Protein AF-0000000084855597 (afdb_homodimer)

pLDDT: mean 96.16, std 5.42, range [63.59, 98.94]

Secondary structure (DSSP, 8-state):
--HHHHHHHHHHHHHHHHHHH-TTHHHHHTT----SEEEEEE--TT--HHHHTT--TTSEEEEEEGGG---TT-HHHHHHHHIIIIIS--SEEEEEEETT-HHHHHHHHHHHSTT--TTT--SSTTS-TTSHHHHHHHHHHHHHHTTT-TTS-HHHHHHHHHHHHHHHHHHHHHHSHHHHHHHHTT---EEEEEEEETTTTEEEE-S--EE-/--HHHHHHHHHHHHHHHHHHH-TTHHHHHTT----SEEEEEE--TT--HHHHTT--TTSEEEEEEGGG---TT-HHHHHHHHIIIIIS--SEEEEEEETT-HHHHHHHHHHHSTT--TTT--SSTTS-TTSHHHHHHHHHHHHHHTTT-TTS-HHHHHHHHHHHHHHHHHHHHHHSHHHHHHHHTT---EEEEEEEETTTTEEEE-S--EE-

Nearest PDB structures (foldseek):
  5bq1-assembly1_A  TM=9.440E-01  e=1.372E-20  Pseudomonas aeruginosa
  5jj8-assembly1_A  TM=9.458E-01  e=3.187E-20  Pseudomonas aeruginosa
  2w3n-assembly2_A-2  TM=8.764E-01  e=1.164E-21  Cryptococcus neoformans
  2w3n-assembly1_C  TM=8.851E-01  e=2.871E-21  Cryptococcus neoformans
  7coi-assembly1_D  TM=9.322E-01  e=2.781E-19  Aspergillus fumigatus Af293

Sequence (424 aa):
MSTAQSLLHSNAQWAQEVQSSDPDFCRNSAKGQSPHTLWIGCADSRVPESVITAVMPGAIFTHRNIANQFHPDDNNVLSVLEFAVNYLKVKNVVIVGHSECGGAAACLGAVQRENFDPEDFVTMPGTPADAPLNRWLKPLTRLAATLGVSTTPPKVALPVVIEESVKRQVENVCESEVIVGAWTKGQEVHVHGWVYELAEGRLRDLGISRGCMSTAQSLLHSNAQWAQEVQSSDPDFCRNSAKGQSPHTLWIGCADSRVPESVITAVMPGAIFTHRNIANQFHPDDNNVLSVLEFAVNYLKVKNVVIVGHSECGGAAACLGAVQRENFDPEDFVTMPGTPADAPLNRWLKPLTRLAATLGVSTTPPKVALPVVIEESVKRQVENVCESEVIVGAWTKGQEVHVHGWVYELAEGRLRDLGISRGC

Foldseek 3Di:
DDPVVVVVVVVVVVVVVCCVVPVCVVVVPVVDAQAQEEEQEAPDPLCDPCVLVVHDPRHYRYHHYQLRADDLPDCVVVVSLQCCCVPSNHQEYEREGEPPRPLLLLLLVLLLDPPRDLVQTFSDPPDDCPPPSNVVSSVLSNVLNVQPCNPPPCVVSSVVSSQVRQVVRLVSSCPHPRNVVCVVVVRRHKYFYWYQYSVVSDIDTPPPMDTD/DDPVVVVVVVVVVVVVVCCVVPVCVVVVPVVDAQAQEEEQEAPDPLCDPCVLVVHDPRHYRYDHYQLRADDLPDCVVVVSLQCCCVPSNHQEYEREGEPPRPLLLLLLVLLLDPPRDLVQTFSDPPDDCPPPSNVVSSVLSNVLNVQPCNPPPCVVSSVVSSQVRQVVRLVSSCPHPRNVVCVVVVRRHKYFYWYQYSVVSDIDTPPPMDTD

Structure (mmCIF, N/CA/C/O backbone):
data_AF-0000000084855597-model_v1
#
loop_
_entity.id
_entity.type
_entity.pdbx_description
1 polymer 'Carbonic anhydrase'
#
loop_
_atom_site.group_PDB
_atom_site.id
_atom_site.type_symbol
_atom_site.label_atom_id
_atom_site.label_alt_id
_atom_site.label_comp_id
_atom_site.label_asym_id
_atom_site.label_entity_id
_atom_site.label_seq_id
_atom_site.pdbx_PDB_ins_code
_atom_site.Cartn_x
_atom_site.Cartn_y
_atom_site.Cartn_z
_atom_site.occupancy
_atom_site.B_iso_or_equiv
_atom_site.auth_seq_id
_atom_site.auth_comp_id
_atom_site.auth_asym_id
_atom_site.auth_atom_id
_atom_site.pdbx_PDB_model_num
ATOM 1 N N . MET A 1 1 ? 23.797 10.938 -10.828 1 88.25 1 MET A N 1
ATOM 2 C CA . MET A 1 1 ? 22.609 11.172 -10.016 1 88.25 1 MET A CA 1
ATOM 3 C C . MET A 1 1 ? 22.094 9.859 -9.414 1 88.25 1 MET A C 1
ATOM 5 O O . MET A 1 1 ? 22.031 8.844 -10.102 1 88.25 1 MET A O 1
ATOM 9 N N . SER A 1 2 ? 21.922 9.852 -8.148 1 92.81 2 SER A N 1
ATOM 10 C CA . SER A 1 2 ? 21.406 8.656 -7.504 1 92.81 2 SER A CA 1
ATOM 11 C C . SER A 1 2 ? 19.953 8.398 -7.891 1 92.81 2 SER A C 1
ATOM 13 O O . SER A 1 2 ? 19.297 9.273 -8.438 1 92.81 2 SER A O 1
ATOM 15 N N . THR A 1 3 ? 19.516 7.184 -7.742 1 93.81 3 THR A N 1
ATOM 16 C CA . THR A 1 3 ? 18.141 6.832 -8.023 1 93.81 3 THR A CA 1
ATOM 17 C C . THR A 1 3 ? 17.188 7.691 -7.207 1 93.81 3 THR A C 1
ATOM 19 O O . THR A 1 3 ? 16.156 8.141 -7.715 1 93.81 3 THR A O 1
ATOM 22 N N . ALA A 1 4 ? 17.547 7.91 -5.965 1 94.62 4 ALA A N 1
ATOM 23 C CA . ALA A 1 4 ? 16.719 8.75 -5.105 1 94.62 4 ALA A CA 1
ATOM 24 C C . ALA A 1 4 ? 16.594 10.164 -5.672 1 94.62 4 ALA A C 1
ATOM 26 O O . ALA A 1 4 ? 15.508 10.734 -5.719 1 94.62 4 ALA A O 1
ATOM 27 N N . GLN A 1 5 ? 17.703 10.703 -6.133 1 95.75 5 GLN A N 1
ATOM 28 C CA . GLN A 1 5 ? 17.703 12.031 -6.73 1 95.75 5 GLN A CA 1
ATOM 29 C C . GLN A 1 5 ? 16.922 12.047 -8.039 1 95.75 5 GLN A C 1
ATOM 31 O O . GLN A 1 5 ? 16.25 13.039 -8.352 1 95.75 5 GLN A O 1
ATOM 36 N N . SER A 1 6 ? 17.047 10.977 -8.734 1 97.06 6 SER A N 1
ATOM 37 C CA . SER A 1 6 ? 16.297 10.867 -9.992 1 97.06 6 SER A CA 1
ATOM 38 C C . SER A 1 6 ? 14.797 10.898 -9.742 1 97.06 6 SER A C 1
ATOM 40 O O . SER A 1 6 ? 14.047 11.492 -10.523 1 97.06 6 SER A O 1
ATOM 42 N N . LEU A 1 7 ? 14.312 10.227 -8.672 1 97.81 7 LEU A N 1
ATOM 43 C CA . LEU A 1 7 ? 12.898 10.227 -8.328 1 97.81 7 LEU A CA 1
ATOM 44 C C . LEU A 1 7 ? 12.422 11.633 -7.965 1 97.81 7 LEU A C 1
ATOM 46 O O . LEU A 1 7 ? 11.336 12.055 -8.367 1 97.81 7 LEU A O 1
ATOM 50 N N . LEU A 1 8 ? 13.266 12.336 -7.234 1 98.25 8 LEU A N 1
ATOM 51 C CA . LEU A 1 8 ? 12.93 13.711 -6.867 1 98.25 8 LEU A CA 1
ATOM 52 C C . LEU A 1 8 ? 12.859 14.602 -8.102 1 98.25 8 LEU A C 1
ATOM 54 O O . LEU A 1 8 ? 11.953 15.438 -8.219 1 98.25 8 LEU A O 1
ATOM 58 N N . HIS A 1 9 ? 13.812 14.422 -8.977 1 97.94 9 HIS A N 1
ATOM 59 C CA . HIS A 1 9 ? 13.844 15.188 -10.219 1 97.94 9 HIS A CA 1
ATOM 60 C C . HIS A 1 9 ? 12.617 14.883 -11.078 1 97.94 9 HIS A C 1
ATOM 62 O O . HIS A 1 9 ? 11.992 15.797 -11.617 1 97.94 9 HIS A O 1
ATOM 68 N N . SER A 1 10 ? 12.289 13.633 -11.211 1 98.12 10 SER A N 1
ATOM 69 C CA . SER A 1 10 ? 11.125 13.219 -11.984 1 98.12 10 SER A CA 1
ATOM 70 C C . SER A 1 10 ? 9.844 13.805 -11.398 1 98.12 10 SER A C 1
ATOM 72 O O . SER A 1 10 ? 8.945 14.227 -12.133 1 98.12 10 SER A O 1
ATOM 74 N N . ASN A 1 11 ? 9.75 13.789 -10.094 1 98.62 11 ASN A N 1
ATOM 75 C CA . ASN A 1 11 ? 8.602 14.398 -9.445 1 98.62 11 ASN A CA 1
ATOM 76 C C . ASN A 1 11 ? 8.492 15.891 -9.766 1 98.62 11 ASN A C 1
ATOM 78 O O . ASN A 1 11 ? 7.395 16.406 -10 1 98.62 11 ASN A O 1
ATOM 82 N N . ALA A 1 12 ? 9.609 16.547 -9.711 1 98.31 12 ALA A N 1
ATOM 83 C CA . ALA A 1 12 ? 9.609 17.969 -10.023 1 98.31 12 ALA A CA 1
ATOM 84 C C . ALA A 1 12 ? 9.094 18.234 -11.438 1 98.31 12 ALA A C 1
ATOM 86 O O . ALA A 1 12 ? 8.344 19.172 -11.664 1 98.31 12 ALA A O 1
ATOM 87 N N . GLN A 1 13 ? 9.492 17.422 -12.32 1 98.12 13 GLN A N 1
ATOM 88 C CA . GLN A 1 13 ? 9.039 17.547 -13.703 1 98.12 13 GLN A CA 1
ATOM 89 C C . GLN A 1 13 ? 7.543 17.281 -13.82 1 98.12 13 GLN A C 1
ATOM 91 O O . GLN A 1 13 ? 6.824 17.984 -14.523 1 98.12 13 GLN A O 1
ATOM 96 N N . TRP A 1 14 ? 7.117 16.203 -13.172 1 97.81 14 TRP A N 1
ATOM 97 C CA . TRP A 1 14 ? 5.695 15.875 -13.156 1 97.81 14 TRP A CA 1
ATOM 98 C C . TRP A 1 14 ? 4.875 17.047 -12.625 1 97.81 14 TRP A C 1
ATOM 100 O O . TRP A 1 14 ? 3.84 17.406 -13.195 1 97.81 14 TRP A O 1
ATOM 110 N N . ALA A 1 15 ? 5.328 17.594 -11.508 1 97.81 15 ALA A N 1
ATOM 111 C CA . ALA A 1 15 ? 4.633 18.719 -10.883 1 97.81 15 ALA A CA 1
ATOM 112 C C . ALA A 1 15 ? 4.527 19.906 -11.844 1 97.81 15 ALA A C 1
ATOM 114 O O . ALA A 1 15 ? 3.482 20.547 -11.922 1 97.81 15 ALA A O 1
ATOM 115 N N . GLN A 1 16 ? 5.602 20.156 -12.523 1 97.81 16 GLN A N 1
ATOM 116 C CA . GLN A 1 16 ? 5.617 21.25 -13.492 1 97.81 16 GLN A CA 1
ATOM 117 C C . GLN A 1 16 ? 4.613 21 -14.617 1 97.81 16 GLN A C 1
ATOM 119 O O . GLN A 1 16 ? 3.91 21.922 -15.047 1 97.81 16 GLN A O 1
ATOM 124 N N . GLU A 1 17 ? 4.57 19.812 -15.086 1 97.38 17 GLU A N 1
ATOM 125 C CA . GLU A 1 17 ? 3.648 19.453 -16.156 1 97.38 17 GLU A CA 1
ATOM 126 C C . GLU A 1 17 ? 2.195 19.594 -15.719 1 97.38 17 GLU A C 1
ATOM 128 O O . GLU A 1 17 ? 1.354 20.078 -16.469 1 97.38 17 GLU A O 1
ATOM 133 N N . VAL A 1 18 ? 1.899 19.156 -14.539 1 96.69 18 VAL A N 1
ATOM 134 C CA . VAL A 1 18 ? 0.551 19.234 -13.984 1 96.69 18 VAL A CA 1
ATOM 135 C C . VAL A 1 18 ? 0.158 20.703 -13.82 1 96.69 18 VAL A C 1
ATOM 137 O O . VAL A 1 18 ? -0.958 21.094 -14.172 1 96.69 18 VAL A O 1
ATOM 140 N N . GLN A 1 19 ? 1.073 21.453 -13.258 1 95.81 19 GLN A N 1
ATOM 141 C CA . GLN A 1 19 ? 0.816 22.875 -13.07 1 95.81 19 GLN A CA 1
ATOM 142 C C . GLN A 1 19 ? 0.53 23.562 -14.406 1 95.81 19 GLN A C 1
ATOM 144 O O . GLN A 1 19 ? -0.318 24.453 -14.484 1 95.81 19 GLN A O 1
ATOM 149 N N . SER A 1 20 ? 1.244 23.188 -15.438 1 97.25 20 SER A N 1
ATOM 150 C CA . SER A 1 20 ? 1.062 23.766 -16.766 1 97.25 20 SER A CA 1
ATOM 151 C C . SER A 1 20 ? -0.286 23.375 -17.359 1 97.25 20 SER A C 1
ATOM 153 O O . SER A 1 20 ? -0.939 24.188 -18.016 1 97.25 20 SER A O 1
ATOM 155 N N . SER A 1 21 ? -0.666 22.188 -17.172 1 96.56 21 SER A N 1
ATOM 156 C CA . SER A 1 21 ? -1.895 21.656 -17.75 1 96.56 21 SER A CA 1
ATOM 157 C C . SER A 1 21 ? -3.117 22.078 -16.953 1 96.56 21 SER A C 1
ATOM 159 O O . SER A 1 21 ? -4.164 22.406 -17.516 1 96.56 21 SER A O 1
ATOM 161 N N . ASP A 1 22 ? -3.037 22.062 -15.617 1 96.94 22 ASP A N 1
ATOM 162 C CA . ASP A 1 22 ? -4.094 22.422 -14.68 1 96.94 22 ASP A CA 1
ATOM 163 C C . ASP A 1 22 ? -3.52 23.141 -13.461 1 96.94 22 ASP A C 1
ATOM 165 O O . ASP A 1 22 ? -3.258 22.5 -12.43 1 96.94 22 ASP A O 1
ATOM 169 N N . PRO A 1 23 ? -3.432 24.406 -13.453 1 96.38 23 PRO A N 1
ATOM 170 C CA . PRO A 1 23 ? -2.744 25.188 -12.422 1 96.38 23 PRO A CA 1
ATOM 171 C C . PRO A 1 23 ? -3.375 25.031 -11.039 1 96.38 23 PRO A C 1
ATOM 173 O O . PRO A 1 23 ? -2.725 25.281 -10.023 1 96.38 23 PRO A O 1
ATOM 176 N N . ASP A 1 24 ? -4.617 24.625 -11.031 1 97.38 24 ASP A N 1
ATOM 177 C CA . ASP A 1 24 ? -5.297 24.547 -9.734 1 97.38 24 ASP A CA 1
ATOM 178 C C . ASP A 1 24 ? -5.297 23.125 -9.188 1 97.38 24 ASP A C 1
ATOM 180 O O . ASP A 1 24 ? -5.773 22.891 -8.078 1 97.38 24 ASP A O 1
ATOM 184 N N . PHE A 1 25 ? -4.738 22.219 -9.906 1 97.12 25 PHE A N 1
ATOM 185 C CA . PHE A 1 25 ? -4.832 20.797 -9.555 1 97.12 25 PHE A CA 1
ATOM 186 C C . PHE A 1 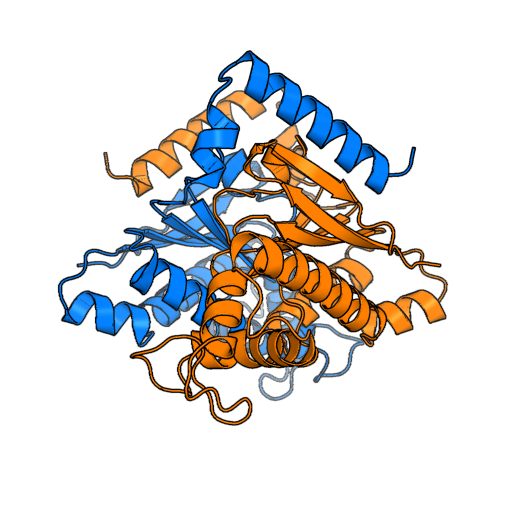25 ? -4.273 20.562 -8.156 1 97.12 25 PHE A C 1
ATOM 188 O O . PHE A 1 25 ? -4.965 20.016 -7.289 1 97.12 25 PHE A O 1
ATOM 195 N N . CYS A 1 26 ? -3.014 20.938 -7.906 1 96.88 26 CYS A N 1
ATOM 196 C CA . CYS A 1 26 ? -2.355 20.641 -6.641 1 96.88 26 CYS A CA 1
ATOM 197 C C . CYS A 1 26 ? -3.008 21.406 -5.496 1 96.88 26 CYS A C 1
ATOM 199 O O . CYS A 1 26 ? -3.205 20.859 -4.41 1 96.88 26 CYS A O 1
ATOM 201 N N . ARG A 1 27 ? -3.367 22.625 -5.711 1 96.88 27 ARG A N 1
ATOM 202 C CA . ARG A 1 27 ? -4.047 23.406 -4.688 1 96.88 27 ARG A CA 1
ATOM 203 C C . ARG A 1 27 ? -5.371 22.766 -4.293 1 96.88 27 ARG A C 1
ATOM 205 O O . ARG A 1 27 ? -5.727 22.734 -3.113 1 96.88 27 ARG A O 1
ATOM 212 N N . ASN A 1 28 ? -6.109 22.344 -5.316 1 97.06 28 ASN A N 1
ATOM 213 C CA . ASN A 1 28 ? -7.383 21.688 -5.043 1 97.06 28 ASN A CA 1
ATOM 214 C C . ASN A 1 28 ? -7.176 20.344 -4.348 1 97.06 28 ASN A C 1
ATOM 216 O O . ASN A 1 28 ? -7.973 19.953 -3.49 1 97.06 28 ASN A O 1
ATOM 220 N N . SER A 1 29 ? -6.125 19.625 -4.727 1 96.38 29 SER A N 1
ATOM 221 C CA . SER A 1 29 ? -5.789 18.359 -4.105 1 96.38 29 SER A CA 1
ATOM 222 C C . SER A 1 29 ? -5.508 18.516 -2.617 1 96.38 29 SER A C 1
ATOM 224 O O . SER A 1 29 ? -5.781 17.625 -1.823 1 96.38 29 SER A O 1
ATOM 226 N N . ALA A 1 30 ? -4.977 19.641 -2.197 1 96.94 30 ALA A N 1
ATOM 227 C CA . ALA A 1 30 ? -4.582 19.875 -0.812 1 96.94 30 ALA A CA 1
ATOM 228 C C . ALA A 1 30 ? -5.805 20.109 0.073 1 96.94 30 ALA A C 1
ATOM 230 O O . ALA A 1 30 ? -5.711 20.047 1.301 1 96.94 30 ALA A O 1
ATOM 231 N N . LYS A 1 31 ? -6.969 20.344 -0.491 1 97.06 31 LYS A N 1
ATOM 232 C CA . LYS A 1 31 ? -8.172 20.688 0.264 1 97.06 31 LYS A CA 1
ATOM 233 C C . LYS A 1 31 ? -8.812 19.438 0.875 1 97.06 31 LYS A C 1
ATOM 235 O O . LYS A 1 31 ? -9.594 19.531 1.823 1 97.06 31 LYS A O 1
ATOM 240 N N . GLY A 1 32 ? -8.594 18.297 0.328 1 96.81 32 GLY A N 1
ATOM 241 C CA . GLY A 1 32 ? -9.164 17.062 0.818 1 96.81 32 GLY A CA 1
ATOM 242 C C . GLY A 1 32 ? -9.211 15.961 -0.232 1 96.81 32 GLY A C 1
ATOM 243 O O . GLY A 1 32 ? -8.711 16.141 -1.345 1 96.81 32 GLY A O 1
ATOM 244 N N . GLN A 1 33 ? -9.688 14.844 0.14 1 97.44 33 GLN A N 1
ATOM 245 C CA . GLN A 1 33 ? -9.812 13.719 -0.783 1 97.44 33 GLN A CA 1
ATOM 246 C C . GLN A 1 33 ? -11.203 13.094 -0.708 1 97.44 33 GLN A C 1
ATOM 248 O O . GLN A 1 33 ? -11.836 13.109 0.347 1 97.44 33 GLN A O 1
ATOM 253 N N . SER A 1 34 ? -11.641 12.586 -1.853 1 97.88 34 SER A N 1
ATOM 254 C CA . SER A 1 34 ? -12.883 11.836 -1.951 1 97.88 34 SER A CA 1
ATOM 255 C C . SER A 1 34 ? -12.766 10.688 -2.955 1 97.88 34 SER A C 1
ATOM 257 O O . SER A 1 34 ? -13.484 10.656 -3.955 1 97.88 34 SER A O 1
ATOM 259 N N . PRO A 1 35 ? -11.867 9.711 -2.711 1 98.62 35 PRO A N 1
ATOM 260 C CA . PRO A 1 35 ? -11.719 8.578 -3.627 1 98.62 35 PRO A CA 1
ATOM 261 C C . PRO A 1 35 ? -12.992 7.734 -3.742 1 98.62 35 PRO A C 1
ATOM 263 O O . PRO A 1 35 ? -13.742 7.613 -2.775 1 98.62 35 PRO A O 1
ATOM 266 N N . HIS A 1 36 ? -13.195 7.176 -4.906 1 98.31 36 HIS A N 1
ATOM 267 C CA . HIS A 1 36 ? -14.359 6.328 -5.113 1 98.31 36 HIS A CA 1
ATOM 268 C C . HIS A 1 36 ? -14.055 4.875 -4.762 1 98.31 36 HIS A C 1
ATOM 270 O O . HIS A 1 36 ? -14.969 4.07 -4.578 1 98.31 36 HIS A O 1
ATOM 276 N N . THR A 1 37 ? -12.781 4.527 -4.637 1 98.75 37 THR A N 1
ATOM 277 C CA . THR A 1 37 ? -12.391 3.123 -4.551 1 98.75 37 THR A CA 1
ATOM 278 C C . THR A 1 37 ? -11.25 2.936 -3.559 1 98.75 37 THR A C 1
ATOM 280 O O . THR A 1 37 ? -10.312 3.736 -3.523 1 98.75 37 THR A O 1
ATOM 283 N N . LEU A 1 38 ? -11.32 1.935 -2.688 1 98.94 38 LEU A N 1
ATOM 284 C CA . LEU A 1 38 ? -10.172 1.372 -1.986 1 98.94 38 LEU A CA 1
ATOM 285 C C . LEU A 1 38 ? -9.586 0.192 -2.756 1 98.94 38 LEU A C 1
ATOM 287 O O . LEU A 1 38 ? -10.297 -0.763 -3.07 1 98.94 38 LEU A O 1
ATOM 291 N N . TRP A 1 39 ? -8.344 0.312 -3.131 1 98.94 39 TRP A N 1
ATOM 292 C CA . TRP A 1 39 ? -7.586 -0.736 -3.803 1 98.94 39 TRP A CA 1
ATOM 293 C C . TRP A 1 39 ? -6.688 -1.473 -2.816 1 98.94 39 TRP A C 1
ATOM 295 O O . TRP A 1 39 ? -5.836 -0.86 -2.164 1 98.94 39 TRP A O 1
ATOM 305 N N . ILE A 1 40 ? -6.883 -2.75 -2.592 1 98.94 40 ILE A N 1
ATOM 306 C CA . ILE A 1 40 ? -5.984 -3.611 -1.833 1 98.94 40 ILE A CA 1
ATOM 307 C C . ILE A 1 40 ? -5.289 -4.59 -2.777 1 98.94 40 ILE A C 1
ATOM 309 O O . ILE A 1 40 ? -5.914 -5.527 -3.279 1 98.94 40 ILE A O 1
ATOM 313 N N . GLY A 1 41 ? -4.02 -4.371 -3.066 1 98.88 41 GLY A N 1
ATOM 314 C CA . GLY A 1 41 ? -3.262 -5.168 -4.02 1 98.88 41 GLY A CA 1
ATOM 315 C C . GLY A 1 41 ? -1.911 -5.605 -3.486 1 98.88 41 GLY A C 1
ATOM 316 O O . GLY A 1 41 ? -1.617 -5.43 -2.303 1 98.88 41 GLY A O 1
ATOM 317 N N . CYS A 1 42 ? -1.161 -6.215 -4.336 1 98.88 42 CYS A N 1
ATOM 318 C CA . CYS A 1 42 ? 0.179 -6.672 -3.988 1 98.88 42 CYS A CA 1
ATOM 319 C C . CYS A 1 42 ? 1.176 -5.52 -4.027 1 98.88 42 CYS A C 1
ATOM 321 O O . CYS A 1 42 ? 1.042 -4.605 -4.848 1 98.88 42 CYS A O 1
ATOM 323 N N . ALA A 1 43 ? 2.184 -5.543 -3.207 1 98.94 43 ALA A N 1
ATOM 324 C CA . ALA A 1 43 ? 3.27 -4.566 -3.186 1 98.94 43 ALA A CA 1
ATOM 325 C C . ALA A 1 43 ? 4.043 -4.578 -4.504 1 98.94 43 ALA A C 1
ATOM 327 O O . ALA A 1 43 ? 4.816 -3.658 -4.781 1 98.94 43 ALA A O 1
ATOM 328 N N . ASP A 1 44 ? 3.834 -5.504 -5.348 1 98.88 44 ASP A N 1
ATOM 329 C CA . ASP A 1 44 ? 4.555 -5.766 -6.59 1 98.88 44 ASP A CA 1
ATOM 330 C C . ASP A 1 44 ? 4.691 -4.492 -7.422 1 98.88 44 ASP A C 1
ATOM 332 O O . ASP A 1 44 ? 3.717 -3.768 -7.625 1 98.88 44 ASP A O 1
ATOM 336 N N . SER A 1 45 ? 5.902 -4.203 -7.906 1 98.88 45 SER A N 1
ATOM 337 C CA . SER A 1 45 ? 6.223 -2.967 -8.609 1 98.88 45 SER A CA 1
ATOM 338 C C . SER A 1 45 ? 5.527 -2.91 -9.969 1 98.88 45 SER A C 1
ATOM 340 O O . SER A 1 45 ? 5.422 -1.841 -10.57 1 98.88 45 SER A O 1
ATOM 342 N N . ARG A 1 46 ? 5.094 -4 -10.492 1 98.69 46 ARG A N 1
ATOM 343 C CA . ARG A 1 46 ? 4.562 -4.105 -11.852 1 98.69 46 ARG A CA 1
ATOM 344 C C . ARG A 1 46 ? 3.072 -3.797 -11.883 1 98.69 46 ARG A C 1
ATOM 346 O O . ARG A 1 46 ? 2.479 -3.682 -12.953 1 98.69 46 ARG A O 1
ATOM 353 N N . VAL A 1 47 ? 2.445 -3.539 -10.656 1 98.44 47 VAL A N 1
ATOM 354 C CA . VAL A 1 47 ? 0.997 -3.357 -10.625 1 98.44 47 VAL A CA 1
ATOM 355 C C . VAL A 1 47 ? 0.653 -2.07 -9.883 1 98.44 47 VAL A C 1
ATOM 357 O O . VAL A 1 47 ? -0.111 -2.092 -8.914 1 98.44 47 VAL A O 1
ATOM 360 N N . PRO A 1 48 ? 1.163 -0.916 -10.266 1 98.56 48 PRO A N 1
ATOM 361 C CA . PRO A 1 48 ? 0.72 0.349 -9.672 1 98.56 48 PRO A CA 1
ATOM 362 C C . PRO A 1 48 ? -0.691 0.741 -10.109 1 98.56 48 PRO A C 1
ATOM 364 O O . PRO A 1 48 ? -0.914 1.062 -11.281 1 98.56 48 PRO A O 1
ATOM 367 N N . GLU A 1 49 ? -1.605 0.711 -9.242 1 98.44 49 GLU A N 1
ATOM 368 C CA . GLU A 1 49 ? -3.039 0.758 -9.508 1 98.44 49 GLU A CA 1
ATOM 369 C C . GLU A 1 49 ? -3.41 2.002 -10.312 1 98.44 49 GLU A C 1
ATOM 371 O O . GLU A 1 49 ? -4.156 1.919 -11.289 1 98.44 49 GLU A O 1
ATOM 376 N N . SER A 1 50 ? -2.869 3.207 -9.938 1 98.31 50 SER A N 1
ATOM 377 C CA . SER A 1 50 ? -3.289 4.445 -10.578 1 98.31 50 SER A CA 1
ATOM 378 C C . SER A 1 50 ? -2.742 4.539 -12 1 98.31 50 SER A C 1
ATOM 380 O O . SER A 1 50 ? -3.375 5.133 -12.875 1 98.31 50 SER A O 1
ATOM 382 N N . VAL A 1 51 ? -1.565 3.916 -12.258 1 98.38 51 VAL A N 1
ATOM 383 C CA . VAL A 1 51 ? -0.988 3.918 -13.594 1 98.38 51 VAL A CA 1
ATOM 384 C C . VAL A 1 51 ? -1.79 2.99 -14.508 1 98.38 51 VAL A C 1
ATOM 386 O O . VAL A 1 51 ? -2.234 3.396 -15.586 1 98.38 51 VAL A O 1
ATOM 389 N N . ILE A 1 52 ? -2.055 1.771 -14.047 1 98.38 52 ILE A N 1
ATOM 390 C CA . ILE A 1 52 ? -2.621 0.762 -14.938 1 98.38 52 ILE A CA 1
ATOM 391 C C . ILE A 1 52 ? -4.113 1.022 -15.125 1 98.38 52 ILE A C 1
ATOM 393 O O . ILE A 1 52 ? -4.738 0.457 -16.031 1 98.38 52 ILE A O 1
ATOM 397 N N . THR A 1 53 ? -4.695 1.879 -14.273 1 98 53 THR A N 1
ATOM 398 C CA . THR A 1 53 ? -6.094 2.254 -14.461 1 98 53 THR A CA 1
ATOM 399 C C . THR A 1 53 ? -6.203 3.678 -14.992 1 98 53 THR A C 1
ATOM 401 O O . THR A 1 53 ? -7.305 4.219 -15.109 1 98 53 THR A O 1
ATOM 404 N N . ALA A 1 54 ? -5.152 4.328 -15.195 1 95.31 54 ALA A N 1
ATOM 405 C CA . ALA A 1 54 ? -5.07 5.641 -15.836 1 95.31 54 ALA A CA 1
ATOM 406 C C . ALA A 1 54 ? -5.93 6.664 -15.094 1 95.31 54 ALA A C 1
ATOM 408 O O . ALA A 1 54 ? -6.711 7.387 -15.719 1 95.31 54 ALA A O 1
ATOM 409 N N . VAL A 1 55 ? -5.812 6.645 -13.812 1 94.69 55 VAL A N 1
ATOM 410 C CA . VAL A 1 55 ? -6.562 7.641 -13.055 1 94.69 55 VAL A CA 1
ATOM 411 C C . VAL A 1 55 ? -5.598 8.664 -12.453 1 94.69 55 VAL A C 1
ATOM 413 O O . VAL A 1 55 ? -4.426 8.359 -12.219 1 94.69 55 VAL A O 1
ATOM 416 N N . MET A 1 56 ? -6.055 9.852 -12.289 1 92.62 56 MET A N 1
ATOM 417 C CA . MET A 1 56 ? -5.281 10.922 -11.664 1 92.62 56 MET A CA 1
ATOM 418 C C . MET A 1 56 ? -5.289 10.781 -10.148 1 92.62 56 MET A C 1
ATOM 420 O O . MET A 1 56 ? -6.156 10.109 -9.586 1 92.62 56 MET A O 1
ATOM 424 N N . PRO A 1 57 ? -4.32 11.406 -9.453 1 97.5 57 PRO A N 1
ATOM 425 C CA . PRO A 1 57 ? -4.324 11.398 -7.988 1 97.5 57 PRO A CA 1
ATOM 426 C C . PRO A 1 57 ? -5.652 11.875 -7.398 1 97.5 57 PRO A C 1
ATOM 428 O O . PRO A 1 57 ? -6.25 12.828 -7.902 1 97.5 57 PRO A O 1
ATOM 431 N N . GLY A 1 58 ? -6.133 11.148 -6.426 1 97.94 58 GLY A N 1
ATOM 432 C CA . GLY A 1 58 ? -7.375 11.516 -5.766 1 97.94 58 GLY A CA 1
ATOM 433 C C . GLY A 1 58 ? -8.477 10.492 -5.965 1 97.94 58 GLY A C 1
ATOM 434 O O . GLY A 1 58 ? -9.492 10.523 -5.262 1 97.94 58 GLY A O 1
ATOM 435 N N . ALA A 1 59 ? -8.25 9.453 -6.789 1 97.88 59 ALA A N 1
ATOM 436 C CA . ALA A 1 59 ? -9.344 8.57 -7.211 1 97.88 59 ALA A CA 1
ATOM 437 C C . ALA A 1 59 ? -9.328 7.266 -6.426 1 97.88 59 ALA A C 1
ATOM 439 O O . ALA A 1 59 ? -10.383 6.668 -6.184 1 97.88 59 ALA A O 1
ATOM 440 N N . ILE A 1 60 ? -8.133 6.785 -6.105 1 98.81 60 ILE A N 1
ATOM 441 C CA . ILE A 1 60 ? -8.008 5.461 -5.508 1 98.81 60 ILE A CA 1
ATOM 442 C C . ILE A 1 60 ? -7.234 5.555 -4.195 1 98.81 60 ILE A C 1
ATOM 444 O O . ILE A 1 60 ? -6.09 6.012 -4.176 1 98.81 60 ILE A O 1
ATOM 448 N N . PHE A 1 61 ? -7.953 5.242 -3.045 1 98.94 61 PHE A N 1
ATOM 449 C CA . PHE A 1 61 ? -7.293 4.961 -1.775 1 98.94 61 PHE A CA 1
ATOM 450 C C . PHE A 1 61 ? -6.629 3.588 -1.803 1 98.94 61 PHE A C 1
ATOM 452 O O . PHE A 1 61 ? -7.215 2.619 -2.291 1 98.94 61 PHE A O 1
ATOM 459 N N . THR A 1 62 ? -5.32 3.439 -1.34 1 98.94 62 THR A N 1
ATOM 460 C CA . THR A 1 62 ? -4.57 2.262 -1.762 1 98.94 62 THR A CA 1
ATOM 461 C C . THR A 1 62 ? -3.848 1.628 -0.577 1 98.94 62 THR A C 1
ATOM 463 O O . THR A 1 62 ? -3.268 2.332 0.251 1 98.94 62 THR A O 1
ATOM 466 N N . HIS A 1 63 ? -3.92 0.392 -0.413 1 98.94 63 HIS A N 1
ATOM 467 C CA . HIS A 1 63 ? -3.098 -0.454 0.443 1 98.94 63 HIS A CA 1
ATOM 468 C C . HIS A 1 63 ? -2.465 -1.593 -0.35 1 98.94 63 HIS A C 1
ATOM 470 O O . HIS A 1 63 ? -3.17 -2.365 -1.005 1 98.94 63 HIS A O 1
ATOM 476 N N . ARG A 1 64 ? -1.16 -1.725 -0.327 1 98.88 64 ARG A N 1
ATOM 477 C CA . ARG A 1 64 ? -0.457 -2.783 -1.043 1 98.88 64 ARG A CA 1
ATOM 478 C C . ARG A 1 64 ? 0.498 -3.529 -0.117 1 98.88 64 ARG A C 1
ATOM 480 O O . ARG A 1 64 ? 1.217 -2.91 0.671 1 98.88 64 ARG A O 1
ATOM 487 N N . ASN A 1 65 ? 0.438 -4.805 -0.107 1 98.94 65 ASN A N 1
ATOM 488 C CA . ASN A 1 65 ? 1.279 -5.668 0.713 1 98.94 65 ASN A CA 1
ATOM 489 C C . ASN A 1 65 ? 1.706 -6.922 -0.049 1 98.94 65 ASN A C 1
ATOM 491 O O . ASN A 1 65 ? 1.542 -6.996 -1.268 1 98.94 65 ASN A O 1
ATOM 495 N N . ILE A 1 66 ? 2.398 -7.867 0.694 1 98.88 66 ILE A N 1
ATOM 496 C CA . ILE A 1 66 ? 2.852 -9.086 0.031 1 98.88 66 ILE A CA 1
ATOM 497 C C . ILE A 1 66 ? 1.65 -9.961 -0.323 1 98.88 66 ILE A C 1
ATOM 499 O O . ILE A 1 66 ? 0.922 -10.414 0.563 1 98.88 66 ILE A O 1
ATOM 503 N N . ALA A 1 67 ? 1.382 -10.102 -1.652 1 98.88 67 ALA A N 1
ATOM 504 C CA . ALA A 1 67 ? 0.394 -11.031 -2.203 1 98.88 67 ALA A CA 1
ATOM 505 C C . ALA A 1 67 ? -1.026 -10.539 -1.928 1 98.88 67 ALA A C 1
ATOM 507 O O . ALA A 1 67 ? -1.952 -11.344 -1.802 1 98.88 67 ALA A O 1
ATOM 508 N N . ASN A 1 68 ? -1.237 -9.266 -1.716 1 98.81 68 ASN A N 1
ATOM 509 C CA . ASN A 1 68 ? -2.555 -8.648 -1.628 1 98.81 68 ASN A CA 1
ATOM 510 C C . ASN A 1 68 ? -3.422 -9.32 -0.567 1 98.81 68 ASN A C 1
ATOM 512 O O . ASN A 1 68 ? -4.574 -9.672 -0.832 1 98.81 68 ASN A O 1
ATOM 516 N N . GLN A 1 69 ? -2.916 -9.492 0.591 1 98.75 69 GLN A N 1
ATOM 517 C CA . GLN A 1 69 ? -3.643 -10.219 1.624 1 98.75 69 GLN A CA 1
ATOM 518 C C . GLN A 1 69 ? -4.457 -9.273 2.498 1 98.75 69 GLN A C 1
ATOM 520 O O . GLN A 1 69 ? -4.062 -8.125 2.715 1 98.75 69 GLN A O 1
ATOM 525 N N . PHE A 1 70 ? -5.598 -9.773 3.018 1 98.88 70 PHE A N 1
ATOM 526 C CA . PHE A 1 70 ? -6.402 -9.141 4.055 1 98.88 70 PHE A CA 1
ATOM 527 C C . PHE A 1 70 ? -6.586 -10.078 5.246 1 98.88 70 PHE A C 1
ATOM 529 O O . PHE A 1 70 ? -7.574 -10.812 5.316 1 98.88 70 PHE A O 1
ATOM 536 N N . HIS A 1 71 ? -5.648 -10.016 6.195 1 98.44 71 HIS A N 1
ATOM 537 C CA . HIS A 1 71 ? -5.746 -10.82 7.41 1 98.44 71 HIS A CA 1
ATOM 538 C C . HIS A 1 71 ? -6.703 -10.188 8.414 1 98.44 71 HIS A C 1
ATOM 540 O O . HIS A 1 71 ? -6.574 -9.008 8.742 1 98.44 71 HIS A O 1
ATOM 546 N N . PRO A 1 72 ? -7.637 -10.93 8.945 1 97.62 72 PRO A N 1
ATOM 547 C CA . PRO A 1 72 ? -8.656 -10.375 9.828 1 97.62 72 PRO A CA 1
ATOM 548 C C . PRO A 1 72 ? -8.07 -9.797 11.117 1 97.62 72 PRO A C 1
ATOM 550 O O . PRO A 1 72 ? -8.742 -9.039 11.82 1 97.62 72 PRO A O 1
ATOM 553 N N . ASP A 1 73 ? -6.852 -10.172 11.438 1 96.25 73 ASP A N 1
ATOM 554 C CA . ASP A 1 73 ? -6.262 -9.695 12.688 1 96.25 73 ASP A CA 1
ATOM 555 C C . ASP A 1 73 ? -5.148 -8.688 12.422 1 96.25 73 ASP A C 1
ATOM 557 O O . ASP A 1 73 ? -4.367 -8.375 13.32 1 96.25 73 ASP A O 1
ATOM 561 N N . ASP A 1 74 ? -4.984 -8.234 11.219 1 98.19 74 ASP A N 1
ATOM 562 C CA . ASP A 1 74 ? -3.945 -7.273 10.852 1 98.19 74 ASP A CA 1
ATOM 563 C C . ASP A 1 74 ? -4.434 -5.836 11.031 1 98.19 74 ASP A C 1
ATOM 565 O O . ASP A 1 74 ? -5.164 -5.316 10.188 1 98.19 74 ASP A O 1
ATOM 569 N N . ASN A 1 75 ? -3.979 -5.109 12.031 1 97.5 75 ASN A N 1
ATOM 570 C CA . ASN A 1 75 ? -4.41 -3.746 12.312 1 97.5 75 ASN A CA 1
ATOM 571 C C . ASN A 1 75 ? -4.062 -2.799 11.164 1 97.5 75 ASN A C 1
ATOM 573 O O . ASN A 1 75 ? -4.77 -1.818 10.93 1 97.5 75 ASN A O 1
ATOM 577 N N . ASN A 1 76 ? -3.012 -3.111 10.477 1 98.81 76 ASN A N 1
ATOM 578 C CA . ASN A 1 76 ? -2.561 -2.297 9.352 1 98.81 76 ASN A CA 1
ATOM 579 C C . ASN A 1 76 ? -3.631 -2.195 8.273 1 98.81 76 ASN A C 1
ATOM 581 O O . ASN A 1 76 ? -4.227 -1.134 8.078 1 98.81 76 ASN A O 1
ATOM 585 N N . VAL A 1 77 ? -4.078 -3.285 7.715 1 98.88 77 VAL A N 1
ATOM 586 C CA . VAL A 1 77 ? -5.047 -3.25 6.625 1 98.88 77 VAL A CA 1
ATOM 587 C C . VAL A 1 77 ? -6.441 -2.959 7.176 1 98.88 77 VAL A C 1
ATOM 589 O O . VAL A 1 77 ? -7.254 -2.305 6.52 1 98.88 77 VAL A O 1
ATOM 592 N N . LEU A 1 78 ? -6.719 -3.371 8.414 1 98.75 78 LEU A N 1
ATOM 593 C CA . LEU A 1 78 ? -8.023 -3.104 9.016 1 98.75 78 LEU A CA 1
ATOM 594 C C . LEU A 1 78 ? -8.234 -1.605 9.211 1 98.75 78 LEU A C 1
ATOM 596 O O . LEU A 1 78 ? -9.336 -1.1 9.016 1 98.75 78 LEU A O 1
ATOM 600 N N . SER A 1 79 ? -7.18 -0.9 9.648 1 98.69 79 SER A N 1
ATOM 601 C CA . SER A 1 79 ? -7.281 0.547 9.812 1 98.69 79 SER A CA 1
ATOM 602 C C . SER A 1 79 ? -7.52 1.235 8.469 1 98.69 79 SER A C 1
ATOM 604 O O . SER A 1 79 ? -8.266 2.213 8.391 1 98.69 79 SER A O 1
ATOM 606 N N . VAL A 1 80 ? -6.898 0.72 7.41 1 98.94 80 VAL A N 1
ATOM 607 C CA . VAL A 1 80 ? -7.094 1.253 6.066 1 98.94 80 VAL A CA 1
ATOM 608 C C . VAL A 1 80 ? -8.547 1.064 5.641 1 98.94 80 VAL A C 1
ATOM 610 O O . VAL A 1 80 ? -9.18 1.998 5.145 1 98.94 80 VAL A O 1
ATOM 613 N N . LEU A 1 81 ? -9.039 -0.136 5.852 1 98.88 81 LEU A N 1
ATOM 614 C CA . LEU A 1 81 ? -10.422 -0.426 5.508 1 98.88 81 LEU A CA 1
ATOM 615 C C . LEU A 1 81 ? -11.375 0.482 6.281 1 98.88 81 LEU A C 1
ATOM 617 O O . LEU A 1 81 ? -12.305 1.055 5.699 1 98.88 81 LEU A O 1
ATOM 621 N N . GLU A 1 82 ? -11.164 0.602 7.559 1 98.38 82 GLU A N 1
ATOM 622 C CA . GLU A 1 82 ? -12.031 1.408 8.414 1 98.38 82 GLU A CA 1
ATOM 623 C C . GLU A 1 82 ? -12.055 2.865 7.957 1 98.38 82 GLU A C 1
ATOM 625 O O . GLU A 1 82 ? -13.125 3.465 7.832 1 98.38 82 GLU A O 1
ATOM 630 N N . PHE A 1 83 ? -10.898 3.408 7.723 1 98.62 83 PHE A N 1
ATOM 631 C CA . PHE A 1 83 ? -10.844 4.805 7.301 1 98.62 83 PHE A CA 1
ATOM 632 C C . PHE A 1 83 ? -11.523 4.988 5.953 1 98.62 83 PHE A C 1
ATOM 634 O O . PHE A 1 83 ? -12.305 5.926 5.77 1 98.62 83 PHE A O 1
ATOM 641 N N . ALA A 1 84 ? -11.242 4.109 5.008 1 98.81 84 ALA A N 1
ATOM 642 C CA . ALA A 1 84 ? -11.781 4.211 3.652 1 98.81 84 ALA A CA 1
ATOM 643 C C . ALA A 1 84 ? -13.305 4.145 3.662 1 98.81 84 ALA A C 1
ATOM 645 O O . ALA A 1 84 ? -13.969 4.957 3.02 1 98.81 84 ALA A O 1
ATOM 646 N N . VAL A 1 85 ? -13.852 3.221 4.426 1 98.44 85 VAL A N 1
ATOM 647 C CA . VAL A 1 85 ? -15.281 2.943 4.367 1 98.44 85 VAL A CA 1
ATOM 648 C C . VAL A 1 85 ? -16.031 3.906 5.281 1 98.44 85 VAL A C 1
ATOM 650 O O . VAL A 1 85 ? -17.031 4.512 4.875 1 98.44 85 VAL A O 1
ATOM 653 N N . ASN A 1 86 ? -15.523 4.129 6.496 1 97.25 86 ASN A N 1
ATOM 654 C CA . ASN A 1 86 ? -16.281 4.879 7.496 1 97.25 86 ASN A CA 1
ATOM 655 C C . ASN A 1 86 ? -16.047 6.379 7.371 1 97.25 86 ASN A C 1
ATOM 657 O O . ASN A 1 86 ? -16.922 7.18 7.715 1 97.25 86 ASN A O 1
ATOM 661 N N . TYR A 1 87 ? -14.914 6.793 6.883 1 96.69 87 TYR A N 1
ATOM 662 C CA . TYR A 1 87 ? -14.594 8.211 6.91 1 96.69 87 TYR A CA 1
ATOM 663 C C . TYR A 1 87 ? -14.547 8.789 5.496 1 96.69 87 TYR A C 1
ATOM 665 O O . TYR A 1 87 ? -15.055 9.883 5.246 1 96.69 87 TYR A O 1
ATOM 673 N N . LEU A 1 88 ? -13.977 8.039 4.535 1 98.19 88 LEU A N 1
ATOM 674 C CA . LEU A 1 88 ? -13.914 8.531 3.164 1 98.19 88 LEU A CA 1
ATOM 675 C C . LEU A 1 88 ? -15.148 8.117 2.379 1 98.19 88 LEU A C 1
ATOM 677 O O . LEU A 1 88 ? -15.422 8.672 1.31 1 98.19 88 LEU A O 1
ATOM 681 N N . LYS A 1 89 ? -15.883 7.113 2.861 1 98.19 89 LYS A N 1
ATOM 682 C CA . LYS A 1 89 ? -17.156 6.645 2.301 1 98.19 89 LYS A CA 1
ATOM 683 C C . LYS A 1 89 ? -16.953 6.133 0.875 1 98.19 89 LYS A C 1
ATOM 685 O O . LYS A 1 89 ? -17.766 6.43 -0.009 1 98.19 89 LYS A O 1
ATOM 690 N N . VAL A 1 90 ? -15.875 5.406 0.651 1 98.56 90 VAL A N 1
ATOM 691 C CA . VAL A 1 90 ? -15.688 4.781 -0.653 1 98.56 90 VAL A CA 1
ATOM 692 C C . VAL A 1 90 ? -16.875 3.863 -0.963 1 98.56 90 VAL A C 1
ATOM 694 O O . VAL A 1 90 ? -17.484 3.295 -0.053 1 98.56 90 VAL A O 1
ATOM 697 N N . LYS A 1 91 ? -17.078 3.666 -2.242 1 98.31 91 LYS A N 1
ATOM 698 C CA . LYS A 1 91 ? -18.203 2.84 -2.652 1 98.31 91 LYS A CA 1
ATOM 699 C C . LYS A 1 91 ? -17.734 1.481 -3.17 1 98.31 91 LYS A C 1
ATOM 701 O O . LYS A 1 91 ? -18.547 0.556 -3.312 1 98.31 91 LYS A O 1
ATOM 706 N N . ASN A 1 92 ? -16.438 1.387 -3.43 1 98.69 92 ASN A N 1
ATOM 707 C CA . ASN A 1 92 ? -15.852 0.147 -3.936 1 98.69 92 ASN A CA 1
ATOM 708 C C . ASN A 1 92 ? -14.586 -0.233 -3.166 1 98.69 92 ASN A C 1
ATOM 710 O O . ASN A 1 92 ? -13.742 0.619 -2.895 1 98.69 92 ASN A O 1
ATOM 714 N N . VAL A 1 93 ? -14.547 -1.436 -2.73 1 98.88 93 VAL A N 1
ATOM 715 C CA . VAL A 1 93 ? -13.336 -2.076 -2.246 1 98.88 93 VAL A CA 1
ATOM 716 C C . VAL A 1 93 ? -12.922 -3.191 -3.203 1 98.88 93 VAL A C 1
ATOM 718 O O . VAL A 1 93 ? -13.695 -4.117 -3.457 1 98.88 93 VAL A O 1
ATOM 721 N N . VAL A 1 94 ? -11.734 -3.1 -3.725 1 98.94 94 VAL A N 1
ATOM 722 C CA . VAL A 1 94 ? -11.32 -4.094 -4.711 1 98.94 94 VAL A CA 1
ATOM 723 C C . VAL A 1 94 ? -10.07 -4.82 -4.227 1 98.94 94 VAL A C 1
ATOM 725 O O . VAL A 1 94 ? -9.07 -4.184 -3.893 1 98.94 94 VAL A O 1
ATOM 728 N N . ILE A 1 95 ? -10.141 -6.109 -4.117 1 98.94 95 ILE A N 1
ATOM 729 C CA . ILE A 1 95 ? -8.969 -6.957 -3.9 1 98.94 95 ILE A CA 1
ATOM 730 C C . ILE A 1 95 ? -8.375 -7.371 -5.242 1 98.94 95 ILE A C 1
ATOM 732 O O . ILE A 1 95 ? -9.055 -7.984 -6.07 1 98.94 95 ILE A O 1
ATOM 736 N N . VAL A 1 96 ? -7.098 -7.082 -5.43 1 98.94 96 VAL A N 1
ATOM 737 C CA . VAL A 1 96 ? -6.527 -7.32 -6.754 1 98.94 96 VAL A CA 1
ATOM 738 C C . VAL A 1 96 ? -5.27 -8.18 -6.625 1 98.94 96 VAL A C 1
ATOM 740 O O . VAL A 1 96 ? -4.246 -7.715 -6.109 1 98.94 96 VAL A O 1
ATOM 743 N N . GLY A 1 97 ? -5.355 -9.445 -7.039 1 98.94 97 GLY A N 1
ATOM 744 C CA . GLY A 1 97 ? -4.168 -10.266 -7.25 1 98.94 97 GLY A CA 1
ATOM 745 C C . GLY A 1 97 ? -3.504 -10.016 -8.594 1 98.94 97 GLY A C 1
ATOM 746 O O . GLY A 1 97 ? -3.91 -9.117 -9.336 1 98.94 97 GLY A O 1
ATOM 747 N N . HIS A 1 98 ? -2.475 -10.734 -8.891 1 98.94 98 HIS A N 1
ATOM 748 C CA . HIS A 1 98 ? -1.858 -10.594 -10.203 1 98.94 98 HIS A CA 1
ATOM 749 C C . HIS A 1 98 ? -1.146 -11.883 -10.617 1 98.94 98 HIS A C 1
ATOM 751 O O . HIS A 1 98 ? -0.657 -12.625 -9.766 1 98.94 98 HIS A O 1
ATOM 757 N N . SER A 1 99 ? -1.109 -12.117 -11.883 1 98.75 99 SER A N 1
ATOM 758 C CA . SER A 1 99 ? -0.389 -13.273 -12.406 1 98.75 99 SER A CA 1
ATOM 759 C C . SER A 1 99 ? 1.097 -13.195 -12.07 1 98.75 99 SER A C 1
ATOM 761 O O . SER A 1 99 ? 1.645 -12.109 -11.898 1 98.75 99 SER A O 1
ATOM 763 N N . GLU A 1 100 ? 1.726 -14.391 -11.875 1 98.19 100 GLU A N 1
ATOM 764 C CA . GLU A 1 100 ? 3.152 -14.508 -11.586 1 98.19 100 GLU A CA 1
ATOM 765 C C . GLU A 1 100 ? 3.506 -13.852 -10.258 1 98.19 100 GLU A C 1
ATOM 767 O O . GLU A 1 100 ? 4.594 -13.297 -10.109 1 98.19 100 GLU A O 1
ATOM 772 N N . CYS A 1 101 ? 2.592 -13.852 -9.359 1 98.56 101 CYS A N 1
ATOM 773 C CA . CYS A 1 101 ? 2.834 -13.289 -8.031 1 98.56 101 CYS A CA 1
ATOM 774 C C . CYS A 1 101 ? 3.873 -14.109 -7.277 1 98.56 101 CYS A C 1
ATOM 776 O O . CYS A 1 101 ? 3.654 -15.289 -6.988 1 98.56 101 CYS A O 1
ATOM 778 N N . GLY A 1 102 ? 4.969 -13.5 -6.902 1 97.75 102 GLY A N 1
ATOM 779 C CA . GLY A 1 102 ? 6.035 -14.188 -6.191 1 97.75 102 GLY A CA 1
ATOM 780 C C . GLY A 1 102 ? 5.594 -14.75 -4.852 1 97.75 102 GLY A C 1
ATOM 781 O O . GLY A 1 102 ? 6.016 -15.836 -4.461 1 97.75 102 GLY A O 1
ATOM 782 N N . GLY A 1 103 ? 4.785 -13.984 -4.059 1 98 103 GLY A N 1
ATOM 783 C CA . GLY A 1 103 ? 4.262 -14.477 -2.795 1 98 103 GLY A CA 1
ATOM 784 C C . GLY A 1 103 ? 3.434 -15.742 -2.943 1 98 103 GLY A C 1
ATOM 785 O O . GLY A 1 103 ? 3.639 -16.719 -2.215 1 98 103 GLY A O 1
ATOM 786 N N . ALA A 1 104 ? 2.52 -15.719 -3.881 1 98.5 104 ALA A N 1
ATOM 787 C CA . ALA A 1 104 ? 1.698 -16.906 -4.145 1 98.5 104 ALA A CA 1
ATOM 788 C C . ALA A 1 104 ? 2.555 -18.078 -4.617 1 98.5 104 ALA A C 1
ATOM 790 O O . ALA A 1 104 ? 2.326 -19.219 -4.223 1 98.5 104 ALA A O 1
ATOM 791 N N . ALA A 1 105 ? 3.533 -17.766 -5.457 1 98 105 ALA A N 1
ATOM 792 C CA . ALA A 1 105 ? 4.434 -18.797 -5.961 1 98 105 ALA A CA 1
ATOM 793 C C . ALA A 1 105 ? 5.227 -19.438 -4.82 1 98 105 ALA A C 1
ATOM 795 O O . ALA A 1 105 ? 5.441 -20.656 -4.809 1 98 105 ALA A O 1
ATOM 796 N N . ALA A 1 106 ? 5.695 -18.641 -3.912 1 96.75 106 ALA A N 1
ATOM 797 C CA . ALA A 1 106 ? 6.422 -19.156 -2.754 1 96.75 106 ALA A CA 1
ATOM 798 C C . ALA A 1 106 ? 5.539 -20.094 -1.931 1 96.75 106 ALA A C 1
ATOM 800 O O . ALA A 1 106 ? 6 -21.141 -1.47 1 96.75 106 ALA A O 1
ATOM 801 N N . CYS A 1 107 ? 4.32 -19.672 -1.694 1 96.5 107 CYS A N 1
ATOM 802 C CA . CYS A 1 107 ? 3.385 -20.5 -0.936 1 96.5 107 CYS A CA 1
ATOM 803 C C . CYS A 1 107 ? 3.123 -21.828 -1.646 1 96.5 107 CYS A C 1
ATOM 805 O O . CYS A 1 107 ? 3.111 -22.875 -1.013 1 96.5 107 CYS A O 1
ATOM 807 N N . LEU A 1 108 ? 2.879 -21.75 -2.973 1 97.19 108 LEU A N 1
ATOM 808 C CA . LEU A 1 108 ? 2.699 -22.953 -3.764 1 97.19 108 LEU A CA 1
ATOM 809 C C . LEU A 1 108 ? 3.924 -23.859 -3.66 1 97.19 108 LEU A C 1
ATOM 811 O O . LEU A 1 108 ? 3.795 -25.062 -3.465 1 97.19 108 LEU A O 1
ATOM 815 N N . GLY A 1 109 ? 5.098 -23.234 -3.781 1 95.38 109 GLY A N 1
ATOM 816 C CA . GLY A 1 109 ? 6.336 -23.984 -3.652 1 95.38 109 GLY A CA 1
ATOM 817 C C . GLY A 1 109 ? 6.461 -24.703 -2.322 1 95.38 109 GLY A C 1
ATOM 818 O O . GLY A 1 109 ? 6.957 -25.828 -2.266 1 95.38 109 GLY A O 1
ATOM 819 N N . ALA A 1 110 ? 6.078 -24.062 -1.318 1 94.38 110 ALA A N 1
ATOM 820 C CA . ALA A 1 110 ? 6.129 -24.672 0.012 1 94.38 110 ALA A CA 1
ATOM 821 C C . ALA A 1 110 ? 5.27 -25.922 0.079 1 94.38 110 ALA A C 1
ATOM 823 O O . ALA A 1 110 ? 5.695 -26.953 0.618 1 94.38 110 ALA A O 1
ATOM 824 N N . VAL A 1 111 ? 4.055 -25.875 -0.474 1 94.56 111 VAL A N 1
ATOM 825 C CA . VAL A 1 111 ? 3.098 -26.969 -0.384 1 94.56 111 VAL A CA 1
ATOM 826 C C . VAL A 1 111 ? 3.551 -28.125 -1.275 1 94.56 111 VAL A C 1
ATOM 828 O O . VAL A 1 111 ? 3.176 -29.281 -1.048 1 94.56 111 VAL A O 1
ATOM 831 N N . GLN A 1 112 ? 4.398 -27.828 -2.23 1 94.88 112 GLN A N 1
ATOM 832 C CA . GLN A 1 112 ? 4.809 -28.859 -3.188 1 94.88 112 GLN A CA 1
ATOM 833 C C . GLN A 1 112 ? 6.141 -29.484 -2.785 1 94.88 112 GLN A C 1
ATOM 835 O O . GLN A 1 112 ? 6.613 -30.422 -3.434 1 94.88 112 GLN A O 1
ATOM 840 N N . ARG A 1 113 ? 6.66 -28.984 -1.741 1 91.75 113 ARG A N 1
ATOM 841 C CA . ARG A 1 113 ? 7.883 -29.594 -1.23 1 91.75 113 ARG A CA 1
ATOM 842 C C . ARG A 1 113 ? 7.613 -30.984 -0.678 1 91.75 113 ARG A C 1
ATOM 844 O O . ARG A 1 113 ? 6.555 -31.234 -0.097 1 91.75 113 ARG A O 1
ATOM 851 N N . GLU A 1 114 ? 8.555 -31.906 -0.829 1 85.94 114 GLU A N 1
ATOM 852 C CA . GLU A 1 114 ? 8.422 -33.281 -0.386 1 85.94 114 GLU A CA 1
ATOM 853 C C . GLU A 1 114 ? 8.156 -33.344 1.115 1 85.94 114 GLU A C 1
ATOM 855 O O . GLU A 1 114 ? 7.332 -34.156 1.565 1 85.94 114 GLU A O 1
ATOM 860 N N . ASN A 1 115 ? 8.734 -32.531 1.942 1 80.62 115 ASN A N 1
ATOM 861 C CA . ASN A 1 115 ? 8.602 -32.594 3.395 1 80.62 115 ASN A CA 1
ATOM 862 C C . ASN A 1 115 ? 7.676 -31.5 3.916 1 80.62 115 ASN A C 1
ATOM 864 O O . ASN A 1 115 ? 7.906 -30.953 4.996 1 80.62 115 ASN A O 1
ATOM 868 N N . PHE A 1 116 ? 6.637 -31.328 3.064 1 81.44 116 PHE A N 1
ATOM 869 C CA . PHE A 1 116 ? 5.703 -30.281 3.479 1 81.44 116 PHE A CA 1
ATOM 870 C C . PHE A 1 116 ? 4.93 -30.703 4.719 1 81.44 116 PHE A C 1
ATOM 872 O O . PHE A 1 116 ? 4.359 -31.797 4.754 1 81.44 116 PHE A O 1
ATOM 879 N N . ASP A 1 117 ? 5.047 -29.906 5.863 1 76.25 117 ASP A N 1
ATOM 880 C CA . ASP A 1 117 ? 4.23 -30.031 7.066 1 76.25 117 ASP A CA 1
ATOM 881 C C . ASP A 1 117 ? 3.252 -28.859 7.188 1 76.25 117 ASP A C 1
ATOM 883 O O . ASP A 1 117 ? 3.66 -27.719 7.398 1 76.25 117 ASP A O 1
ATOM 887 N N . PRO A 1 118 ? 2.016 -29.172 7.066 1 67.44 118 PRO A N 1
ATOM 888 C CA . PRO A 1 118 ? 1.042 -28.078 7.07 1 67.44 118 PRO A CA 1
ATOM 889 C C . PRO A 1 118 ? 1.02 -27.312 8.391 1 67.44 118 PRO A C 1
ATOM 891 O O . PRO A 1 118 ? 0.519 -26.188 8.445 1 67.44 118 PRO A O 1
ATOM 894 N N . GLU A 1 119 ? 1.404 -27.938 9.445 1 66.81 119 GLU A N 1
ATOM 895 C CA . GLU A 1 119 ? 1.346 -27.297 10.758 1 66.81 119 GLU A CA 1
ATOM 896 C C . GLU A 1 119 ? 2.58 -26.438 11.008 1 66.81 119 GLU A C 1
ATOM 898 O O . GLU A 1 119 ? 2.518 -25.453 11.75 1 66.81 119 GLU A O 1
ATOM 903 N N . ASP A 1 120 ? 3.621 -26.922 10.586 1 63.59 120 ASP A N 1
ATOM 904 C CA . ASP A 1 120 ? 4.867 -26.266 10.969 1 63.59 120 ASP A CA 1
ATOM 905 C C . ASP A 1 120 ? 5.609 -25.734 9.75 1 63.59 120 ASP A C 1
ATOM 907 O O . ASP A 1 120 ? 6.832 -25.562 9.781 1 63.59 120 ASP A O 1
ATOM 911 N N . PHE A 1 121 ? 4.773 -25.281 8.758 1 66.44 121 PHE A N 1
ATOM 912 C CA . PHE A 1 121 ? 5.59 -25.156 7.559 1 66.44 121 PHE A CA 1
ATOM 913 C C . PHE A 1 121 ? 5.988 -23.703 7.332 1 66.44 121 PHE A C 1
ATOM 915 O O . PHE A 1 121 ? 5.203 -22.781 7.598 1 66.44 121 PHE A O 1
ATOM 922 N N . VAL A 1 122 ? 7.262 -23.609 7.055 1 85.19 122 VAL A N 1
ATOM 923 C CA . VAL A 1 122 ? 8.008 -22.422 6.652 1 85.19 122 VAL A CA 1
ATOM 924 C C . VAL A 1 122 ? 7.863 -22.203 5.148 1 85.19 122 VAL A C 1
ATOM 926 O O . VAL A 1 122 ? 8.227 -23.062 4.352 1 85.19 122 VAL A O 1
ATOM 929 N N . THR A 1 123 ? 7.219 -21.141 4.758 1 91.94 123 THR A N 1
ATOM 930 C CA . THR A 1 123 ? 7.051 -20.797 3.352 1 91.94 123 THR A CA 1
ATOM 931 C C . THR A 1 123 ? 8.398 -20.516 2.697 1 91.94 123 THR A C 1
ATOM 933 O O . THR A 1 123 ? 8.734 -21.109 1.67 1 91.94 123 THR A O 1
ATOM 936 N N . MET A 1 124 ? 9.117 -19.641 3.316 1 90.44 124 MET A N 1
ATOM 937 C CA . MET A 1 124 ? 10.438 -19.266 2.828 1 90.44 124 MET A CA 1
ATOM 938 C C . MET A 1 124 ? 11.531 -20.094 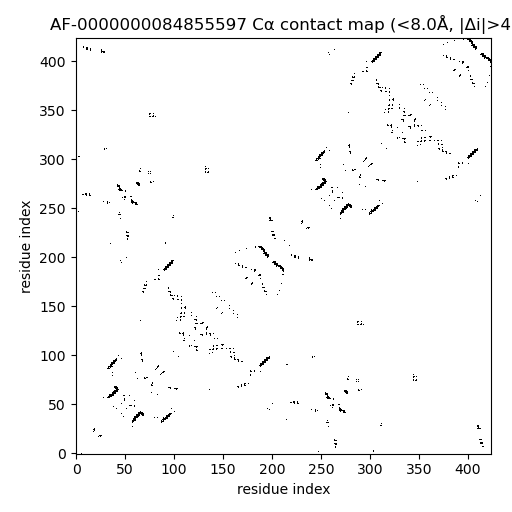3.502 1 90.44 124 MET A C 1
ATOM 940 O O . MET A 1 124 ? 11.914 -19.797 4.637 1 90.44 124 MET A O 1
ATOM 944 N N . PRO A 1 125 ? 12.078 -20.984 2.688 1 83.62 125 PRO A N 1
ATOM 945 C CA . PRO A 1 125 ? 13.117 -21.812 3.305 1 83.62 125 PRO A CA 1
ATOM 946 C C . PRO A 1 125 ? 14.375 -21.016 3.646 1 83.62 125 PRO A C 1
ATOM 948 O O . PRO A 1 125 ? 14.719 -20.062 2.947 1 83.62 125 PRO A O 1
ATOM 951 N N . GLY A 1 126 ? 15.047 -21.312 4.711 1 82.69 126 GLY A N 1
ATOM 952 C CA . GLY A 1 126 ? 16.297 -20.672 5.062 1 82.69 126 GLY A CA 1
ATOM 953 C C . GLY A 1 126 ? 16.125 -19.531 6.043 1 82.69 126 GLY A C 1
ATOM 954 O O . GLY A 1 126 ? 17.109 -18.906 6.465 1 82.69 126 GLY A O 1
ATOM 955 N N . THR A 1 127 ? 14.898 -19.141 6.238 1 87.44 127 THR A N 1
ATOM 956 C CA . THR A 1 127 ? 14.609 -18.141 7.254 1 87.44 127 THR A CA 1
ATOM 957 C C . THR A 1 127 ? 13.82 -18.75 8.414 1 87.44 127 THR A C 1
ATOM 959 O O . THR A 1 127 ? 13.125 -19.734 8.234 1 87.44 127 THR A O 1
ATOM 962 N N . PRO A 1 128 ? 13.977 -18.203 9.586 1 88.19 128 PRO A N 1
ATOM 963 C CA . PRO A 1 128 ? 13.219 -18.719 10.727 1 88.19 128 PRO A CA 1
ATOM 964 C C . PRO A 1 128 ? 11.711 -18.703 10.484 1 88.19 128 PRO A C 1
ATOM 966 O O . PRO A 1 128 ? 11.203 -17.828 9.789 1 88.19 128 PRO A O 1
ATOM 969 N N . ALA A 1 129 ? 11.023 -19.656 11.086 1 86.5 129 ALA A N 1
ATOM 970 C CA . ALA A 1 129 ? 9.57 -19.781 10.945 1 86.5 129 ALA A CA 1
ATOM 971 C C . ALA A 1 129 ? 8.859 -18.516 11.43 1 86.5 129 ALA A C 1
ATOM 973 O O . ALA A 1 129 ? 7.801 -18.156 10.914 1 86.5 129 ALA A O 1
ATOM 974 N N . ASP A 1 130 ? 9.547 -17.844 12.312 1 90.19 130 ASP A N 1
ATOM 975 C CA . ASP A 1 130 ? 8.883 -16.688 12.914 1 90.19 130 ASP A CA 1
ATOM 976 C C . ASP A 1 130 ? 9.336 -15.383 12.25 1 90.19 130 ASP A C 1
ATOM 978 O O . ASP A 1 130 ? 9.039 -14.297 12.75 1 90.19 130 ASP A O 1
ATOM 982 N N . ALA A 1 131 ? 10.102 -15.531 11.133 1 92.88 131 ALA A N 1
ATOM 983 C CA . ALA A 1 131 ? 10.414 -14.336 10.352 1 92.88 131 ALA A CA 1
ATOM 984 C C . ALA A 1 131 ? 9.148 -13.672 9.82 1 92.88 131 ALA A C 1
ATOM 986 O O . ALA A 1 131 ? 8.148 -14.352 9.562 1 92.88 131 ALA A O 1
ATOM 987 N N . PRO A 1 132 ? 9.172 -12.406 9.648 1 94.69 132 PRO A N 1
ATOM 988 C CA . PRO A 1 132 ? 7.969 -11.672 9.258 1 94.69 132 PRO A CA 1
ATOM 989 C C . PRO A 1 132 ? 7.336 -12.219 7.98 1 94.69 132 PRO A C 1
ATOM 991 O O . PRO A 1 132 ? 6.113 -12.383 7.914 1 94.69 132 PRO A O 1
ATOM 994 N N . LEU A 1 133 ? 8.133 -12.508 7.016 1 96.12 133 LEU A N 1
ATOM 995 C CA . LEU A 1 133 ? 7.609 -12.969 5.734 1 96.12 133 LEU A CA 1
ATOM 996 C C . LEU A 1 133 ? 6.945 -14.336 5.879 1 96.12 133 LEU A C 1
ATOM 998 O O . LEU A 1 133 ? 5.906 -14.594 5.273 1 96.12 133 LEU A O 1
ATOM 1002 N N . ASN A 1 134 ? 7.551 -15.258 6.664 1 95.06 134 ASN A N 1
ATOM 1003 C CA . ASN A 1 134 ? 6.945 -16.562 6.93 1 95.06 134 ASN A CA 1
ATOM 1004 C C . ASN A 1 134 ? 5.648 -16.422 7.719 1 95.06 134 ASN A C 1
ATOM 1006 O O . ASN A 1 134 ? 4.648 -17.062 7.402 1 95.06 134 ASN A O 1
ATOM 1010 N N . ARG A 1 135 ? 5.672 -15.586 8.734 1 94.25 135 ARG A N 1
ATOM 1011 C CA . ARG A 1 135 ? 4.453 -15.344 9.5 1 94.25 135 ARG A CA 1
ATOM 1012 C C . ARG A 1 135 ? 3.352 -14.773 8.617 1 94.25 135 ARG A C 1
ATOM 1014 O O . ARG A 1 135 ? 2.191 -15.18 8.719 1 94.25 135 ARG A O 1
ATOM 1021 N N . TRP A 1 136 ? 3.711 -13.906 7.746 1 96.81 136 TRP A N 1
ATOM 1022 C CA . TRP A 1 136 ? 2.758 -13.188 6.902 1 96.81 136 TRP A CA 1
ATOM 1023 C C . TRP A 1 136 ? 2.127 -14.125 5.879 1 96.81 136 TRP A C 1
ATOM 1025 O O . TRP A 1 136 ? 0.929 -14.031 5.598 1 96.81 136 TRP A O 1
ATOM 1035 N N . LEU A 1 137 ? 2.912 -15.055 5.34 1 96.44 137 LEU A N 1
ATOM 1036 C CA . LEU A 1 137 ? 2.465 -15.867 4.215 1 96.44 137 LEU A CA 1
ATOM 1037 C C . LEU A 1 137 ? 1.821 -17.156 4.703 1 96.44 137 LEU A C 1
ATOM 1039 O O . LEU A 1 137 ? 1.242 -17.906 3.91 1 96.44 137 LEU A O 1
ATOM 1043 N N . LYS A 1 138 ? 1.85 -17.406 5.992 1 94.81 138 LYS A N 1
ATOM 1044 C CA . LYS A 1 138 ? 1.376 -18.656 6.559 1 94.81 138 LYS A CA 1
ATOM 1045 C C . LYS A 1 138 ? -0.078 -18.922 6.176 1 94.81 138 LYS A C 1
ATOM 1047 O O . LYS A 1 138 ? -0.418 -20.016 5.727 1 94.81 138 LYS A O 1
ATOM 1052 N N . PRO A 1 139 ? -0.985 -17.953 6.336 1 95.44 139 PRO A N 1
ATOM 1053 C CA . PRO A 1 139 ? -2.375 -18.234 5.973 1 95.44 139 PRO A CA 1
ATOM 1054 C C . PRO A 1 139 ? -2.537 -18.594 4.496 1 95.44 139 PRO A C 1
ATOM 1056 O O . PRO A 1 139 ? -3.379 -19.422 4.148 1 95.44 139 PRO A O 1
ATOM 1059 N N . LEU A 1 140 ? -1.787 -17.953 3.605 1 96.75 140 LEU A N 1
ATOM 1060 C CA . LEU A 1 140 ? -1.876 -18.266 2.182 1 96.75 140 LEU A CA 1
ATOM 1061 C C . LEU A 1 140 ? -1.305 -19.641 1.885 1 96.75 140 LEU A C 1
ATOM 1063 O O . LEU A 1 140 ? -1.822 -20.359 1.027 1 96.75 140 LEU A O 1
ATOM 1067 N N . THR A 1 141 ? -0.214 -19.984 2.568 1 95.81 141 THR A N 1
ATOM 1068 C CA . THR A 1 141 ? 0.331 -21.328 2.428 1 95.81 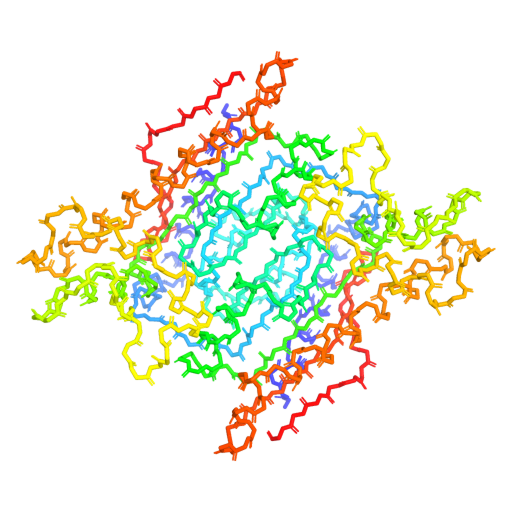141 THR A CA 1
ATOM 1069 C C . THR A 1 141 ? -0.69 -22.375 2.865 1 95.81 141 THR A C 1
ATOM 1071 O O . THR A 1 141 ? -0.861 -23.391 2.199 1 95.81 141 THR A O 1
ATOM 1074 N N . ARG A 1 142 ? -1.318 -22.109 3.975 1 94.88 142 ARG A N 1
ATOM 1075 C CA . ARG A 1 142 ? -2.361 -23.016 4.449 1 94.88 142 ARG A CA 1
ATOM 1076 C C . ARG A 1 142 ? -3.48 -23.141 3.422 1 94.88 142 ARG A C 1
ATOM 1078 O O . ARG A 1 142 ? -3.967 -24.25 3.16 1 94.88 142 ARG A O 1
ATOM 1085 N N . LEU A 1 143 ? -3.91 -22.031 2.867 1 96.12 143 LEU A N 1
ATOM 1086 C CA . LEU A 1 143 ? -4.934 -22.078 1.828 1 96.12 143 LEU A CA 1
ATOM 1087 C C . LEU A 1 143 ? -4.477 -22.922 0.645 1 96.12 143 LEU A C 1
ATOM 1089 O O . LEU A 1 143 ? -5.219 -23.781 0.167 1 96.12 143 LEU A O 1
ATOM 1093 N N . ALA A 1 144 ? -3.27 -22.672 0.172 1 96.31 144 ALA A N 1
ATOM 1094 C CA . ALA A 1 144 ? -2.729 -23.406 -0.962 1 96.31 144 ALA A CA 1
ATOM 1095 C C . ALA A 1 144 ? -2.75 -24.906 -0.693 1 96.31 144 ALA A C 1
ATOM 1097 O O . ALA A 1 144 ? -3.041 -25.703 -1.591 1 96.31 144 ALA A O 1
ATOM 1098 N N . ALA A 1 145 ? -2.486 -25.266 0.506 1 94.75 145 ALA A N 1
ATOM 1099 C CA . ALA A 1 145 ? -2.428 -26.672 0.889 1 94.75 145 ALA A CA 1
ATOM 1100 C C . ALA A 1 145 ? -3.797 -27.328 0.766 1 94.75 145 ALA A C 1
ATOM 1102 O O . ALA A 1 145 ? -3.895 -28.547 0.586 1 94.75 145 ALA A O 1
ATOM 1103 N N . THR A 1 146 ? -4.832 -26.609 0.881 1 95.56 146 THR A N 1
ATOM 1104 C CA . THR A 1 146 ? -6.184 -27.156 0.858 1 95.56 146 THR A CA 1
ATOM 1105 C C . THR A 1 146 ? -6.695 -27.281 -0.574 1 95.56 146 THR A C 1
ATOM 1107 O O . THR A 1 146 ? -7.762 -27.844 -0.812 1 95.56 146 THR A O 1
ATOM 1110 N N . LEU A 1 147 ? -5.973 -26.766 -1.603 1 96.81 147 LEU A N 1
ATOM 1111 C CA . LEU A 1 147 ? -6.504 -26.609 -2.951 1 96.81 147 LEU A CA 1
ATOM 1112 C C . LEU A 1 147 ? -6.219 -27.844 -3.799 1 96.81 147 LEU A C 1
ATOM 1114 O O . LEU A 1 147 ? -6.621 -27.922 -4.961 1 96.81 147 LEU A O 1
ATOM 1118 N N . GLY A 1 148 ? -5.527 -28.859 -3.258 1 94.19 148 GLY A N 1
ATOM 1119 C CA . GLY A 1 148 ? -5.238 -30.094 -3.986 1 94.19 148 GLY A CA 1
ATOM 1120 C C . GLY A 1 148 ? -4.27 -29.875 -5.137 1 94.19 148 GLY A C 1
ATOM 1121 O O . GLY A 1 148 ? -4.43 -30.484 -6.203 1 94.19 148 GLY A O 1
ATOM 1122 N N . VAL A 1 149 ? -3.301 -28.938 -4.93 1 95.38 149 VAL A N 1
ATOM 1123 C CA . VAL A 1 149 ? -2.418 -28.578 -6.035 1 95.38 149 VAL A CA 1
ATOM 1124 C C . VAL A 1 149 ? -0.997 -29.047 -5.73 1 95.38 149 VAL A C 1
ATOM 1126 O O . VAL A 1 149 ? -0.037 -28.578 -6.352 1 95.38 149 VAL A O 1
ATOM 1129 N N . SER A 1 150 ? -0.803 -29.922 -4.793 1 91.62 150 SER A N 1
ATOM 1130 C CA . SER A 1 150 ? 0.518 -30.328 -4.328 1 91.62 150 SER A CA 1
ATOM 1131 C C . SER A 1 150 ? 1.29 -31.047 -5.434 1 91.62 150 SER A C 1
ATOM 1133 O O . SER A 1 150 ? 2.523 -31.031 -5.445 1 91.62 150 SER A O 1
ATOM 1135 N N . THR A 1 151 ? 0.572 -31.641 -6.43 1 94.31 151 THR A N 1
ATOM 1136 C CA . THR A 1 151 ? 1.25 -32.375 -7.488 1 94.31 151 THR A CA 1
ATOM 1137 C C . THR A 1 151 ? 0.958 -31.766 -8.852 1 94.31 151 THR A C 1
ATOM 1139 O O . THR A 1 151 ? 1.352 -32.312 -9.883 1 94.31 151 THR A O 1
ATOM 1142 N N . THR A 1 152 ? 0.234 -30.719 -8.828 1 96.94 152 THR A N 1
ATOM 1143 C CA . THR A 1 152 ? -0.108 -30.031 -10.062 1 96.94 152 THR A CA 1
ATOM 1144 C C . THR A 1 152 ? 1.066 -29.188 -10.555 1 96.94 152 THR A C 1
ATOM 1146 O O . THR A 1 152 ? 1.715 -28.5 -9.766 1 96.94 152 THR A O 1
ATOM 1149 N N . PRO A 1 153 ? 1.384 -29.266 -11.883 1 97.81 153 PRO A N 1
ATOM 1150 C CA . PRO A 1 153 ? 2.461 -28.406 -12.383 1 97.81 153 PRO A CA 1
ATOM 1151 C C . PRO A 1 153 ? 2.264 -26.938 -12.016 1 97.81 153 PRO A C 1
ATOM 1153 O O . PRO A 1 153 ? 1.145 -26.422 -12.102 1 97.81 153 PRO A O 1
ATOM 1156 N N . PRO A 1 154 ? 3.295 -26.25 -11.578 1 97.12 154 PRO A N 1
ATOM 1157 C CA . PRO A 1 154 ? 3.203 -24.859 -11.102 1 97.12 154 PRO A CA 1
ATOM 1158 C C . PRO A 1 154 ? 2.498 -23.938 -12.086 1 97.12 154 PRO A C 1
ATOM 1160 O O . PRO A 1 154 ? 1.699 -23.094 -11.68 1 97.12 154 PRO A O 1
ATOM 1163 N N . LYS A 1 155 ? 2.756 -24.109 -13.344 1 97.06 155 LYS A N 1
ATOM 1164 C CA . LYS A 1 155 ? 2.164 -23.25 -14.359 1 97.06 155 LYS A CA 1
ATOM 1165 C C . LYS A 1 155 ? 0.641 -23.328 -14.328 1 97.06 155 LYS A C 1
ATOM 1167 O O . LYS A 1 155 ? -0.042 -22.344 -14.641 1 97.06 155 LYS A O 1
ATOM 1172 N N . VAL A 1 156 ? 0.146 -24.453 -13.953 1 98 156 VAL A N 1
ATOM 1173 C CA . VAL A 1 156 ? -1.292 -24.688 -13.875 1 98 156 VAL A CA 1
ATOM 1174 C C . VAL A 1 156 ? -1.797 -24.344 -12.477 1 98 156 VAL A C 1
ATOM 1176 O O . VAL A 1 156 ? -2.891 -23.797 -12.328 1 98 156 VAL A O 1
ATOM 1179 N N . ALA A 1 157 ? -1.012 -24.641 -11.461 1 98.69 157 ALA A N 1
ATOM 1180 C CA . ALA A 1 157 ? -1.413 -24.531 -10.062 1 98.69 157 ALA A CA 1
ATOM 1181 C C . ALA A 1 157 ? -1.4 -23.062 -9.609 1 98.69 157 ALA A C 1
ATOM 1183 O O . ALA A 1 157 ? -2.266 -22.641 -8.836 1 98.69 157 ALA A O 1
ATOM 1184 N N . LEU A 1 158 ? -0.411 -22.297 -10.062 1 98.69 158 LEU A N 1
ATOM 1185 C CA . LEU A 1 158 ? -0.202 -20.953 -9.539 1 98.69 158 LEU A CA 1
ATOM 1186 C C . LEU A 1 158 ? -1.41 -20.078 -9.82 1 98.69 158 LEU A C 1
ATOM 1188 O O . LEU A 1 158 ? -1.89 -19.375 -8.922 1 98.69 158 LEU A O 1
ATOM 1192 N N . PRO A 1 159 ? -1.969 -20.094 -11.062 1 98.75 159 PRO A N 1
ATOM 1193 C CA . PRO A 1 159 ? -3.17 -19.281 -11.305 1 98.75 159 PRO A CA 1
ATOM 1194 C C . PRO A 1 159 ? -4.32 -19.656 -10.367 1 98.75 159 PRO A C 1
ATOM 1196 O O . PRO A 1 159 ? -5.078 -18.781 -9.945 1 98.75 159 PRO A O 1
ATOM 1199 N N . VAL A 1 160 ? -4.438 -20.891 -10.039 1 98.81 160 VAL A N 1
ATOM 1200 C CA . VAL A 1 160 ? -5.488 -21.344 -9.133 1 98.81 160 VAL A CA 1
ATOM 1201 C C . VAL A 1 160 ? -5.258 -20.766 -7.738 1 98.81 160 VAL A C 1
ATOM 1203 O O . VAL A 1 160 ? -6.188 -20.25 -7.113 1 98.81 160 VAL A O 1
ATOM 1206 N N . VAL A 1 161 ? -4.016 -20.844 -7.242 1 98.81 161 VAL A N 1
ATOM 1207 C CA . VAL A 1 161 ? -3.672 -20.328 -5.922 1 98.81 161 VAL A CA 1
ATOM 1208 C C . VAL A 1 161 ? -3.967 -18.828 -5.863 1 98.81 161 VAL A C 1
ATOM 1210 O O . VAL A 1 161 ? -4.539 -18.344 -4.887 1 98.81 161 VAL A O 1
ATOM 1213 N N . ILE A 1 162 ? -3.635 -18.109 -6.906 1 98.94 162 ILE A N 1
ATOM 1214 C CA . ILE A 1 162 ? -3.816 -16.656 -6.973 1 98.94 162 ILE A CA 1
ATOM 1215 C C . ILE A 1 162 ? -5.305 -16.328 -6.918 1 98.94 162 ILE A C 1
ATOM 1217 O O . ILE A 1 162 ? -5.73 -15.492 -6.113 1 98.94 162 ILE A O 1
ATOM 1221 N N . GLU A 1 163 ? -6.094 -16.953 -7.727 1 98.94 163 GLU A N 1
ATOM 1222 C CA . GLU A 1 163 ? -7.523 -16.672 -7.777 1 98.94 163 GLU A CA 1
ATOM 1223 C C . GLU A 1 163 ? -8.211 -17.031 -6.465 1 98.94 163 GLU A C 1
ATOM 1225 O O . GLU A 1 163 ? -9.031 -16.266 -5.953 1 98.94 163 GLU A O 1
ATOM 1230 N N . GLU A 1 164 ? -7.852 -18.203 -5.93 1 98.88 164 GLU A N 1
ATOM 1231 C CA . GLU A 1 164 ? -8.461 -18.625 -4.672 1 98.88 164 GLU A CA 1
ATOM 1232 C C . GLU A 1 164 ? -8.047 -17.719 -3.521 1 98.88 164 GLU A C 1
ATOM 1234 O O . GLU A 1 164 ? -8.828 -17.484 -2.598 1 98.88 164 GLU A O 1
ATOM 1239 N N . SER A 1 165 ? -6.812 -17.281 -3.572 1 98.88 165 SER A N 1
ATOM 1240 C CA . SER A 1 165 ? -6.375 -16.297 -2.582 1 98.88 165 SER A CA 1
ATOM 1241 C C . SER A 1 165 ? -7.219 -15.031 -2.645 1 98.88 165 SER A C 1
ATOM 1243 O O . SER A 1 165 ? -7.66 -14.523 -1.613 1 98.88 165 SER A O 1
ATOM 1245 N N . VAL A 1 166 ? -7.453 -14.484 -3.834 1 98.94 166 VAL A N 1
ATOM 1246 C CA . VAL A 1 166 ? -8.273 -13.289 -4.004 1 98.94 166 VAL A CA 1
ATOM 1247 C C . VAL A 1 166 ? -9.68 -13.539 -3.459 1 98.94 166 VAL A C 1
ATOM 1249 O O . VAL A 1 166 ? -10.227 -12.711 -2.734 1 98.94 166 VAL A O 1
ATOM 1252 N N . LYS A 1 167 ? -10.266 -14.656 -3.779 1 98.94 167 LYS A N 1
ATOM 1253 C CA . LYS A 1 167 ? -11.602 -15 -3.289 1 98.94 167 LYS A CA 1
ATOM 1254 C C . LYS A 1 167 ? -11.633 -15.016 -1.764 1 98.94 167 LYS A C 1
ATOM 1256 O O . LYS A 1 167 ? -12.57 -14.492 -1.156 1 98.94 167 LYS A O 1
ATOM 1261 N N . ARG A 1 168 ? -10.625 -15.641 -1.188 1 98.81 168 ARG A N 1
ATOM 1262 C CA . ARG A 1 168 ? -10.562 -15.719 0.268 1 98.81 168 ARG A CA 1
ATOM 1263 C C . ARG A 1 168 ? -10.469 -14.328 0.886 1 98.81 168 ARG A C 1
ATOM 1265 O O . ARG A 1 168 ? -11.094 -14.055 1.913 1 98.81 168 ARG A O 1
ATOM 1272 N N . GLN A 1 169 ? -9.609 -13.492 0.288 1 98.88 169 GLN A N 1
ATOM 1273 C CA . GLN A 1 169 ? -9.477 -12.141 0.822 1 98.88 169 GLN A CA 1
ATOM 1274 C C . GLN A 1 169 ? -10.781 -11.359 0.684 1 98.88 169 GLN A C 1
ATOM 1276 O O . GLN A 1 169 ? -11.133 -10.57 1.562 1 98.88 169 GLN A O 1
ATOM 1281 N N . VAL A 1 170 ? -11.5 -11.516 -0.428 1 98.88 170 VAL A N 1
ATOM 1282 C CA . VAL A 1 170 ? -12.812 -10.898 -0.592 1 98.88 170 VAL A CA 1
ATOM 1283 C C . VAL A 1 170 ? -13.742 -11.352 0.533 1 98.88 170 VAL A C 1
ATOM 1285 O O . VAL A 1 170 ? -14.445 -10.531 1.134 1 98.88 170 VAL A O 1
ATOM 1288 N N . GLU A 1 171 ? -13.75 -12.625 0.847 1 98.81 171 GLU A N 1
ATOM 1289 C CA . GLU A 1 171 ? -14.555 -13.156 1.944 1 98.81 171 GLU A CA 1
ATOM 1290 C C . GLU A 1 171 ? -14.164 -12.516 3.273 1 98.81 171 GLU A C 1
ATOM 1292 O O . GLU A 1 171 ? -15.031 -12.117 4.055 1 98.81 171 GLU A O 1
ATOM 1297 N N . ASN A 1 172 ? -12.867 -12.5 3.539 1 98.88 172 ASN A N 1
ATOM 1298 C CA . ASN A 1 172 ? -12.383 -11.891 4.77 1 98.88 172 ASN A CA 1
ATOM 1299 C C . ASN A 1 172 ? -12.867 -10.453 4.914 1 98.88 172 ASN A C 1
ATOM 1301 O O . ASN A 1 172 ? -13.289 -10.039 5.996 1 98.88 172 ASN A O 1
ATOM 1305 N N . VAL A 1 173 ? -12.758 -9.664 3.805 1 98.88 173 VAL A N 1
ATOM 1306 C CA . VAL A 1 173 ? -13.195 -8.273 3.822 1 98.88 173 VAL A CA 1
ATOM 1307 C C . VAL A 1 173 ? -14.695 -8.203 4.102 1 98.88 173 VAL A C 1
ATOM 1309 O O . VAL A 1 173 ? -15.141 -7.418 4.934 1 98.88 173 VAL A O 1
ATOM 1312 N N . CYS A 1 174 ? -15.469 -9.008 3.422 1 98.75 174 CYS A N 1
ATOM 1313 C CA . CYS A 1 174 ? -16.922 -9 3.561 1 98.75 174 CYS A CA 1
ATOM 1314 C C . CYS A 1 174 ? -17.344 -9.375 4.977 1 98.75 174 CYS A C 1
ATOM 1316 O O . CYS A 1 174 ? -18.391 -8.938 5.457 1 98.75 174 CYS A O 1
ATOM 1318 N N . GLU A 1 175 ? -16.531 -10.156 5.652 1 98.44 175 GLU A N 1
ATOM 1319 C CA . GLU A 1 175 ? -16.844 -10.625 6.996 1 98.44 175 GLU A CA 1
ATOM 1320 C C . GLU A 1 175 ? -16.344 -9.648 8.055 1 98.44 175 GLU A C 1
ATOM 1322 O O . GLU A 1 175 ? -16.656 -9.797 9.234 1 98.44 175 GLU A O 1
ATOM 1327 N N . SER A 1 176 ? -15.555 -8.688 7.621 1 98.19 176 SER A N 1
ATOM 1328 C CA . SER A 1 176 ? -15.016 -7.727 8.578 1 98.19 176 SER A CA 1
ATOM 1329 C C . SER A 1 176 ? -16.125 -6.945 9.266 1 98.19 176 SER A C 1
ATOM 1331 O O . SER A 1 176 ? -17.188 -6.711 8.672 1 98.19 176 SER A O 1
ATOM 1333 N N . GLU A 1 177 ? -15.867 -6.504 10.5 1 96.94 177 GLU A N 1
ATOM 1334 C CA . GLU A 1 177 ? -16.828 -5.684 11.242 1 96.94 177 GLU A CA 1
ATOM 1335 C C . GLU A 1 177 ? -17.141 -4.398 10.484 1 96.94 177 GLU A C 1
ATOM 1337 O O . GLU A 1 177 ? -18.281 -3.92 10.516 1 96.94 177 GLU A O 1
ATOM 1342 N N . VAL A 1 178 ? -16.188 -3.895 9.781 1 97.38 178 VAL A N 1
ATOM 1343 C CA . VAL A 1 178 ? -16.344 -2.633 9.062 1 97.38 178 VAL A CA 1
ATOM 1344 C C . VAL A 1 178 ? -17.359 -2.789 7.938 1 97.38 178 VAL A C 1
ATOM 1346 O O . VAL A 1 178 ? -18.297 -1.99 7.824 1 97.38 178 VAL A O 1
ATOM 1349 N N . ILE A 1 179 ? -17.234 -3.783 7.129 1 98.5 179 ILE A N 1
ATOM 1350 C CA . ILE A 1 179 ? -18.094 -3.971 5.961 1 98.5 179 ILE A CA 1
ATOM 1351 C C . ILE A 1 179 ? -19.484 -4.414 6.41 1 98.5 179 ILE A C 1
ATOM 1353 O O . ILE A 1 179 ? -20.484 -3.893 5.926 1 98.5 179 ILE A O 1
ATOM 1357 N N . VAL A 1 180 ? -19.531 -5.371 7.355 1 98.12 180 VAL A N 1
ATOM 1358 C CA . VAL A 1 180 ? -20.812 -5.82 7.883 1 98.12 180 VAL A CA 1
ATOM 1359 C C . VAL A 1 180 ? -21.562 -4.641 8.508 1 98.12 180 VAL A C 1
ATOM 1361 O O . VAL A 1 180 ? -22.766 -4.473 8.297 1 98.12 180 VAL A O 1
ATOM 1364 N N . GLY A 1 181 ? -20.812 -3.84 9.289 1 97.12 181 GLY A N 1
ATOM 1365 C CA . GLY A 1 181 ? -21.406 -2.652 9.875 1 97.12 181 GLY A CA 1
ATOM 1366 C C . GLY A 1 181 ? -21.953 -1.683 8.844 1 97.12 181 GLY A C 1
ATOM 1367 O O . GLY A 1 181 ? -23.047 -1.145 9 1 97.12 181 GLY A O 1
ATOM 1368 N N . ALA A 1 182 ? -21.219 -1.437 7.816 1 97.81 182 ALA A N 1
ATOM 1369 C CA . ALA A 1 182 ? -21.641 -0.544 6.742 1 97.81 182 ALA A CA 1
ATOM 1370 C C . ALA A 1 182 ? -22.922 -1.048 6.086 1 97.81 182 ALA A C 1
ATOM 1372 O O . ALA A 1 182 ? -23.875 -0.284 5.898 1 97.81 182 ALA A O 1
ATOM 1373 N N . TRP A 1 183 ? -23 -2.299 5.746 1 98 183 TRP A N 1
ATOM 1374 C CA . TRP A 1 183 ? -24.156 -2.895 5.102 1 98 183 TRP A CA 1
ATOM 1375 C C . TRP A 1 183 ? -25.375 -2.859 6.023 1 98 183 TRP A C 1
ATOM 1377 O O . TRP A 1 183 ? -26.484 -2.59 5.578 1 98 183 TRP A O 1
ATOM 1387 N N . THR A 1 184 ? -25.125 -3.117 7.262 1 97.5 184 THR A N 1
ATOM 1388 C CA . THR A 1 184 ? -26.219 -3.113 8.242 1 97.5 184 THR A CA 1
ATOM 1389 C C . THR A 1 184 ? -26.844 -1.729 8.336 1 97.5 184 THR A C 1
ATOM 1391 O O . THR A 1 184 ? -28.062 -1.61 8.531 1 97.5 184 THR A O 1
ATOM 1394 N N . LYS A 1 185 ? -26.078 -0.708 8.164 1 96.62 185 LYS A N 1
ATOM 1395 C CA . LYS A 1 185 ? -26.562 0.667 8.266 1 96.62 185 LYS A CA 1
ATOM 1396 C C . LYS A 1 185 ? -27.094 1.162 6.922 1 96.62 185 LYS A C 1
ATOM 1398 O O . LYS A 1 185 ? -27.516 2.318 6.801 1 96.62 185 LYS A O 1
ATOM 1403 N N . GLY A 1 186 ? -27.016 0.377 5.934 1 97.38 186 GLY A N 1
ATOM 1404 C CA . GLY A 1 186 ? -27.531 0.728 4.621 1 97.38 186 GLY A CA 1
ATOM 1405 C C . GLY A 1 186 ? -26.547 1.517 3.779 1 97.38 186 GLY A C 1
ATOM 1406 O O . GLY A 1 186 ? -26.922 2.123 2.775 1 97.38 186 GLY A O 1
ATOM 1407 N N . GLN A 1 187 ? -25.281 1.549 4.25 1 97.56 187 GLN A N 1
ATOM 1408 C CA . GLN A 1 187 ? -24.25 2.223 3.463 1 97.56 187 GLN A CA 1
ATOM 1409 C C . GLN A 1 187 ? -23.922 1.432 2.199 1 97.56 187 GLN A C 1
ATOM 1411 O O . GLN A 1 187 ? -23.766 0.21 2.248 1 97.56 187 GLN A O 1
ATOM 1416 N N . GLU A 1 188 ? -23.844 2.141 1.077 1 97.38 188 GLU A N 1
ATOM 1417 C CA . GLU A 1 188 ? -23.516 1.493 -0.188 1 97.38 188 GLU A CA 1
ATOM 1418 C C . GLU A 1 188 ? -22.016 1.292 -0.322 1 97.38 188 GLU A C 1
ATOM 1420 O O . GLU A 1 188 ? -21.25 2.262 -0.421 1 97.38 188 GLU A O 1
ATOM 1425 N N . VAL A 1 189 ? -21.594 0.042 -0.324 1 98.25 189 VAL A N 1
ATOM 1426 C CA . VAL A 1 189 ? -20.219 -0.333 -0.594 1 98.25 189 VAL A CA 1
ATOM 1427 C C . VAL A 1 189 ? -20.172 -1.735 -1.197 1 98.25 189 VAL A C 1
ATOM 1429 O O . VAL A 1 189 ? -20.859 -2.643 -0.728 1 98.25 189 VAL A O 1
ATOM 1432 N N . HIS A 1 190 ? -19.422 -1.857 -2.277 1 98.69 190 HIS A N 1
ATOM 1433 C CA . HIS A 1 190 ? -19.25 -3.131 -2.967 1 98.69 190 HIS A CA 1
ATOM 1434 C C . HIS A 1 190 ? -17.828 -3.641 -2.85 1 98.69 190 HIS A C 1
ATOM 1436 O O . HIS A 1 190 ? -16.875 -2.854 -2.891 1 98.69 190 HIS A O 1
ATOM 1442 N N . VAL A 1 191 ? -17.703 -4.91 -2.65 1 98.88 191 VAL A N 1
ATOM 1443 C CA . VAL A 1 191 ? -16.406 -5.57 -2.588 1 98.88 191 VAL A CA 1
ATOM 1444 C C . VAL A 1 191 ? -16.203 -6.422 -3.838 1 98.88 191 VAL A C 1
ATOM 1446 O O . VAL A 1 191 ? -17.062 -7.23 -4.195 1 98.88 191 VAL A O 1
ATOM 1449 N N . HIS A 1 192 ? -15.086 -6.188 -4.527 1 98.88 192 HIS A N 1
ATOM 1450 C CA . HIS A 1 192 ? -14.781 -6.863 -5.785 1 98.88 192 HIS A CA 1
ATOM 1451 C C . HIS A 1 192 ? -13.484 -7.664 -5.676 1 98.88 192 HIS A C 1
ATOM 1453 O O . HIS A 1 192 ? -12.656 -7.395 -4.809 1 98.88 192 HIS A O 1
ATOM 1459 N N . GLY A 1 193 ? -13.328 -8.688 -6.488 1 98.94 193 GLY A N 1
ATOM 1460 C CA . GLY A 1 193 ? -12.102 -9.445 -6.66 1 98.94 193 GLY A CA 1
ATOM 1461 C C . GLY A 1 193 ? -11.617 -9.477 -8.102 1 98.94 193 GLY A C 1
ATOM 1462 O O . GLY A 1 193 ? -12.352 -9.875 -9 1 98.94 193 GLY A O 1
ATOM 1463 N N . TRP A 1 194 ? -10.445 -8.969 -8.344 1 98.94 194 TRP A N 1
ATOM 1464 C CA . TRP A 1 194 ? -9.859 -8.906 -9.688 1 98.94 194 TRP A CA 1
ATOM 1465 C C . TRP A 1 194 ? -8.477 -9.539 -9.711 1 98.94 194 TRP A C 1
ATOM 1467 O O . TRP A 1 194 ? -7.863 -9.742 -8.656 1 98.94 194 TRP A O 1
ATOM 1477 N N . VAL A 1 195 ? -8.039 -9.938 -10.859 1 98.94 195 VAL A N 1
ATOM 1478 C CA . VAL A 1 195 ? -6.668 -10.375 -11.102 1 98.94 195 VAL A CA 1
ATOM 1479 C C . VAL A 1 195 ? -6.066 -9.578 -12.258 1 98.94 195 VAL A C 1
ATOM 1481 O O . VAL A 1 195 ? -6.68 -9.445 -13.312 1 98.94 195 VAL A O 1
ATOM 1484 N N . TYR A 1 196 ? -4.945 -8.938 -12.055 1 98.94 196 TYR A N 1
ATOM 1485 C CA . TYR A 1 196 ? -4.195 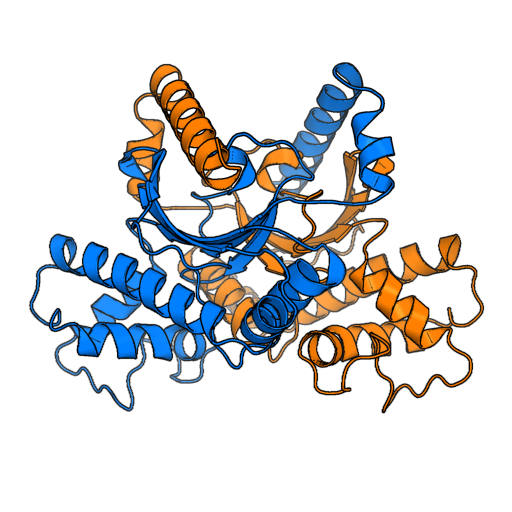-8.273 -13.109 1 98.94 196 TYR A CA 1
ATOM 1486 C C . TYR A 1 196 ? -3.305 -9.266 -13.852 1 98.94 196 TYR A C 1
ATOM 1488 O O . TYR A 1 196 ? -2.42 -9.883 -13.25 1 98.94 196 TYR A O 1
ATOM 1496 N N . GLU A 1 197 ? -3.559 -9.445 -15.094 1 98.75 197 GLU A N 1
ATOM 1497 C CA . GLU A 1 197 ? -2.74 -10.312 -15.945 1 98.75 197 GLU A CA 1
ATOM 1498 C C . GLU A 1 197 ? -1.523 -9.562 -16.484 1 98.75 197 GLU A C 1
ATOM 1500 O O . GLU A 1 197 ? -1.626 -8.828 -17.469 1 98.75 197 GLU A O 1
ATOM 1505 N N . LEU A 1 198 ? -0.368 -9.883 -15.922 1 98.56 198 LEU A N 1
ATOM 1506 C CA . LEU A 1 198 ? 0.846 -9.125 -16.203 1 98.56 198 LEU A CA 1
ATOM 1507 C C . LEU A 1 198 ? 1.185 -9.18 -17.703 1 98.56 198 LEU A C 1
ATOM 1509 O O . LEU A 1 198 ? 1.52 -8.164 -18.297 1 98.56 198 LEU A O 1
ATOM 1513 N N . ALA A 1 199 ? 1.071 -10.344 -18.328 1 97.88 199 ALA A N 1
ATOM 1514 C CA . ALA A 1 199 ? 1.516 -10.547 -19.703 1 97.88 199 ALA A CA 1
ATOM 1515 C C . ALA A 1 199 ? 0.627 -9.789 -20.688 1 97.88 199 ALA A C 1
ATOM 1517 O O . ALA A 1 199 ? 1.042 -9.492 -21.812 1 97.88 199 ALA A O 1
ATOM 1518 N N . GLU A 1 200 ? -0.577 -9.422 -20.234 1 97.62 200 GLU A N 1
ATOM 1519 C CA . GLU A 1 200 ? -1.547 -8.758 -21.094 1 97.62 200 GLU A CA 1
ATOM 1520 C C . GLU A 1 200 ? -1.754 -7.305 -20.688 1 97.62 200 GLU A C 1
ATOM 1522 O O . GLU A 1 200 ? -2.295 -6.508 -21.453 1 97.62 200 GLU A O 1
ATOM 1527 N N . GLY A 1 201 ? -1.379 -6.977 -19.453 1 98.19 201 GLY A N 1
ATOM 1528 C CA . GLY A 1 201 ? -1.637 -5.652 -18.922 1 98.19 201 GLY A CA 1
ATOM 1529 C C . GLY A 1 201 ? -3.109 -5.387 -18.656 1 98.19 201 GLY A C 1
ATOM 1530 O O . GLY A 1 201 ? -3.557 -4.238 -18.703 1 98.19 201 GLY A O 1
ATOM 1531 N N . ARG A 1 202 ? -3.844 -6.516 -18.359 1 98.5 202 ARG A N 1
ATOM 1532 C CA . ARG A 1 202 ? -5.293 -6.379 -18.266 1 98.5 202 ARG A CA 1
ATOM 1533 C C . ARG A 1 202 ? -5.809 -6.871 -16.922 1 98.5 202 ARG A C 1
ATOM 1535 O O . ARG A 1 202 ? -5.336 -7.887 -16.406 1 98.5 202 ARG A O 1
ATOM 1542 N N . LEU A 1 203 ? -6.758 -6.105 -16.406 1 98.81 203 LEU A N 1
ATOM 1543 C CA . LEU A 1 203 ? -7.512 -6.547 -15.242 1 98.81 203 LEU A CA 1
ATOM 1544 C C . LEU A 1 203 ? -8.641 -7.488 -15.648 1 98.81 203 LEU A C 1
ATOM 1546 O O . LEU A 1 203 ? -9.336 -7.238 -16.641 1 98.81 203 LEU A O 1
ATOM 1550 N N . ARG A 1 204 ? -8.758 -8.547 -14.953 1 98.75 204 ARG A N 1
ATOM 1551 C CA . ARG A 1 204 ? -9.844 -9.5 -15.141 1 98.75 204 ARG A CA 1
ATOM 1552 C C . ARG A 1 204 ? -10.727 -9.578 -13.898 1 98.75 204 ARG A C 1
ATOM 1554 O O . ARG A 1 204 ? -10.234 -9.875 -12.805 1 98.75 204 ARG A O 1
ATOM 1561 N N . ASP A 1 205 ? -11.977 -9.289 -14.07 1 98.75 205 ASP A N 1
ATOM 1562 C CA . ASP A 1 205 ? -12.961 -9.406 -13 1 98.75 205 ASP A CA 1
ATOM 1563 C C . ASP A 1 205 ? -13.32 -10.867 -12.75 1 98.75 205 ASP A C 1
ATOM 1565 O O . ASP A 1 205 ? -13.727 -11.578 -13.672 1 98.75 205 ASP A O 1
ATOM 1569 N N . LEU A 1 206 ? -13.188 -11.375 -11.484 1 98.81 206 LEU A N 1
ATOM 1570 C CA . LEU A 1 206 ? -13.461 -12.766 -11.164 1 98.81 206 LEU A CA 1
ATOM 1571 C C . LEU A 1 206 ? -14.961 -13.016 -11.039 1 98.81 206 LEU A C 1
ATOM 1573 O O . LEU A 1 206 ? -15.391 -14.164 -10.93 1 98.81 206 LEU A O 1
ATOM 1577 N N . GLY A 1 207 ? -15.789 -11.922 -11.07 1 98.25 207 GLY A N 1
ATOM 1578 C CA . GLY A 1 207 ? -17.234 -12.062 -11.023 1 98.25 207 GLY A CA 1
ATOM 1579 C C . GLY A 1 207 ? -17.75 -12.492 -9.664 1 98.25 207 GLY A C 1
ATOM 1580 O O . GLY A 1 207 ? -18.719 -13.242 -9.578 1 98.25 207 GLY A O 1
ATOM 1581 N N . ILE A 1 208 ? -17.094 -12.055 -8.578 1 98.44 208 ILE A N 1
ATOM 1582 C CA . ILE A 1 208 ? -17.469 -12.531 -7.246 1 98.44 208 ILE A CA 1
ATOM 1583 C C . ILE A 1 208 ? -17.859 -11.352 -6.363 1 98.44 208 ILE A C 1
ATOM 1585 O O . ILE A 1 208 ? -17.703 -11.398 -5.141 1 98.44 208 ILE A O 1
ATOM 1589 N N . SER A 1 209 ? -18.266 -10.258 -6.941 1 97.94 209 SER A N 1
ATOM 1590 C CA . SER A 1 209 ? -18.578 -9.031 -6.227 1 97.94 209 SER A CA 1
ATOM 1591 C C . SER A 1 209 ? -19.734 -9.234 -5.246 1 97.94 209 SER A C 1
ATOM 1593 O O . SER A 1 209 ? -20.656 -9.992 -5.527 1 97.94 209 SER A O 1
ATOM 1595 N N . ARG A 1 210 ? -19.609 -8.617 -4.137 1 97.62 210 ARG A N 1
ATOM 1596 C CA . ARG A 1 210 ? -20.672 -8.57 -3.123 1 97.62 210 ARG A CA 1
ATOM 1597 C C . ARG A 1 210 ? -20.953 -7.129 -2.703 1 97.62 210 ARG A C 1
ATOM 1599 O O . ARG A 1 210 ? -20.062 -6.285 -2.701 1 97.62 210 ARG A O 1
ATOM 1606 N N . GLY A 1 211 ? -22.203 -6.77 -2.449 1 92.5 211 GLY A N 1
ATOM 1607 C CA . GLY A 1 211 ? -22.5 -5.422 -1.988 1 92.5 211 GLY A CA 1
ATOM 1608 C C . GLY A 1 211 ? -23.969 -5.199 -1.709 1 92.5 211 GLY A C 1
ATOM 1609 O O . GLY A 1 211 ? -24.797 -6.105 -1.89 1 92.5 211 GLY A O 1
ATOM 1610 N N . CYS A 1 212 ? -24.328 -4.215 -1.07 1 81.62 212 CYS A N 1
ATOM 1611 C CA . CYS A 1 212 ? -25.688 -3.756 -0.795 1 81.62 212 CYS A CA 1
ATOM 1612 C C . CYS A 1 212 ? -25.938 -2.385 -1.411 1 81.62 212 CYS A C 1
ATOM 1614 O O . CYS A 1 212 ? -25 -1.6 -1.585 1 81.62 212 CYS A O 1
ATOM 1616 N N . MET B 1 1 ? -22.547 3.137 -16.422 1 88.38 1 MET B N 1
ATOM 1617 C CA . MET B 1 1 ? -21.391 2.307 -16.094 1 88.38 1 MET B CA 1
ATOM 1618 C C . MET B 1 1 ? -20.953 2.547 -14.648 1 88.38 1 MET B C 1
ATOM 1620 O O . MET B 1 1 ? -20.875 3.691 -14.203 1 88.38 1 MET B O 1
ATOM 1624 N N . SER B 1 2 ? -20.828 1.508 -13.922 1 93 2 SER B N 1
ATOM 1625 C CA . SER B 1 2 ? -20.391 1.647 -12.539 1 93 2 SER B CA 1
ATOM 1626 C C . SER B 1 2 ? -18.922 2.078 -12.469 1 93 2 SER B C 1
ATOM 1628 O O . SER B 1 2 ? -18.203 2.014 -13.469 1 93 2 SER B O 1
ATOM 1630 N N . THR B 1 3 ? -18.531 2.621 -11.359 1 93.81 3 THR B N 1
ATOM 1631 C CA . THR B 1 3 ? -17.141 3.02 -11.156 1 93.81 3 THR B CA 1
ATOM 1632 C C . THR B 1 3 ? -16.203 1.833 -11.359 1 93.81 3 THR B C 1
ATOM 1634 O O . THR B 1 3 ? -15.141 1.972 -11.969 1 93.81 3 THR B O 1
ATOM 1637 N N . ALA B 1 4 ? -16.609 0.696 -10.859 1 94.69 4 ALA B N 1
ATOM 1638 C CA . ALA B 1 4 ? -15.805 -0.509 -11.023 1 94.69 4 ALA B CA 1
ATOM 1639 C C . ALA B 1 4 ? -15.625 -0.85 -12.5 1 94.69 4 ALA B C 1
ATOM 1641 O O . ALA B 1 4 ? -14.516 -1.163 -12.945 1 94.69 4 ALA B O 1
ATOM 1642 N N . GLN B 1 5 ? -16.688 -0.746 -13.258 1 95.75 5 GLN B N 1
ATOM 1643 C CA . GLN B 1 5 ? -16.625 -1.007 -14.688 1 95.75 5 GLN B CA 1
ATOM 1644 C C . GLN B 1 5 ? -15.781 0.039 -15.406 1 95.75 5 GLN B C 1
ATOM 1646 O O . GLN B 1 5 ? -15.07 -0.279 -16.359 1 95.75 5 GLN B O 1
ATOM 1651 N N . SER B 1 6 ? -15.906 1.225 -14.922 1 97.12 6 SER B N 1
ATOM 1652 C CA . SER B 1 6 ? -15.109 2.295 -15.508 1 97.12 6 SER B CA 1
ATOM 1653 C C . SER B 1 6 ? -13.617 2.041 -15.312 1 97.12 6 SER B C 1
ATOM 1655 O O . SER B 1 6 ? -12.812 2.32 -16.203 1 97.12 6 SER B O 1
ATOM 1657 N N . LEU B 1 7 ? -13.203 1.53 -14.125 1 97.81 7 LEU B N 1
ATOM 1658 C CA . LEU B 1 7 ? -11.805 1.21 -13.867 1 97.81 7 LEU B CA 1
ATOM 1659 C C . LEU B 1 7 ? -11.312 0.106 -14.797 1 97.81 7 LEU B C 1
ATOM 1661 O O . LEU B 1 7 ? -10.195 0.176 -15.312 1 97.81 7 LEU B O 1
ATOM 1665 N N . LEU B 1 8 ? -12.164 -0.871 -15.008 1 98.25 8 LEU B N 1
ATOM 1666 C CA . LEU B 1 8 ? -11.812 -1.961 -15.914 1 98.25 8 LEU B CA 1
ATOM 1667 C C . LEU B 1 8 ? -11.656 -1.455 -17.344 1 98.25 8 LEU B C 1
ATOM 1669 O O . LEU B 1 8 ? -10.734 -1.854 -18.047 1 98.25 8 LEU B O 1
ATOM 1673 N N . HIS B 1 9 ? -12.578 -0.618 -17.734 1 98 9 HIS B N 1
ATOM 1674 C CA . HIS B 1 9 ? -12.523 -0.032 -19.078 1 98 9 HIS B CA 1
ATOM 1675 C C . HIS B 1 9 ? -11.273 0.816 -19.25 1 98 9 HIS B C 1
ATOM 1677 O O . HIS B 1 9 ? -10.602 0.728 -20.281 1 98 9 HIS B O 1
ATOM 1683 N N . SER B 1 10 ? -10.969 1.632 -18.266 1 98.12 10 SER B N 1
ATOM 1684 C CA . SER B 1 10 ? -9.773 2.469 -18.312 1 98.12 10 SER B CA 1
ATOM 1685 C C . SER B 1 10 ? -8.508 1.623 -18.406 1 98.12 10 SER B C 1
ATOM 1687 O O . SER B 1 10 ? -7.574 1.972 -19.125 1 98.12 10 SER B O 1
ATOM 1689 N N . ASN B 1 11 ? -8.484 0.56 -17.656 1 98.62 11 ASN B N 1
ATOM 1690 C CA . ASN B 1 11 ? -7.348 -0.351 -17.734 1 98.62 11 ASN B CA 1
ATOM 1691 C C . ASN B 1 11 ? -7.188 -0.93 -19.125 1 98.62 11 ASN B C 1
ATOM 1693 O O . ASN B 1 11 ? -6.066 -1.053 -19.625 1 98.62 11 ASN B O 1
ATOM 1697 N N . ALA B 1 12 ? -8.281 -1.324 -19.688 1 98.31 12 ALA B N 1
ATOM 1698 C CA . ALA B 1 12 ? -8.227 -1.879 -21.047 1 98.31 12 ALA B CA 1
ATOM 1699 C C . ALA B 1 12 ? -7.641 -0.872 -22.031 1 98.31 12 ALA B C 1
ATOM 1701 O O . ALA B 1 12 ? -6.848 -1.238 -22.891 1 98.31 12 ALA B O 1
ATOM 1702 N N . GLN B 1 13 ? -8.016 0.324 -21.891 1 98.12 13 GLN B N 1
ATOM 1703 C CA . GLN B 1 13 ? -7.492 1.375 -22.75 1 98.12 13 GLN B CA 1
ATOM 1704 C C . GLN B 1 13 ? -6 1.588 -22.516 1 98.12 13 GLN B C 1
ATOM 1706 O O . GLN B 1 13 ? -5.227 1.748 -23.469 1 98.12 13 GLN B O 1
ATOM 1711 N N . TRP B 1 14 ? -5.641 1.646 -21.234 1 97.81 14 TRP B N 1
ATOM 1712 C CA . TRP B 1 14 ? -4.23 1.778 -20.891 1 97.81 14 TRP B CA 1
ATOM 1713 C C . TRP B 1 14 ? -3.404 0.656 -21.516 1 97.81 14 TRP B C 1
ATOM 1715 O O . TRP B 1 14 ? -2.336 0.901 -22.078 1 97.81 14 TRP B O 1
ATOM 1725 N N . ALA B 1 15 ? -3.893 -0.548 -21.359 1 97.81 15 ALA B N 1
ATOM 1726 C CA . ALA B 1 15 ? -3.195 -1.716 -21.891 1 97.81 15 ALA B CA 1
ATOM 1727 C C . ALA B 1 15 ? -3.01 -1.603 -23.406 1 97.81 15 ALA B C 1
ATOM 1729 O O . ALA B 1 15 ? -1.945 -1.935 -23.922 1 97.81 15 ALA B O 1
ATOM 1730 N N . GLN B 1 16 ? -4.047 -1.171 -24.062 1 97.75 16 GLN B N 1
ATOM 1731 C CA . GLN B 1 16 ? -3.98 -0.989 -25.5 1 97.75 16 GLN B CA 1
ATOM 1732 C C . GLN B 1 16 ? -2.928 0.051 -25.891 1 97.75 16 GLN B C 1
ATOM 1734 O O . GLN B 1 16 ? -2.18 -0.135 -26.844 1 97.75 16 GLN B O 1
ATOM 1739 N N . GLU B 1 17 ? -2.887 1.115 -25.172 1 97.38 17 GLU B N 1
ATOM 1740 C CA . GLU B 1 17 ? -1.923 2.18 -25.422 1 97.38 17 GLU B CA 1
ATOM 1741 C C . GLU B 1 17 ? -0.492 1.694 -25.203 1 97.38 17 GLU B C 1
ATOM 1743 O O . GLU B 1 17 ? 0.402 2.01 -26 1 97.38 17 GLU B O 1
ATOM 1748 N N . VAL B 1 18 ? -0.271 0.975 -24.172 1 96.62 18 VAL B N 1
ATOM 1749 C CA . VAL B 1 18 ? 1.05 0.437 -23.859 1 96.62 18 VAL B CA 1
ATOM 1750 C C . VAL B 1 18 ? 1.479 -0.539 -24.953 1 96.62 18 VAL B C 1
ATOM 1752 O O . VAL B 1 18 ? 2.623 -0.504 -25.406 1 96.62 18 VAL B O 1
ATOM 1755 N N . GLN B 1 19 ? 0.556 -1.407 -25.297 1 95.75 19 GLN B N 1
ATOM 1756 C CA . GLN B 1 19 ? 0.846 -2.373 -26.359 1 95.75 19 GLN B CA 1
ATOM 1757 C C . GLN B 1 19 ? 1.221 -1.668 -27.656 1 95.75 19 GLN B C 1
ATOM 1759 O O . GLN B 1 19 ? 2.098 -2.131 -28.391 1 95.75 19 GLN B O 1
ATOM 1764 N N . SER B 1 20 ? 0.547 -0.593 -27.984 1 97.25 20 SER B N 1
ATOM 1765 C CA . SER B 1 20 ? 0.812 0.169 -29.188 1 97.25 20 SER B CA 1
ATOM 1766 C C . SER B 1 20 ? 2.176 0.849 -29.141 1 97.25 20 SER B C 1
ATOM 1768 O O . SER B 1 20 ? 2.887 0.915 -30.141 1 97.25 20 SER B O 1
ATOM 1770 N N . SER B 1 21 ? 2.512 1.358 -28.031 1 96.44 21 SER B N 1
ATOM 1771 C CA . SER B 1 21 ? 3.752 2.109 -27.859 1 96.44 21 SER B CA 1
ATOM 1772 C C . SER B 1 21 ? 4.945 1.176 -27.688 1 96.44 21 SER B C 1
ATOM 1774 O O . SER B 1 21 ? 6.027 1.438 -28.219 1 96.44 21 SER B O 1
ATOM 1776 N N . ASP B 1 22 ? 4.797 0.103 -26.922 1 96.88 22 ASP B N 1
ATOM 1777 C CA . ASP B 1 22 ? 5.816 -0.903 -26.641 1 96.88 22 ASP B CA 1
ATOM 1778 C C . ASP B 1 22 ? 5.203 -2.299 -26.562 1 96.88 22 ASP B C 1
ATOM 1780 O O . ASP B 1 22 ? 4.875 -2.783 -25.484 1 96.88 22 ASP B O 1
ATOM 1784 N N . PRO B 1 23 ? 5.152 -3.012 -27.609 1 96.38 23 PRO B N 1
ATOM 1785 C CA . PRO B 1 23 ? 4.438 -4.285 -27.719 1 96.38 23 PRO B CA 1
ATOM 1786 C C . PRO B 1 23 ? 4.992 -5.352 -26.766 1 96.38 23 PRO B C 1
ATOM 1788 O O . PRO B 1 23 ? 4.297 -6.32 -26.453 1 96.38 23 PRO B O 1
ATOM 1791 N N . ASP B 1 24 ? 6.219 -5.164 -26.375 1 97.31 24 ASP B N 1
ATOM 1792 C CA . ASP B 1 24 ? 6.828 -6.211 -25.547 1 97.31 24 ASP B CA 1
ATOM 1793 C C . ASP B 1 24 ? 6.766 -5.855 -24.062 1 97.31 24 ASP B C 1
ATOM 1795 O O . ASP B 1 24 ? 7.18 -6.645 -23.219 1 97.31 24 ASP B O 1
ATOM 1799 N N . PHE B 1 25 ? 6.223 -4.727 -23.734 1 97.06 25 PHE B N 1
ATOM 1800 C CA . PHE B 1 25 ? 6.262 -4.223 -22.375 1 97.06 25 PHE B CA 1
ATOM 1801 C C . PHE B 1 25 ? 5.625 -5.219 -21.406 1 97.06 25 PHE B C 1
ATOM 1803 O O . PHE B 1 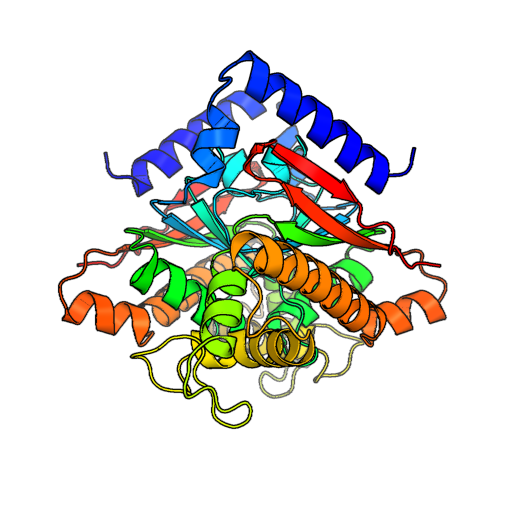25 ? 6.258 -5.641 -20.438 1 97.06 25 PHE B O 1
ATOM 1810 N N . CYS B 1 26 ? 4.371 -5.613 -21.641 1 96.88 26 CYS B N 1
ATOM 1811 C CA . CYS B 1 26 ? 3.639 -6.477 -20.719 1 96.88 26 CYS B CA 1
ATOM 1812 C C . CYS B 1 26 ? 4.254 -7.867 -20.672 1 96.88 26 CYS B C 1
ATOM 1814 O O . CYS B 1 26 ? 4.383 -8.453 -19.594 1 96.88 26 CYS B O 1
ATOM 1816 N N . ARG B 1 27 ? 4.66 -8.383 -21.781 1 96.88 27 ARG B N 1
ATOM 1817 C CA . ARG B 1 27 ? 5.309 -9.688 -21.812 1 96.88 27 ARG B CA 1
ATOM 1818 C C . ARG B 1 27 ? 6.594 -9.68 -20.984 1 96.88 27 ARG B C 1
ATOM 1820 O O . ARG B 1 27 ? 6.891 -10.648 -20.281 1 96.88 27 ARG B O 1
ATOM 1827 N N . ASN B 1 28 ? 7.371 -8.625 -21.188 1 97.06 28 ASN B N 1
ATOM 1828 C CA . ASN B 1 28 ? 8.609 -8.508 -20.422 1 97.06 28 ASN B CA 1
ATOM 1829 C C . ASN B 1 28 ? 8.336 -8.312 -18.938 1 97.06 28 ASN B C 1
ATOM 1831 O O . ASN B 1 28 ? 9.07 -8.82 -18.094 1 97.06 28 ASN B O 1
ATOM 1835 N N . SER B 1 29 ? 7.277 -7.566 -18.609 1 96.44 29 SER B N 1
ATOM 1836 C CA . SER B 1 29 ? 6.883 -7.348 -17.234 1 96.44 29 SER B CA 1
ATOM 1837 C C . SER B 1 29 ? 6.527 -8.664 -16.547 1 96.44 29 SER B C 1
ATOM 1839 O O . SER B 1 29 ? 6.73 -8.812 -15.336 1 96.44 29 SER B O 1
ATOM 1841 N N . ALA B 1 30 ? 6 -9.617 -17.25 1 96.94 30 ALA B N 1
ATOM 1842 C CA . ALA B 1 30 ? 5.543 -10.891 -16.703 1 96.94 30 ALA B CA 1
ATOM 1843 C C . ALA B 1 30 ? 6.727 -11.781 -16.328 1 96.94 30 ALA B C 1
ATOM 1845 O O . ALA B 1 30 ? 6.566 -12.758 -15.586 1 96.94 30 ALA B O 1
ATOM 1846 N N . LYS B 1 31 ? 7.93 -11.484 -16.766 1 97.06 31 LYS B N 1
ATOM 1847 C CA . LYS B 1 31 ? 9.102 -12.336 -16.562 1 97.06 31 LYS B CA 1
ATOM 1848 C C . LYS B 1 31 ? 9.68 -12.148 -15.156 1 97.06 31 LYS B C 1
ATOM 1850 O O . LYS B 1 31 ? 10.422 -12.992 -14.672 1 97.06 31 LYS B O 1
ATOM 1855 N N . GLY B 1 32 ? 9.445 -11.047 -14.539 1 96.81 32 GLY B N 1
ATOM 1856 C CA . GLY B 1 32 ? 9.961 -10.758 -13.211 1 96.81 32 GLY B CA 1
ATOM 1857 C C . GLY B 1 32 ? 10.023 -9.273 -12.906 1 96.81 32 GLY B C 1
ATOM 1858 O O . GLY B 1 32 ? 9.586 -8.453 -13.711 1 96.81 32 GLY B O 1
ATOM 1859 N N . GLN B 1 33 ? 10.461 -8.961 -11.742 1 97.38 33 GLN B N 1
ATOM 1860 C CA . GLN B 1 33 ? 10.594 -7.566 -11.336 1 97.38 33 GLN B CA 1
ATOM 1861 C C . GLN B 1 33 ? 11.961 -7.309 -10.711 1 97.38 33 GLN B C 1
ATOM 1863 O O . GLN B 1 33 ? 12.547 -8.203 -10.094 1 97.38 33 GLN B O 1
ATOM 1868 N N . SER B 1 34 ? 12.445 -6.094 -10.922 1 97.88 34 SER B N 1
ATOM 1869 C CA . SER B 1 34 ? 13.672 -5.617 -10.297 1 97.88 34 SER B CA 1
ATOM 1870 C C . SER B 1 34 ? 13.57 -4.145 -9.93 1 97.88 34 SER B C 1
ATOM 1872 O O . SER B 1 34 ? 14.336 -3.316 -10.43 1 97.88 34 SER B O 1
ATOM 1874 N N . PRO B 1 35 ? 12.641 -3.768 -9.023 1 98.62 35 PRO B N 1
ATOM 1875 C CA . PRO B 1 35 ? 12.508 -2.367 -8.609 1 98.62 35 PRO B CA 1
ATOM 1876 C C . PRO B 1 35 ? 13.758 -1.832 -7.918 1 98.62 35 PRO B C 1
ATOM 1878 O O . PRO B 1 35 ? 14.453 -2.582 -7.234 1 98.62 35 PRO B O 1
ATOM 1881 N N . HIS B 1 36 ? 14 -0.562 -8.102 1 98.31 36 HIS B N 1
ATOM 1882 C CA . HIS B 1 36 ? 15.156 0.057 -7.461 1 98.31 36 HIS B CA 1
ATOM 1883 C C . HIS B 1 36 ? 14.797 0.602 -6.086 1 98.31 36 HIS B C 1
ATOM 1885 O O . HIS B 1 36 ? 15.68 0.882 -5.273 1 98.31 36 HIS B O 1
ATOM 1891 N N . THR B 1 37 ? 13.5 0.732 -5.793 1 98.75 37 THR B N 1
ATOM 1892 C CA . THR B 1 37 ? 13.078 1.468 -4.609 1 98.75 37 THR B CA 1
ATOM 1893 C C . THR B 1 37 ? 11.883 0.785 -3.949 1 98.75 37 THR B C 1
ATOM 1895 O O . THR B 1 37 ? 10.969 0.324 -4.637 1 98.75 37 THR B O 1
ATOM 1898 N N . LEU B 1 38 ? 11.875 0.632 -2.635 1 98.94 38 LEU B N 1
ATOM 1899 C CA . LEU B 1 38 ? 10.68 0.406 -1.832 1 98.94 38 LEU B CA 1
ATOM 1900 C C . LEU B 1 38 ? 10.109 1.726 -1.324 1 98.94 38 LEU B C 1
ATOM 1902 O O . LEU B 1 38 ? 10.812 2.506 -0.682 1 98.94 38 LEU B O 1
ATOM 1906 N N . TRP B 1 39 ? 8.891 1.995 -1.694 1 98.94 39 TRP B N 1
ATOM 1907 C CA . TRP B 1 39 ? 8.141 3.162 -1.246 1 98.94 39 TRP B CA 1
ATOM 1908 C C . TRP B 1 39 ? 7.172 2.789 -0.13 1 98.94 39 TRP B C 1
ATOM 1910 O O . TRP B 1 39 ? 6.305 1.929 -0.312 1 98.94 39 TRP B O 1
ATOM 1920 N N . ILE B 1 40 ? 7.332 3.318 1.059 1 98.94 40 ILE B N 1
ATOM 1921 C CA . ILE B 1 40 ? 6.367 3.205 2.15 1 98.94 40 ILE B CA 1
ATOM 1922 C C . ILE B 1 40 ? 5.695 4.555 2.389 1 98.94 40 ILE B C 1
ATOM 1924 O O . ILE B 1 40 ? 6.32 5.484 2.908 1 98.94 40 ILE B O 1
ATOM 1928 N N . GLY B 1 41 ? 4.445 4.703 1.981 1 98.88 41 GLY B N 1
ATOM 1929 C CA . GLY B 1 41 ? 3.715 5.961 2.061 1 98.88 41 GLY B CA 1
ATOM 1930 C C . GLY B 1 41 ? 2.324 5.805 2.648 1 98.88 41 GLY B C 1
ATOM 1931 O O . GLY B 1 41 ? 1.971 4.734 3.145 1 98.88 41 GLY B O 1
ATOM 1932 N N . CYS B 1 42 ? 1.604 6.871 2.645 1 98.88 42 CYS B N 1
ATOM 1933 C CA . CYS B 1 42 ? 0.236 6.879 3.15 1 98.88 42 CYS B CA 1
ATOM 1934 C C . CYS B 1 42 ? -0.726 6.285 2.127 1 98.88 42 CYS B C 1
ATOM 1936 O O . CYS B 1 42 ? -0.525 6.434 0.921 1 98.88 42 CYS B O 1
ATOM 1938 N N . ALA B 1 43 ? -1.78 5.648 2.564 1 98.94 43 ALA B N 1
ATOM 1939 C CA . ALA B 1 43 ? -2.84 5.105 1.719 1 98.94 43 ALA B CA 1
ATOM 1940 C C . ALA B 1 43 ? -3.545 6.215 0.941 1 98.94 43 ALA B C 1
ATOM 1942 O O . ALA B 1 43 ? -4.281 5.945 -0.011 1 98.94 43 ALA B O 1
ATOM 1943 N N . ASP B 1 44 ? -3.316 7.434 1.244 1 98.88 44 ASP B N 1
ATOM 1944 C CA . ASP B 1 44 ? -3.98 8.625 0.722 1 98.88 44 ASP B CA 1
ATOM 1945 C C . ASP B 1 44 ? -4.043 8.594 -0.804 1 98.88 44 ASP B C 1
ATOM 1947 O O . ASP B 1 44 ? -3.039 8.32 -1.465 1 98.88 44 ASP B O 1
ATOM 1951 N N . SER B 1 45 ? -5.215 8.859 -1.376 1 98.88 45 SER B N 1
ATOM 1952 C CA . SER B 1 45 ? -5.461 8.75 -2.811 1 98.88 45 SER B CA 1
ATOM 1953 C C . SER B 1 45 ? -4.695 9.812 -3.586 1 98.88 45 SER B C 1
ATOM 1955 O O . SER B 1 45 ? -4.527 9.703 -4.805 1 98.88 45 SER B O 1
ATOM 1957 N N . ARG B 1 46 ? -4.27 10.852 -2.959 1 98.69 46 ARG B N 1
ATOM 1958 C CA . ARG B 1 46 ? -3.678 12.016 -3.607 1 98.69 46 ARG B CA 1
ATOM 1959 C C . ARG B 1 46 ? -2.18 11.828 -3.814 1 98.69 46 ARG B C 1
ATOM 1961 O O . ARG B 1 46 ? -1.531 12.633 -4.484 1 98.69 46 ARG B O 1
ATOM 1968 N N . VAL B 1 47 ? -1.618 10.656 -3.305 1 98.44 47 VAL B N 1
ATOM 1969 C CA . VAL B 1 47 ? -0.17 10.484 -3.375 1 98.44 47 VAL B CA 1
ATOM 1970 C C . VAL B 1 47 ? 0.164 9.133 -4 1 98.44 47 VAL B C 1
ATOM 1972 O O . VAL B 1 47 ? 0.875 8.32 -3.4 1 98.44 47 VAL B O 1
ATOM 1975 N N . PRO B 1 48 ? -0.293 8.812 -5.199 1 98.56 48 PRO B N 1
ATOM 1976 C CA . PRO B 1 48 ? 0.152 7.602 -5.891 1 98.56 48 PRO B CA 1
ATOM 1977 C C . PRO B 1 48 ? 1.593 7.699 -6.387 1 98.56 48 PRO B C 1
ATOM 1979 O O . PRO B 1 48 ? 1.884 8.477 -7.301 1 98.56 48 PRO B O 1
ATOM 1982 N N . GLU B 1 49 ? 2.459 6.98 -5.816 1 98.44 49 GLU B N 1
ATOM 1983 C CA . GLU B 1 49 ? 3.906 7.137 -5.934 1 98.44 49 GLU B CA 1
ATOM 1984 C C . GLU B 1 49 ? 4.352 7.082 -7.391 1 98.44 49 GLU B C 1
ATOM 1986 O O . GLU B 1 49 ? 5.148 7.914 -7.836 1 98.44 49 GLU B O 1
ATOM 1991 N N . SER B 1 50 ? 3.836 6.098 -8.195 1 98.31 50 SER B N 1
ATOM 1992 C CA . SER B 1 50 ? 4.316 5.918 -9.562 1 98.31 50 SER B CA 1
ATOM 1993 C C . SER B 1 50 ? 3.848 7.055 -10.469 1 98.31 50 SER B C 1
ATOM 1995 O O . SER B 1 50 ? 4.543 7.422 -11.414 1 98.31 50 SER B O 1
ATOM 1997 N N . VAL B 1 51 ? 2.66 7.641 -10.164 1 98.38 51 VAL B N 1
ATOM 1998 C CA . VAL B 1 51 ? 2.148 8.758 -10.953 1 98.38 51 VAL B CA 1
ATOM 1999 C C . VAL B 1 51 ? 2.967 10.016 -10.664 1 98.38 51 VAL B C 1
ATOM 2001 O O . VAL B 1 51 ? 3.477 10.656 -11.586 1 98.38 51 VAL B O 1
ATOM 2004 N N . ILE B 1 52 ? 3.178 10.312 -9.375 1 98.38 52 ILE B N 1
ATOM 2005 C CA . ILE B 1 52 ? 3.762 11.602 -9.016 1 98.38 52 ILE B CA 1
ATOM 2006 C C . ILE B 1 52 ? 5.27 11.57 -9.266 1 98.38 52 ILE B C 1
ATOM 2008 O O . ILE B 1 52 ? 5.922 12.617 -9.281 1 98.38 52 ILE B O 1
ATOM 2012 N N . THR B 1 53 ? 5.832 10.375 -9.477 1 98 53 THR B N 1
ATOM 2013 C CA . THR B 1 53 ? 7.246 10.273 -9.82 1 98 53 THR B CA 1
ATOM 2014 C C . THR B 1 53 ? 7.422 9.906 -11.289 1 98 53 THR B C 1
ATOM 2016 O O . THR B 1 53 ? 8.539 9.672 -11.742 1 98 53 THR B O 1
ATOM 2019 N N . ALA B 1 54 ? 6.398 9.719 -11.992 1 95.31 54 ALA B N 1
ATOM 2020 C CA . ALA B 1 54 ? 6.387 9.508 -13.438 1 95.31 54 ALA B CA 1
ATOM 2021 C C . ALA B 1 54 ? 7.234 8.297 -13.82 1 95.31 54 ALA B C 1
ATOM 2023 O O . ALA B 1 54 ? 8.062 8.375 -14.727 1 95.31 54 ALA B O 1
ATOM 2024 N N . VAL B 1 55 ? 7.055 7.266 -13.078 1 94.62 55 VAL B N 1
ATOM 2025 C CA . VAL B 1 55 ? 7.789 6.055 -13.43 1 94.62 55 VAL B CA 1
ATOM 2026 C C . VAL B 1 55 ? 6.828 5.008 -13.977 1 94.62 55 VAL B C 1
ATOM 2028 O O . VAL B 1 55 ? 5.641 5.012 -13.648 1 94.62 55 VAL B O 1
ATOM 2031 N N . MET B 1 56 ? 7.309 4.195 -14.852 1 92.44 56 MET B N 1
ATOM 2032 C CA . MET B 1 56 ? 6.535 3.094 -15.422 1 92.44 56 MET B CA 1
ATOM 2033 C C . MET B 1 56 ? 6.465 1.922 -14.445 1 92.44 56 MET B C 1
ATOM 2035 O O . MET B 1 56 ? 7.289 1.815 -13.539 1 92.44 56 MET B O 1
ATOM 2039 N N . PRO B 1 57 ? 5.484 1.032 -14.617 1 97.5 57 PRO B N 1
ATOM 2040 C CA . PRO B 1 57 ? 5.41 -0.172 -13.789 1 97.5 57 PRO B CA 1
ATOM 2041 C C . PRO B 1 57 ? 6.719 -0.963 -13.781 1 97.5 57 PRO B C 1
ATOM 2043 O 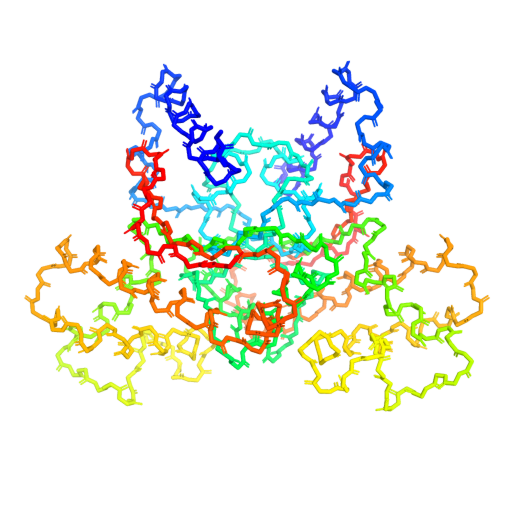O . PRO B 1 57 ? 7.359 -1.107 -14.82 1 97.5 57 PRO B O 1
ATOM 2046 N N . GLY B 1 58 ? 7.137 -1.364 -12.609 1 97.94 58 GLY B N 1
ATOM 2047 C CA . GLY B 1 58 ? 8.359 -2.148 -12.477 1 97.94 58 GLY B CA 1
ATOM 2048 C C . GLY B 1 58 ? 9.438 -1.437 -11.688 1 97.94 58 GLY B C 1
ATOM 2049 O O . GLY B 1 58 ? 10.414 -2.059 -11.266 1 97.94 58 GLY B O 1
ATOM 2050 N N . ALA B 1 59 ? 9.227 -0.156 -11.297 1 97.81 59 ALA B N 1
ATOM 2051 C CA . ALA B 1 59 ? 10.312 0.656 -10.758 1 97.81 59 ALA B CA 1
ATOM 2052 C C . ALA B 1 59 ? 10.219 0.75 -9.234 1 97.81 59 ALA B C 1
ATOM 2054 O O . ALA B 1 59 ? 11.242 0.866 -8.555 1 97.81 59 ALA B O 1
ATOM 2055 N N . ILE B 1 60 ? 9 0.783 -8.719 1 98.81 60 ILE B N 1
ATOM 2056 C CA . ILE B 1 60 ? 8.812 1.046 -7.297 1 98.81 60 ILE B CA 1
ATOM 2057 C C . ILE B 1 60 ? 7.973 -0.07 -6.676 1 98.81 60 ILE B C 1
ATOM 2059 O O . ILE B 1 60 ? 6.84 -0.316 -7.098 1 98.81 60 ILE B O 1
ATOM 2063 N N . PHE B 1 61 ? 8.617 -0.861 -5.73 1 98.94 61 PHE B N 1
ATOM 2064 C CA . PHE B 1 61 ? 7.887 -1.728 -4.812 1 98.94 61 PHE B CA 1
ATOM 2065 C C . PHE B 1 61 ? 7.191 -0.909 -3.734 1 98.94 61 PHE B C 1
ATOM 2067 O O . PHE B 1 61 ? 7.777 0.026 -3.182 1 98.94 61 PHE B O 1
ATOM 2074 N N . THR B 1 62 ? 5.859 -1.173 -3.408 1 98.94 62 THR B N 1
ATOM 2075 C CA . THR B 1 62 ? 5.098 -0.14 -2.713 1 98.94 62 THR B CA 1
ATOM 2076 C C . THR B 1 62 ? 4.301 -0.741 -1.56 1 98.94 62 THR B C 1
ATOM 2078 O O . THR B 1 62 ? 3.695 -1.805 -1.705 1 98.94 62 THR B O 1
ATOM 2081 N N . HIS B 1 63 ? 4.336 -0.178 -0.442 1 98.94 63 HIS B N 1
ATOM 2082 C CA . HIS B 1 63 ? 3.447 -0.386 0.696 1 98.94 63 HIS B CA 1
ATOM 2083 C C . HIS B 1 63 ? 2.824 0.927 1.157 1 98.94 63 HIS B C 1
ATOM 2085 O O . HIS B 1 63 ? 3.539 1.882 1.471 1 98.94 63 HIS B O 1
ATOM 2091 N N . ARG B 1 64 ? 1.514 1.014 1.209 1 98.88 64 ARG B N 1
ATOM 2092 C CA . ARG B 1 64 ? 0.818 2.221 1.645 1 98.88 64 ARG B CA 1
ATOM 2093 C C . ARG B 1 64 ? -0.196 1.902 2.738 1 98.88 64 ARG B C 1
ATOM 2095 O O . ARG B 1 64 ? -0.929 0.916 2.646 1 98.88 64 ARG B O 1
ATOM 2102 N N . ASN B 1 65 ? -0.168 2.627 3.789 1 98.94 65 ASN B N 1
ATOM 2103 C CA . ASN B 1 65 ? -1.07 2.467 4.926 1 98.94 65 ASN B CA 1
ATOM 2104 C C . ASN B 1 65 ? -1.487 3.816 5.504 1 98.94 65 ASN B C 1
ATOM 2106 O O . ASN B 1 65 ? -1.255 4.859 4.891 1 98.94 65 ASN B O 1
ATOM 2110 N N . ILE B 1 66 ? -2.248 3.764 6.66 1 98.88 66 ILE B N 1
ATOM 2111 C CA . ILE B 1 66 ? -2.701 5.012 7.266 1 98.88 66 ILE B CA 1
ATOM 2112 C C . ILE B 1 66 ? -1.508 5.77 7.844 1 98.88 66 ILE B C 1
ATOM 2114 O O . ILE B 1 66 ? -0.83 5.273 8.75 1 98.88 66 ILE B O 1
ATOM 2118 N N . ALA B 1 67 ? -1.175 6.938 7.23 1 98.88 67 ALA B N 1
ATOM 2119 C CA . ALA B 1 67 ? -0.186 7.887 7.734 1 98.88 67 ALA B CA 1
ATOM 2120 C C . ALA B 1 67 ? 1.231 7.348 7.562 1 98.88 67 ALA B C 1
ATOM 2122 O O . ALA B 1 67 ? 2.131 7.688 8.336 1 98.88 67 ALA B O 1
ATOM 2123 N N . ASN B 1 68 ? 1.466 6.426 6.656 1 98.81 68 ASN B N 1
ATOM 2124 C CA . ASN B 1 68 ? 2.793 5.961 6.266 1 98.81 68 ASN B CA 1
ATOM 2125 C C . ASN B 1 68 ? 3.584 5.449 7.465 1 98.81 68 ASN B C 1
ATOM 2127 O O . ASN B 1 68 ? 4.742 5.828 7.66 1 98.81 68 ASN B O 1
ATOM 2131 N N . GLN B 1 69 ? 2.998 4.613 8.266 1 98.88 69 GLN B N 1
ATOM 2132 C CA . GLN B 1 69 ? 3.648 4.152 9.484 1 98.88 69 GLN B CA 1
ATOM 2133 C C . GLN B 1 69 ? 4.465 2.889 9.227 1 98.88 69 GLN B C 1
ATOM 2135 O O . GLN B 1 69 ? 4.098 2.066 8.383 1 98.88 69 GLN B O 1
ATOM 2140 N N . PHE B 1 70 ? 5.574 2.717 9.969 1 98.88 70 PHE B N 1
ATOM 2141 C CA . PHE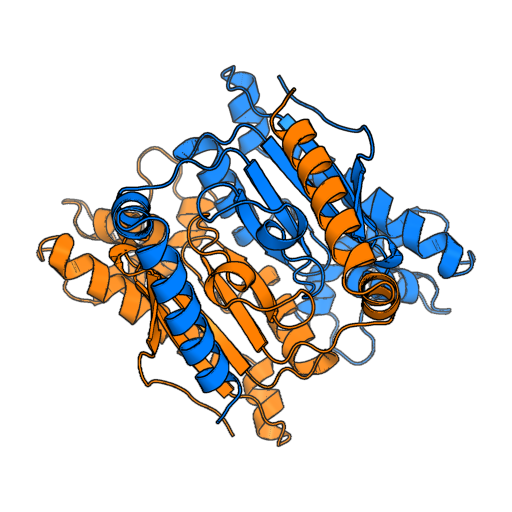 B 1 70 ? 6.348 1.487 10.07 1 98.88 70 PHE B CA 1
ATOM 2142 C C . PHE B 1 70 ? 6.449 1.025 11.516 1 98.88 70 PHE B C 1
ATOM 2144 O O . PHE B 1 70 ? 7.422 1.345 12.211 1 98.88 70 PHE B O 1
ATOM 2151 N N . HIS B 1 71 ? 5.453 0.259 11.961 1 98.44 71 HIS B N 1
ATOM 2152 C CA . HIS B 1 71 ? 5.469 -0.29 13.312 1 98.44 71 HIS B CA 1
ATOM 2153 C C . HIS B 1 71 ? 6.387 -1.504 13.406 1 98.44 71 HIS B C 1
ATOM 2155 O O . HIS B 1 71 ? 6.266 -2.439 12.617 1 98.44 71 HIS B O 1
ATOM 2161 N N . PRO B 1 72 ? 7.27 -1.549 14.367 1 97.62 72 PRO B N 1
ATOM 2162 C CA . PRO B 1 72 ? 8.258 -2.623 14.461 1 97.62 72 PRO B CA 1
ATOM 2163 C C . PRO B 1 72 ? 7.625 -3.994 14.68 1 97.62 72 PRO B C 1
ATOM 2165 O O . PRO B 1 72 ? 8.281 -5.02 14.484 1 97.62 72 PRO B O 1
ATOM 2168 N N . ASP B 1 73 ? 6.383 -4.016 15.109 1 96.25 73 ASP B N 1
ATOM 2169 C CA . ASP B 1 73 ? 5.746 -5.297 15.398 1 96.25 73 ASP B CA 1
ATOM 2170 C C . ASP B 1 73 ? 4.676 -5.625 14.352 1 96.25 73 ASP B C 1
ATOM 2172 O O . ASP B 1 73 ? 3.861 -6.527 14.555 1 96.25 73 ASP B O 1
ATOM 2176 N N . ASP B 1 74 ? 4.578 -4.891 13.289 1 98.12 74 ASP B N 1
ATOM 2177 C CA . ASP B 1 74 ? 3.59 -5.105 12.234 1 98.12 74 ASP B CA 1
ATOM 2178 C C . ASP B 1 74 ? 4.113 -6.078 11.188 1 98.12 74 ASP B C 1
ATOM 2180 O O . ASP B 1 74 ? 4.902 -5.699 10.312 1 98.12 74 ASP B O 1
ATOM 2184 N N . ASN B 1 75 ? 3.627 -7.305 11.133 1 97.44 75 ASN B N 1
ATOM 2185 C CA . ASN B 1 75 ? 4.082 -8.328 10.195 1 97.44 75 ASN B CA 1
ATOM 2186 C C . ASN B 1 75 ? 3.82 -7.914 8.75 1 97.44 75 ASN B C 1
ATOM 2188 O O . ASN B 1 75 ? 4.566 -8.297 7.844 1 97.44 75 ASN B O 1
ATOM 2192 N N . ASN B 1 76 ? 2.797 -7.141 8.562 1 98.81 76 ASN B N 1
ATOM 2193 C CA . ASN B 1 76 ? 2.426 -6.672 7.23 1 98.81 76 ASN B CA 1
ATOM 2194 C C . ASN B 1 76 ? 3.549 -5.863 6.586 1 98.81 76 ASN B C 1
ATOM 2196 O O . ASN B 1 76 ? 4.191 -6.324 5.641 1 98.81 76 ASN B O 1
ATOM 2200 N N . VAL B 1 77 ? 3.988 -4.789 7.188 1 98.88 77 VAL B N 1
ATOM 2201 C CA . VAL B 1 77 ? 5.008 -3.932 6.59 1 98.88 77 VAL B CA 1
ATOM 2202 C C . VAL B 1 77 ? 6.379 -4.59 6.73 1 98.88 77 VAL B C 1
ATOM 2204 O O . VAL B 1 77 ? 7.238 -4.438 5.855 1 98.88 77 VAL B O 1
ATOM 2207 N N . LEU B 1 78 ? 6.59 -5.371 7.785 1 98.75 78 LEU B N 1
ATOM 2208 C CA . LEU B 1 78 ? 7.871 -6.051 7.965 1 98.75 78 LEU B CA 1
ATOM 2209 C C . LEU B 1 78 ? 8.109 -7.07 6.859 1 98.75 78 LEU B C 1
ATOM 2211 O O . LEU B 1 78 ? 9.234 -7.227 6.383 1 98.75 78 LEU B O 1
ATOM 2215 N N . SER B 1 79 ? 7.047 -7.812 6.469 1 98.69 79 SER B N 1
ATOM 2216 C CA . SER B 1 79 ? 7.18 -8.766 5.375 1 98.69 79 SER B CA 1
ATOM 2217 C C . SER B 1 79 ? 7.5 -8.062 4.062 1 98.69 79 SER B C 1
ATOM 2219 O O . SER B 1 79 ? 8.281 -8.57 3.254 1 98.69 79 SER B O 1
ATOM 2221 N N . VAL B 1 80 ? 6.918 -6.883 3.85 1 98.94 80 VAL B N 1
ATOM 2222 C CA . VAL B 1 80 ? 7.195 -6.086 2.66 1 98.94 80 VAL B CA 1
ATOM 2223 C C . VAL B 1 80 ? 8.664 -5.672 2.646 1 98.94 80 VAL B C 1
ATOM 2225 O O . VAL B 1 80 ? 9.344 -5.812 1.629 1 98.94 80 VAL B O 1
ATOM 2228 N N . LEU B 1 81 ? 9.109 -5.168 3.777 1 98.88 81 LEU B N 1
ATOM 2229 C CA . LEU B 1 81 ? 10.508 -4.754 3.893 1 98.88 81 LEU B CA 1
ATOM 2230 C C . LEU B 1 81 ? 11.445 -5.93 3.627 1 98.88 81 LEU B C 1
ATOM 2232 O O . LEU B 1 81 ? 12.414 -5.797 2.875 1 98.88 81 LEU B O 1
ATOM 2236 N N . GLU B 1 82 ? 11.18 -7.047 4.242 1 98.38 82 GLU B N 1
ATOM 2237 C CA . GLU B 1 82 ? 12.023 -8.227 4.105 1 98.38 82 GLU B CA 1
ATOM 2238 C C . GLU B 1 82 ? 12.109 -8.68 2.65 1 98.38 82 GLU B C 1
ATOM 2240 O O . GLU B 1 82 ? 13.203 -8.938 2.139 1 98.38 82 GLU B O 1
ATOM 2245 N N . PHE B 1 83 ? 10.969 -8.789 2.018 1 98.56 83 PHE B N 1
ATOM 2246 C CA . PHE B 1 83 ? 10.977 -9.227 0.626 1 98.56 83 PHE B CA 1
ATOM 2247 C C . PHE B 1 83 ? 11.734 -8.234 -0.251 1 98.56 83 PHE B C 1
ATOM 2249 O O . PHE B 1 83 ? 12.539 -8.633 -1.093 1 98.56 83 PHE B O 1
ATOM 2256 N N . ALA B 1 84 ? 11.469 -6.945 -0.073 1 98.81 84 ALA B N 1
ATOM 2257 C CA . ALA B 1 84 ? 12.078 -5.902 -0.893 1 98.81 84 ALA B CA 1
ATOM 2258 C C . ALA B 1 84 ? 13.594 -5.914 -0.757 1 98.81 84 ALA B C 1
ATOM 2260 O O . ALA B 1 84 ? 14.312 -5.863 -1.757 1 98.81 84 ALA B O 1
ATOM 2261 N N . VAL B 1 85 ? 14.086 -6.027 0.456 1 98.44 85 VAL B N 1
ATOM 2262 C CA . VAL B 1 85 ? 15.508 -5.855 0.725 1 98.44 85 VAL B CA 1
ATOM 2263 C C . VAL B 1 85 ? 16.25 -7.176 0.483 1 98.44 85 VAL B C 1
ATOM 2265 O O . VAL B 1 85 ? 17.281 -7.203 -0.193 1 98.44 85 VAL B O 1
ATOM 2268 N N . ASN B 1 86 ? 15.672 -8.281 0.95 1 97.25 86 ASN B N 1
ATOM 2269 C CA . ASN B 1 86 ? 16.406 -9.547 0.937 1 97.25 86 ASN B CA 1
ATOM 2270 C C . ASN B 1 86 ? 16.219 -10.289 -0.383 1 97.25 86 ASN B C 1
ATOM 2272 O O . ASN B 1 86 ? 17.094 -11.055 -0.801 1 97.25 86 ASN B O 1
ATOM 2276 N N . TYR B 1 87 ? 15.117 -10.086 -1.055 1 96.75 87 TYR B N 1
ATOM 2277 C CA . TYR B 1 87 ? 14.836 -10.906 -2.23 1 96.75 87 TYR B CA 1
ATOM 2278 C C . TYR B 1 87 ? 14.875 -10.062 -3.5 1 96.75 87 TYR B C 1
ATOM 2280 O O . TYR B 1 87 ? 15.422 -10.484 -4.52 1 96.75 87 TYR B O 1
ATOM 2288 N N . LEU B 1 88 ? 14.32 -8.844 -3.461 1 98.19 88 LEU B N 1
ATOM 2289 C CA . LEU B 1 88 ? 14.336 -7.992 -4.645 1 98.19 88 LEU B CA 1
ATOM 2290 C C . LEU B 1 88 ? 15.609 -7.148 -4.688 1 98.19 88 LEU B C 1
ATOM 2292 O O . LEU B 1 88 ? 15.945 -6.586 -5.73 1 98.19 88 LEU B O 1
ATOM 2296 N N . LYS B 1 89 ? 16.297 -6.977 -3.539 1 98.19 89 LYS B N 1
ATOM 2297 C CA . LYS B 1 89 ? 17.578 -6.281 -3.406 1 98.19 89 LYS B CA 1
ATOM 2298 C C . LYS B 1 89 ? 17.453 -4.812 -3.799 1 98.19 89 LYS B C 1
ATOM 2300 O O . LYS B 1 89 ? 18.297 -4.277 -4.508 1 98.19 89 LYS B O 1
ATOM 2305 N N . VAL B 1 90 ? 16.359 -4.199 -3.391 1 98.56 90 VAL B N 1
ATOM 2306 C CA . VAL B 1 90 ? 16.219 -2.766 -3.621 1 98.56 90 VAL B CA 1
ATOM 2307 C C . VAL B 1 90 ? 17.391 -2.021 -2.986 1 98.56 90 VAL B C 1
ATOM 2309 O O . VAL B 1 90 ? 17.953 -2.471 -1.981 1 98.56 90 VAL B O 1
ATOM 2312 N N . LYS B 1 91 ? 17.641 -0.856 -3.529 1 98.31 91 LYS B N 1
ATOM 2313 C CA . LYS B 1 91 ? 18.781 -0.079 -3.027 1 98.31 91 LYS B CA 1
ATOM 2314 C C . LYS B 1 91 ? 18.297 1.124 -2.219 1 98.31 91 LYS B C 1
ATOM 2316 O O . LYS B 1 91 ? 19.078 1.744 -1.497 1 98.31 91 LYS B O 1
ATOM 2321 N N . ASN B 1 92 ? 17 1.423 -2.348 1 98.69 92 ASN B N 1
ATOM 2322 C CA . ASN B 1 92 ? 16.422 2.553 -1.636 1 98.69 92 ASN B CA 1
ATOM 2323 C C . ASN B 1 92 ? 15.109 2.168 -0.949 1 98.69 92 ASN B C 1
ATOM 2325 O O . ASN B 1 92 ? 14.273 1.479 -1.537 1 98.69 92 ASN B O 1
ATOM 2329 N N . VAL B 1 93 ? 15.023 2.488 0.285 1 98.88 93 VAL B N 1
ATOM 2330 C CA . VAL B 1 93 ? 13.766 2.486 1.025 1 98.88 93 VAL B CA 1
ATOM 2331 C C . VAL B 1 93 ? 13.375 3.918 1.383 1 98.88 93 VAL B C 1
ATOM 2333 O O . VAL B 1 93 ? 14.133 4.633 2.039 1 98.88 93 VAL B O 1
ATOM 2336 N N . VAL B 1 94 ? 12.211 4.336 0.95 1 98.94 94 VAL B N 1
ATOM 2337 C CA . VAL B 1 94 ? 11.828 5.723 1.191 1 98.94 94 VAL B CA 1
ATOM 2338 C C . VAL B 1 94 ? 10.539 5.766 2 1 98.94 94 VAL B C 1
ATOM 2340 O O . VAL B 1 94 ? 9.531 5.156 1.616 1 98.94 94 VAL B O 1
ATOM 2343 N N . ILE B 1 95 ? 10.57 6.402 3.127 1 98.94 95 ILE B N 1
ATOM 2344 C CA . ILE B 1 95 ? 9.375 6.73 3.893 1 98.94 95 ILE B CA 1
ATOM 2345 C C . ILE B 1 95 ? 8.836 8.086 3.445 1 98.94 95 ILE B C 1
ATOM 2347 O O . ILE B 1 95 ? 9.531 9.094 3.521 1 98.94 95 ILE B O 1
ATOM 2351 N N . VAL B 1 96 ? 7.566 8.102 3.039 1 98.94 96 VAL B N 1
ATOM 2352 C CA . VAL B 1 96 ? 7.055 9.344 2.461 1 98.94 96 VAL B CA 1
ATOM 2353 C C . VAL B 1 96 ? 5.766 9.75 3.17 1 98.94 96 VAL B C 1
ATOM 2355 O O . VAL B 1 96 ? 4.738 9.086 3.031 1 98.94 96 VAL B O 1
ATOM 2358 N N . GLY B 1 97 ? 5.844 10.812 3.992 1 98.94 97 GLY B N 1
ATOM 2359 C CA . GLY B 1 97 ? 4.648 11.477 4.484 1 98.94 97 GLY B CA 1
ATOM 2360 C C . GLY B 1 97 ? 4.062 12.461 3.49 1 98.94 97 GLY B C 1
ATOM 2361 O O . GLY B 1 97 ? 4.527 12.555 2.354 1 98.94 97 GLY B O 1
ATOM 2362 N N . HIS B 1 98 ? 3.025 13.141 3.869 1 98.94 98 HIS B N 1
ATOM 2363 C CA . HIS B 1 98 ? 2.48 14.164 2.982 1 98.94 98 HIS B CA 1
ATOM 2364 C C . HIS B 1 98 ? 1.758 15.25 3.771 1 98.94 98 HIS B C 1
ATOM 2366 O O . HIS B 1 98 ? 1.199 14.984 4.84 1 98.94 98 HIS B O 1
ATOM 2372 N N . SER B 1 99 ? 1.786 16.422 3.252 1 98.75 99 SER B N 1
ATOM 2373 C CA . SER B 1 99 ? 1.066 17.531 3.871 1 98.75 99 SER B CA 1
ATOM 2374 C C . SER B 1 99 ? -0.432 17.25 3.926 1 98.75 99 SER B C 1
ATOM 2376 O O . SER B 1 99 ? -0.962 16.516 3.1 1 98.75 99 SER B O 1
ATOM 2378 N N . GLU B 1 100 ? -1.101 17.797 4.984 1 98.12 100 GLU B N 1
ATOM 2379 C CA . GLU B 1 100 ? -2.543 17.656 5.172 1 98.12 100 GLU B CA 1
ATOM 2380 C C . GLU B 1 100 ? -2.945 16.203 5.355 1 98.12 100 GLU B C 1
ATOM 2382 O O . GLU B 1 100 ? -4.027 15.797 4.926 1 98.12 100 GLU B O 1
ATOM 2387 N N . CYS B 1 101 ? -2.084 15.43 5.91 1 98.56 101 CYS B N 1
ATOM 2388 C CA . CYS B 1 101 ? -2.381 14.031 6.18 1 98.56 101 CYS B CA 1
ATOM 2389 C C . CYS B 1 101 ? -3.48 13.898 7.227 1 98.56 101 CYS B C 1
ATOM 2391 O O . CYS B 1 101 ? -3.309 14.32 8.367 1 98.56 101 CYS B O 1
ATOM 2393 N N . GLY B 1 102 ? -4.578 13.281 6.887 1 97.69 102 GLY B N 1
ATOM 2394 C CA . GLY B 1 102 ? -5.695 13.117 7.801 1 97.69 102 GLY B CA 1
ATOM 2395 C C . GLY B 1 102 ? -5.344 12.312 9.039 1 97.69 102 GLY B C 1
ATOM 2396 O O . GLY B 1 102 ? -5.812 12.617 10.133 1 97.69 102 GLY B O 1
ATOM 2397 N N . GLY B 1 103 ? -4.555 11.211 8.898 1 98 103 GLY B N 1
ATOM 2398 C CA . GLY B 1 103 ? -4.113 10.43 10.047 1 98 103 GLY B CA 1
ATOM 2399 C C . GLY B 1 103 ? -3.307 11.242 11.047 1 98 103 GLY B C 1
ATOM 2400 O O . GLY B 1 103 ? -3.57 11.195 12.25 1 98 103 GLY B O 1
ATOM 2401 N N . ALA B 1 104 ? -2.346 11.977 10.547 1 98.56 104 ALA B N 1
ATOM 2402 C CA . ALA B 1 104 ? -1.542 12.836 11.406 1 98.56 104 ALA B CA 1
ATOM 2403 C C . ALA B 1 104 ? -2.402 13.914 12.062 1 98.56 104 ALA B C 1
ATOM 2405 O O . ALA B 1 104 ? -2.221 14.234 13.242 1 98.56 104 ALA B O 1
ATOM 2406 N N . ALA B 1 105 ? -3.328 14.461 11.289 1 98 105 ALA B N 1
ATOM 2407 C CA . ALA B 1 105 ? -4.227 15.484 11.812 1 98 105 ALA B CA 1
ATOM 2408 C C . ALA B 1 105 ? -5.094 14.93 12.945 1 98 105 ALA B C 1
ATOM 2410 O O . ALA B 1 105 ? -5.344 15.609 13.938 1 98 105 ALA B O 1
ATOM 2411 N N . ALA B 1 106 ? -5.582 13.742 12.766 1 96.75 106 ALA B N 1
ATOM 2412 C CA . ALA B 1 106 ? -6.379 13.102 13.812 1 96.75 106 ALA B CA 1
ATOM 2413 C C . ALA B 1 106 ? -5.57 12.922 15.094 1 96.75 106 ALA B C 1
ATOM 2415 O O . ALA B 1 106 ? -6.078 13.148 16.188 1 96.75 106 ALA B O 1
ATOM 2416 N N . CYS B 1 107 ? -4.359 12.469 14.953 1 96.62 107 CYS B N 1
ATOM 2417 C CA . CYS B 1 107 ? -3.486 12.289 16.109 1 96.62 107 CYS B CA 1
ATOM 2418 C C . CYS B 1 107 ? -3.225 13.609 16.812 1 96.62 107 CYS B C 1
ATOM 2420 O O . CYS B 1 107 ? -3.273 13.688 18.031 1 96.62 107 CYS B O 1
ATOM 2422 N N . LEU B 1 108 ? -2.91 14.648 16 1 97.19 108 LEU B N 1
ATOM 2423 C CA . LEU B 1 108 ? -2.725 15.984 16.562 1 97.19 108 LEU B CA 1
ATOM 2424 C C . LEU B 1 108 ? -3.977 16.438 17.312 1 97.19 108 LEU B C 1
ATOM 2426 O O . LEU B 1 108 ? -3.889 16.969 18.422 1 97.19 108 LEU B O 1
ATOM 2430 N N . GLY B 1 109 ? -5.125 16.219 16.672 1 95.5 109 GLY B N 1
ATOM 2431 C CA . GLY B 1 109 ? -6.387 16.562 17.297 1 95.5 109 GLY B CA 1
ATOM 2432 C C . GLY B 1 109 ? -6.598 15.875 18.641 1 95.5 109 GLY B C 1
ATOM 2433 O O . GLY B 1 109 ? -7.121 16.484 19.578 1 95.5 109 GLY B O 1
ATOM 2434 N N . ALA B 1 110 ? -6.238 14.68 18.703 1 94.44 110 ALA B N 1
ATOM 2435 C CA . ALA B 1 110 ? -6.367 13.93 19.938 1 94.44 110 ALA B CA 1
ATOM 2436 C C . ALA B 1 110 ? -5.535 14.562 21.047 1 94.44 110 ALA B C 1
ATOM 2438 O O . ALA B 1 110 ? -6.008 14.703 22.188 1 94.44 110 ALA B O 1
ATOM 2439 N N . VAL B 1 111 ? -4.301 14.953 20.75 1 94.69 111 VAL B N 1
ATOM 2440 C CA . VAL B 1 111 ? -3.371 15.477 21.75 1 94.69 111 VAL B CA 1
ATOM 2441 C C . VAL B 1 111 ? -3.816 16.875 22.188 1 94.69 111 VAL B C 1
ATOM 2443 O O . VAL B 1 111 ? -3.488 17.312 23.297 1 94.69 111 VAL B O 1
ATOM 2446 N N . GLN B 1 112 ? -4.613 17.516 21.391 1 95.06 112 GLN B N 1
ATOM 2447 C CA . GLN B 1 112 ? -5.008 18.891 21.672 1 95.06 112 GLN B CA 1
ATOM 2448 C C . GLN B 1 112 ? -6.367 18.938 22.359 1 95.06 112 GLN B C 1
ATOM 2450 O O . GLN B 1 112 ? -6.828 20.016 22.766 1 95.06 112 GLN B O 1
ATOM 2455 N N . ARG B 1 113 ? -6.906 17.797 22.5 1 91.88 113 ARG B N 1
ATOM 2456 C CA . ARG B 1 113 ? -8.164 17.734 23.25 1 91.88 113 ARG B CA 1
ATOM 2457 C C . ARG B 1 113 ? -7.93 18.016 24.734 1 91.88 113 ARG B C 1
ATOM 2459 O O . ARG B 1 113 ? -6.891 17.656 25.281 1 91.88 113 ARG B O 1
ATOM 2466 N N . GLU B 1 114 ? -8.891 18.641 25.438 1 86.25 114 GLU B N 1
ATOM 2467 C CA . GLU B 1 114 ? -8.789 19.016 26.844 1 86.25 114 GLU B CA 1
ATOM 2468 C C . GLU B 1 114 ? -8.555 17.797 27.719 1 86.25 114 GLU B C 1
ATOM 2470 O O . GLU B 1 114 ? -7.75 17.859 28.656 1 86.25 114 GLU B O 1
ATOM 2475 N N . ASN B 1 115 ? -9.156 16.703 27.516 1 81.25 115 ASN B N 1
ATOM 2476 C CA . ASN B 1 115 ? -9.055 15.523 28.359 1 81.25 115 ASN B CA 1
ATOM 2477 C C . ASN B 1 115 ? -8.133 14.469 27.734 1 81.25 115 ASN B C 1
ATOM 2479 O O . ASN B 1 115 ? -8.391 13.273 27.844 1 81.25 115 ASN B O 1
ATOM 2483 N N . PHE B 1 116 ? -7.02 15.062 27.234 1 81.88 116 PHE B N 1
ATOM 2484 C CA . PHE B 1 116 ? -6.117 14.133 26.562 1 81.88 116 PHE B CA 1
ATOM 2485 C C . PHE B 1 116 ? -5.379 13.266 27.578 1 81.88 116 PHE B C 1
ATOM 2487 O O . PHE B 1 116 ? -4.801 13.781 28.531 1 81.88 116 PHE B O 1
ATOM 2494 N N . ASP B 1 117 ? -5.531 11.93 27.531 1 77.81 117 ASP B N 1
ATOM 2495 C CA . ASP B 1 117 ? -4.75 10.914 28.219 1 77.81 117 ASP B CA 1
ATOM 2496 C C . ASP B 1 117 ? -3.926 10.086 27.234 1 77.81 117 ASP B C 1
ATOM 2498 O O . ASP B 1 117 ? -4.477 9.297 26.469 1 77.81 117 ASP B O 1
ATOM 2502 N N . PRO B 1 118 ? -2.658 10.32 27.297 1 70.38 118 PRO B N 1
ATOM 2503 C CA . PRO B 1 118 ? -1.83 9.656 26.297 1 70.38 118 PRO B CA 1
ATOM 2504 C C . PRO B 1 118 ? -1.87 8.133 26.406 1 70.38 118 PRO B C 1
ATOM 2506 O O . PRO B 1 118 ? -1.479 7.434 25.469 1 70.38 118 PRO B O 1
ATOM 2509 N N . GLU B 1 119 ? -2.166 7.656 27.562 1 69.12 119 GLU B N 1
ATOM 2510 C CA . GLU B 1 119 ? -2.18 6.211 27.75 1 69.12 119 GLU B CA 1
ATOM 2511 C C . GLU B 1 119 ? -3.506 5.605 27.312 1 69.12 119 GLU B C 1
ATOM 2513 O O . GLU B 1 119 ? -3.568 4.43 26.938 1 69.12 119 GLU B O 1
ATOM 2518 N N . ASP B 1 120 ? -4.367 6.355 27.484 1 64.75 120 ASP B N 1
ATOM 2519 C CA . ASP B 1 120 ? -5.664 5.707 27.328 1 64.75 120 ASP B CA 1
ATOM 2520 C C . ASP B 1 120 ? -6.52 6.441 26.297 1 64.75 120 ASP B C 1
ATOM 2522 O O . ASP B 1 120 ? -7.672 6.066 26.062 1 64.75 120 ASP B O 1
ATOM 2526 N N . PHE B 1 121 ? -5.773 7.297 25.5 1 68.81 121 PHE B N 1
ATOM 2527 C CA . PHE B 1 121 ? -6.711 8.117 24.75 1 68.81 121 PHE B CA 1
ATOM 2528 C C . PHE B 1 121 ? -6.891 7.566 23.328 1 68.81 121 PHE B C 1
ATOM 2530 O O . PHE B 1 121 ? -5.957 6.996 22.766 1 68.81 121 PHE B O 1
ATOM 2537 N N . VAL B 1 122 ? -8.188 7.645 22.922 1 85.31 122 VAL B N 1
ATOM 2538 C CA . VAL B 1 122 ? -8.781 7.301 21.625 1 85.31 122 VAL B CA 1
ATOM 2539 C C . VAL B 1 122 ? -8.5 8.406 20.609 1 85.31 122 VAL B C 1
ATOM 2541 O O . VAL B 1 122 ? -8.844 9.57 20.859 1 85.31 122 VAL B O 1
ATOM 2544 N N . THR B 1 123 ? -7.684 8.102 19.625 1 91.69 123 THR B N 1
ATOM 2545 C CA . THR B 1 123 ? -7.414 9.055 18.562 1 91.69 123 THR B CA 1
ATOM 2546 C C . THR B 1 123 ? -8.711 9.461 17.859 1 91.69 123 THR B C 1
ATOM 2548 O O . THR B 1 123 ? -9 10.656 17.734 1 91.69 123 THR B O 1
ATOM 2551 N N . MET B 1 124 ? -9.414 8.469 17.453 1 90.12 124 MET B N 1
ATOM 2552 C CA . MET B 1 124 ? -10.695 8.688 16.781 1 90.12 124 MET B CA 1
ATOM 2553 C C . MET B 1 124 ? -11.852 8.641 17.781 1 90.12 124 MET B C 1
ATOM 2555 O O . MET B 1 124 ? -12.273 7.562 18.188 1 90.12 124 MET B O 1
ATOM 2559 N N . PRO B 1 125 ? -12.398 9.828 17.984 1 83.31 125 PRO B N 1
ATOM 2560 C CA . PRO B 1 125 ? -13.5 9.828 18.938 1 83.31 125 PRO B CA 1
ATOM 2561 C C . PRO B 1 125 ? -14.742 9.094 18.438 1 83.31 125 PRO B C 1
ATOM 2563 O O . PRO B 1 125 ? -15 9.094 17.219 1 83.31 125 PRO B O 1
ATOM 2566 N N . GLY B 1 126 ? -15.477 8.422 19.25 1 82.44 126 GLY B N 1
ATOM 2567 C CA . GLY B 1 126 ? -16.719 7.777 18.859 1 82.44 126 GLY B CA 1
ATOM 2568 C C . GLY B 1 126 ? -16.562 6.309 18.516 1 82.44 126 GLY B C 1
ATOM 2569 O O . GLY B 1 126 ? -17.531 5.625 18.203 1 82.44 126 GLY B O 1
ATOM 2570 N N . THR B 1 127 ? -15.32 5.902 18.391 1 87.5 127 THR B N 1
ATOM 2571 C CA . THR B 1 127 ? -15.055 4.484 18.172 1 87.5 127 THR B CA 1
ATOM 2572 C C . THR B 1 127 ? -14.352 3.877 19.391 1 87.5 127 THR B C 1
ATOM 2574 O O . THR B 1 127 ? -13.68 4.586 20.141 1 87.5 127 THR B O 1
ATOM 2577 N N . PRO B 1 128 ? -14.531 2.598 19.609 1 88.38 128 PRO B N 1
ATOM 2578 C CA . PRO B 1 128 ? -13.844 1.951 20.734 1 88.38 128 PRO B CA 1
ATOM 2579 C C . PRO B 1 128 ? -12.328 2.105 20.656 1 88.38 128 PRO B C 1
ATOM 2581 O O . PRO B 1 128 ? -11.758 2.166 19.562 1 88.38 128 PRO B O 1
ATOM 2584 N N . ALA B 1 129 ? -11.68 2.137 21.797 1 86.69 129 ALA B N 1
ATOM 2585 C CA . ALA B 1 129 ? -10.234 2.287 21.906 1 86.69 129 ALA B CA 1
ATOM 2586 C C . ALA B 1 129 ? -9.508 1.154 21.188 1 86.69 129 ALA B C 1
ATOM 2588 O O . ALA B 1 129 ? -8.414 1.35 20.656 1 86.69 129 ALA B O 1
ATOM 2589 N N . ASP B 1 130 ? -10.211 0.059 21.094 1 90.31 130 ASP B N 1
ATOM 2590 C CA . ASP B 1 130 ? -9.547 -1.106 20.531 1 90.31 130 ASP B CA 1
ATOM 2591 C C . ASP B 1 130 ? -9.93 -1.299 19.062 1 90.31 130 ASP B C 1
ATOM 2593 O O . ASP B 1 130 ? -9.633 -2.338 18.469 1 90.31 130 ASP B O 1
ATOM 2597 N N . ALA B 1 131 ? -10.641 -0.277 18.5 1 92.94 131 ALA B N 1
ATOM 2598 C CA . ALA B 1 131 ? -10.891 -0.308 17.062 1 92.94 131 ALA B CA 1
ATOM 2599 C C . ALA B 1 131 ? -9.578 -0.278 16.281 1 92.94 131 ALA B C 1
ATOM 2601 O O . ALA B 1 131 ? -8.586 0.294 16.75 1 92.94 131 ALA B O 1
ATOM 2602 N N . PRO B 1 132 ? -9.57 -0.855 15.141 1 94.75 132 PRO B N 1
ATOM 2603 C CA . PRO B 1 132 ? -8.328 -0.985 14.375 1 94.75 132 PRO B CA 1
ATOM 2604 C C . PRO B 1 132 ? -7.641 0.357 14.133 1 94.75 132 PRO B C 1
ATOM 2606 O O . PRO B 1 132 ? -6.422 0.472 14.289 1 94.75 132 PRO B O 1
ATOM 2609 N N . LEU B 1 133 ? -8.391 1.332 13.781 1 96.19 133 LEU B N 1
ATOM 2610 C CA . LEU B 1 133 ? -7.816 2.635 13.461 1 96.19 133 LEU B CA 1
ATOM 2611 C C . LEU B 1 133 ? -7.195 3.273 14.695 1 96.19 133 LEU B C 1
ATOM 2613 O O . LEU B 1 133 ? -6.129 3.891 14.617 1 96.19 133 LEU B O 1
ATOM 2617 N N . ASN B 1 134 ? -7.863 3.168 15.867 1 95.25 134 ASN B N 1
ATOM 2618 C CA . ASN B 1 134 ? -7.309 3.67 17.125 1 95.25 134 ASN B CA 1
ATOM 2619 C C . ASN B 1 134 ? -6.051 2.908 17.516 1 95.25 134 ASN B C 1
ATOM 2621 O O . ASN B 1 134 ? -5.051 3.514 17.922 1 95.25 134 ASN B O 1
ATOM 2625 N N . ARG B 1 135 ? -6.105 1.587 17.406 1 94.44 135 ARG B N 1
ATOM 2626 C CA . ARG B 1 135 ? -4.918 0.788 17.703 1 94.44 135 ARG B CA 1
ATOM 2627 C C . ARG B 1 135 ? -3.762 1.166 16.797 1 94.44 135 ARG B C 1
ATOM 2629 O O . ARG B 1 135 ? -2.617 1.275 17.234 1 94.44 135 ARG B O 1
ATOM 2636 N N . TRP B 1 136 ? -4.059 1.407 15.562 1 96.81 136 TRP B N 1
ATOM 2637 C CA . TRP B 1 136 ? -3.047 1.669 14.539 1 96.81 136 TRP B CA 1
ATOM 2638 C C . TRP B 1 136 ? -2.383 3.023 14.766 1 96.81 136 TRP B C 1
ATOM 2640 O O . TRP B 1 136 ? -1.169 3.162 14.594 1 96.81 136 TRP B O 1
ATOM 2650 N N . LEU B 1 137 ? -3.156 4.023 15.195 1 96.56 137 LEU B N 1
ATOM 2651 C CA . LEU B 1 137 ? -2.67 5.398 15.25 1 96.56 137 LEU B CA 1
ATOM 2652 C C . LEU B 1 137 ? -2.096 5.719 16.625 1 96.56 137 LEU B C 1
ATOM 2654 O O . LEU B 1 137 ? -1.5 6.777 16.828 1 96.56 137 LEU B O 1
ATOM 2658 N N . LYS B 1 138 ? -2.197 4.789 17.562 1 95.06 138 LYS B N 1
ATOM 2659 C CA . LYS B 1 138 ? -1.785 5.023 18.938 1 95.06 138 LYS B CA 1
ATOM 2660 C C . LYS B 1 138 ? -0.323 5.449 19.016 1 95.06 138 LYS B C 1
ATOM 2662 O O . LYS B 1 138 ? 0.01 6.43 19.672 1 95.06 138 LYS B O 1
ATOM 2667 N N . PRO B 1 139 ? 0.599 4.738 18.328 1 95.75 139 PRO B N 1
ATOM 2668 C CA . PRO B 1 139 ? 1.995 5.168 18.438 1 95.75 139 PRO B CA 1
ATOM 2669 C C . PRO B 1 139 ? 2.219 6.582 17.906 1 95.75 139 PRO B C 1
ATOM 2671 O O . PRO B 1 139 ? 3.051 7.32 18.438 1 95.75 139 PRO B O 1
ATOM 2674 N N . LEU B 1 140 ? 1.533 6.965 16.828 1 97 140 LEU B N 1
ATOM 2675 C CA . LEU B 1 140 ? 1.682 8.305 16.281 1 97 140 LEU B CA 1
ATOM 2676 C C . LEU B 1 140 ? 1.093 9.352 17.219 1 97 140 LEU B C 1
ATOM 2678 O O . LEU B 1 140 ? 1.634 10.453 17.359 1 97 140 LEU B O 1
ATOM 2682 N N . THR B 1 141 ? -0.032 9.016 17.844 1 95.94 141 THR B N 1
ATOM 2683 C CA . THR B 1 141 ? -0.604 9.906 18.844 1 95.94 141 THR B CA 1
ATOM 2684 C C . THR B 1 141 ? 0.367 10.117 20 1 95.94 141 THR B C 1
ATOM 2686 O O . THR B 1 141 ? 0.546 11.242 20.469 1 95.94 141 THR B O 1
ATOM 2689 N N . ARG B 1 142 ? 0.954 9.055 20.438 1 95.38 142 ARG B N 1
ATOM 2690 C CA . ARG B 1 142 ? 1.95 9.148 21.5 1 95.38 142 ARG B CA 1
ATOM 2691 C C . ARG B 1 142 ? 3.113 10.039 21.078 1 95.38 142 ARG B C 1
ATOM 2693 O O . ARG B 1 142 ? 3.582 10.867 21.859 1 95.38 142 ARG B O 1
ATOM 2700 N N . LEU B 1 143 ? 3.588 9.844 19.875 1 96.62 143 LEU B N 1
ATOM 2701 C CA . LEU B 1 143 ? 4.656 10.695 19.375 1 96.62 143 LEU B CA 1
ATOM 2702 C C . LEU B 1 143 ? 4.238 12.164 19.375 1 96.62 143 LEU B C 1
ATOM 2704 O O . LEU B 1 143 ? 4.98 13.023 19.844 1 96.62 143 LEU B O 1
ATOM 2708 N N . ALA B 1 144 ? 3.061 12.43 18.844 1 96.62 144 ALA B N 1
ATOM 2709 C CA . ALA B 1 144 ? 2.555 13.805 18.781 1 96.62 144 ALA B CA 1
ATOM 2710 C C . ALA B 1 144 ? 2.523 14.43 20.172 1 96.62 144 ALA B C 1
ATOM 2712 O O . ALA B 1 144 ? 2.834 15.617 20.328 1 96.62 144 ALA B O 1
ATOM 2713 N N . ALA B 1 145 ? 2.203 13.664 21.125 1 95.06 145 ALA B N 1
ATOM 2714 C CA . ALA B 1 145 ? 2.086 14.148 22.5 1 95.06 145 ALA B CA 1
ATOM 2715 C C . ALA B 1 145 ? 3.443 14.586 23.047 1 95.06 145 ALA B C 1
ATOM 2717 O O . ALA B 1 145 ? 3.514 15.43 23.953 1 95.06 145 ALA B O 1
ATOM 2718 N N . THR B 1 146 ? 4.48 14.039 22.562 1 96 146 THR B N 1
ATOM 2719 C CA . THR B 1 146 ? 5.816 14.336 23.078 1 96 146 THR B CA 1
ATOM 2720 C C . THR B 1 146 ? 6.398 15.57 22.391 1 96 146 THR B C 1
ATOM 2722 O O . THR B 1 146 ? 7.457 16.062 22.781 1 96 146 THR B O 1
ATOM 2725 N N . LEU B 1 147 ? 5.742 16.141 21.344 1 97.06 147 LEU B N 1
ATOM 2726 C CA . LEU B 1 147 ? 6.34 17.156 20.484 1 97.06 147 LEU B CA 1
ATOM 2727 C C . LEU B 1 147 ? 6.062 18.562 21.016 1 97.06 147 LEU B C 1
ATOM 2729 O O . LEU B 1 147 ? 6.527 19.547 20.438 1 97.06 147 LEU B O 1
ATOM 2733 N N . GLY B 1 148 ? 5.32 18.703 22.125 1 94.31 148 GLY B N 1
ATOM 2734 C CA . GLY B 1 148 ? 5.035 20 22.719 1 94.31 148 GLY B CA 1
ATOM 2735 C C . GLY B 1 148 ? 4.133 20.859 21.844 1 94.31 148 GLY B C 1
ATOM 2736 O O . GLY B 1 148 ? 4.328 22.078 21.75 1 94.31 148 GLY B O 1
ATOM 2737 N N . VAL B 1 149 ? 3.186 20.188 21.125 1 95.5 149 VAL B N 1
ATOM 2738 C CA . VAL B 1 149 ? 2.367 20.922 20.172 1 95.5 149 VAL B CA 1
ATOM 2739 C C . VAL B 1 149 ? 0.921 20.969 20.656 1 95.5 149 VAL B C 1
ATOM 2741 O O . VAL B 1 149 ? 0.005 21.25 19.875 1 95.5 149 VAL B O 1
ATOM 2744 N N . SER B 1 150 ? 0.66 20.688 21.891 1 91.81 150 SER B N 1
ATOM 2745 C CA . SER B 1 150 ? -0.693 20.578 22.422 1 91.81 150 SER B CA 1
ATOM 2746 C C . SER B 1 150 ? -1.429 21.906 22.359 1 91.81 150 SER B C 1
ATOM 2748 O O . SER B 1 150 ? -2.658 21.938 22.266 1 91.81 150 SER B O 1
ATOM 2750 N N . THR B 1 151 ? -0.678 23.047 22.328 1 94.38 151 THR B N 1
ATOM 2751 C CA . THR B 1 151 ? -1.32 24.359 22.297 1 94.38 151 THR B CA 1
ATOM 2752 C C . THR B 1 151 ? -0.946 25.125 21.031 1 94.38 151 THR B C 1
ATOM 2754 O O . THR B 1 151 ? -1.305 26.297 20.875 1 94.38 151 THR B O 1
ATOM 2757 N N . THR B 1 152 ? -0.198 24.484 20.219 1 97 152 THR B N 1
ATOM 2758 C CA . THR B 1 152 ? 0.222 25.109 18.969 1 97 152 THR B CA 1
ATOM 2759 C C . THR B 1 152 ? -0.904 25.062 17.938 1 97 152 THR B C 1
ATOM 2761 O O . THR B 1 152 ? -1.575 24.047 17.797 1 97 152 THR B O 1
ATOM 2764 N N . PRO B 1 153 ? -1.165 26.203 17.234 1 97.81 153 PRO B N 1
ATOM 2765 C CA . PRO B 1 153 ? -2.193 26.156 16.188 1 97.81 153 PRO B CA 1
ATOM 2766 C C . PRO B 1 153 ? -1.974 25.016 15.195 1 97.81 153 PRO B C 1
ATOM 2768 O O . PRO B 1 153 ? -0.839 24.766 14.789 1 97.81 153 PRO B O 1
ATOM 2771 N N . PRO B 1 154 ? -3.002 24.312 14.82 1 97.06 154 PRO B N 1
ATOM 2772 C CA . PRO B 1 154 ? -2.898 23.125 13.961 1 97.06 154 PRO B CA 1
ATOM 2773 C C . PRO B 1 154 ? -2.117 23.406 12.68 1 97.06 154 PRO B C 1
ATOM 2775 O O . PRO B 1 154 ? -1.319 22.562 12.25 1 97.06 154 PRO B O 1
ATOM 2778 N N . LYS B 1 155 ? -2.314 24.531 12.102 1 97 155 LYS B N 1
ATOM 2779 C CA . LYS B 1 155 ? -1.648 24.875 10.844 1 97 155 LYS B CA 1
ATOM 2780 C C . LYS B 1 155 ? -0.131 24.844 11.008 1 97 155 LYS B C 1
ATOM 2782 O O . LYS B 1 155 ? 0.594 24.531 10.062 1 97 155 LYS B O 1
ATOM 2787 N N . VAL B 1 156 ? 0.316 25.156 12.18 1 97.94 156 VAL B N 1
ATOM 2788 C CA . VAL B 1 156 ? 1.741 25.188 12.484 1 97.94 156 VAL B CA 1
ATOM 2789 C C . VAL B 1 156 ? 2.184 23.828 13.016 1 97.94 156 VAL B C 1
ATOM 2791 O O . VAL B 1 156 ? 3.281 23.359 12.703 1 97.94 156 VAL B O 1
ATOM 2794 N N . ALA B 1 157 ? 1.332 23.188 13.797 1 98.69 157 ALA B N 1
ATOM 2795 C CA . ALA B 1 157 ? 1.667 21.953 14.508 1 98.69 157 ALA B CA 1
ATOM 2796 C C . ALA B 1 157 ? 1.674 20.766 13.562 1 98.69 157 ALA B C 1
ATOM 2798 O O . ALA B 1 157 ? 2.51 19.859 13.695 1 98.69 157 ALA B O 1
ATOM 2799 N N . LEU B 1 158 ? 0.729 20.734 12.625 1 98.69 158 LEU B N 1
ATOM 2800 C CA . LEU B 1 158 ? 0.53 19.531 11.805 1 98.69 158 LEU B CA 1
ATOM 2801 C C . LEU B 1 158 ? 1.774 19.234 10.977 1 98.69 158 LEU B C 1
ATOM 2803 O O . LEU B 1 158 ? 2.227 18.094 10.93 1 98.69 158 LEU B O 1
ATOM 2807 N N . PRO B 1 159 ? 2.396 20.25 10.328 1 98.75 159 PRO B N 1
ATOM 2808 C CA . PRO B 1 159 ? 3.627 19.969 9.586 1 98.75 159 PRO B CA 1
ATOM 2809 C C . PRO B 1 159 ? 4.719 19.375 10.477 1 98.75 159 PRO B C 1
ATOM 2811 O O . PRO B 1 159 ? 5.477 18.5 10.031 1 98.75 159 PRO B O 1
ATOM 2814 N N . VAL B 1 160 ? 4.793 19.797 11.688 1 98.81 160 VAL B N 1
ATOM 2815 C CA . VAL B 1 160 ? 5.781 19.281 12.625 1 98.81 160 VAL B CA 1
ATOM 2816 C C . VAL B 1 160 ? 5.5 17.812 12.93 1 98.81 160 VAL B C 1
ATOM 2818 O O . VAL B 1 160 ? 6.41 16.984 12.906 1 98.81 160 VAL B O 1
ATOM 2821 N N . VAL B 1 161 ? 4.23 17.484 13.211 1 98.81 161 VAL B N 1
ATOM 2822 C CA . VAL B 1 161 ? 3.832 16.109 13.508 1 98.81 161 VAL B CA 1
ATOM 2823 C C . VAL B 1 161 ? 4.168 15.211 12.328 1 98.81 161 VAL B C 1
ATOM 2825 O O . VAL B 1 161 ? 4.703 14.117 12.508 1 98.81 161 VAL B O 1
ATOM 2828 N N . ILE B 1 162 ? 3.906 15.664 11.117 1 98.94 162 ILE B N 1
ATOM 2829 C CA . ILE B 1 162 ? 4.129 14.891 9.898 1 98.94 162 ILE B CA 1
ATOM 2830 C C . ILE B 1 162 ? 5.621 14.625 9.727 1 98.94 162 ILE B C 1
ATOM 2832 O O . ILE B 1 162 ? 6.031 13.477 9.516 1 98.94 162 ILE B O 1
ATOM 2836 N N . GLU B 1 163 ? 6.434 15.617 9.828 1 98.94 163 GLU B N 1
ATOM 2837 C CA . GLU B 1 163 ? 7.871 15.461 9.633 1 98.94 163 GLU B CA 1
ATOM 2838 C C . GLU B 1 163 ? 8.477 14.57 10.711 1 98.94 163 GLU B C 1
ATOM 2840 O O . GLU B 1 163 ? 9.297 13.695 10.406 1 98.94 163 GLU B O 1
ATOM 2845 N N . GLU B 1 164 ? 8.07 14.812 11.961 1 98.94 164 GLU B N 1
ATOM 2846 C CA . GLU B 1 164 ? 8.602 14 13.047 1 98.94 164 GLU B CA 1
ATOM 2847 C C . GLU B 1 164 ? 8.156 12.547 12.922 1 98.94 164 GLU B C 1
ATOM 2849 O O . GLU B 1 164 ? 8.898 11.625 13.289 1 98.94 164 GLU B O 1
ATOM 2854 N N . SER B 1 165 ? 6.934 12.367 12.469 1 98.88 165 SER B N 1
ATOM 2855 C CA . SER B 1 165 ? 6.469 11.008 12.203 1 98.88 165 SER B CA 1
ATOM 2856 C C . SER B 1 165 ? 7.348 10.32 11.164 1 98.88 165 SER B C 1
ATOM 2858 O O . SER B 1 165 ? 7.746 9.172 11.344 1 98.88 165 SER B O 1
ATOM 2860 N N . VAL B 1 166 ? 7.656 10.984 10.055 1 98.94 166 VAL B N 1
ATOM 2861 C CA . VAL B 1 166 ? 8.508 10.422 9.016 1 98.94 166 VAL B CA 1
ATOM 2862 C C . VAL B 1 166 ? 9.875 10.078 9.602 1 98.94 166 VAL B C 1
ATOM 2864 O O . VAL B 1 166 ? 10.414 9 9.352 1 98.94 166 VAL B O 1
ATOM 2867 N N . LYS B 1 167 ? 10.461 10.961 10.367 1 98.94 167 LYS B N 1
ATOM 2868 C CA . LYS B 1 167 ? 11.75 10.711 10.992 1 98.94 167 LYS B CA 1
ATOM 2869 C C . LYS B 1 167 ? 11.711 9.461 11.867 1 98.94 167 LYS B C 1
ATOM 2871 O O . LYS B 1 167 ? 12.625 8.641 11.82 1 98.94 167 LYS B O 1
ATOM 2876 N N . ARG B 1 168 ? 10.664 9.375 12.664 1 98.81 168 ARG B N 1
ATOM 2877 C CA . ARG B 1 168 ? 10.523 8.219 13.547 1 98.81 168 ARG B CA 1
ATOM 2878 C C . ARG B 1 168 ? 10.43 6.926 12.742 1 98.81 168 ARG B C 1
ATOM 2880 O O . ARG B 1 168 ? 11.008 5.906 13.133 1 98.81 168 ARG B O 1
ATOM 2887 N N . GLN B 1 169 ? 9.625 6.961 11.672 1 98.88 169 GLN B N 1
ATOM 2888 C CA . GLN B 1 169 ? 9.5 5.758 10.852 1 98.88 169 GLN B CA 1
ATOM 2889 C C . GLN B 1 169 ? 10.828 5.398 10.203 1 98.88 169 GLN B C 1
ATOM 2891 O O . GLN B 1 169 ? 11.156 4.215 10.062 1 98.88 169 GLN B O 1
ATOM 2896 N N . VAL B 1 170 ? 11.602 6.383 9.734 1 98.88 170 VAL B N 1
ATOM 2897 C CA . VAL B 1 170 ? 12.938 6.133 9.195 1 98.88 170 VAL B CA 1
ATOM 2898 C C . VAL B 1 170 ? 13.797 5.434 10.25 1 98.88 170 VAL B C 1
ATOM 2900 O O . VAL B 1 170 ? 14.484 4.457 9.953 1 98.88 170 VAL B O 1
ATOM 2903 N N . GLU B 1 171 ? 13.75 5.914 11.477 1 98.81 171 GLU B N 1
ATOM 2904 C CA . GLU B 1 171 ? 14.484 5.285 12.57 1 98.81 171 GLU B CA 1
ATOM 2905 C C . GLU B 1 171 ? 14.039 3.84 12.781 1 98.81 171 GLU B C 1
ATOM 2907 O O . GLU B 1 171 ? 14.875 2.945 12.93 1 98.81 171 GLU B O 1
ATOM 2912 N N . ASN B 1 172 ? 12.734 3.645 12.852 1 98.88 172 ASN B N 1
ATOM 2913 C CA . ASN B 1 172 ? 12.203 2.297 13.016 1 98.88 172 ASN B CA 1
ATOM 2914 C C . ASN B 1 172 ? 12.719 1.353 11.938 1 98.88 172 ASN B C 1
ATOM 2916 O O . ASN B 1 172 ? 13.094 0.215 12.227 1 98.88 172 ASN B O 1
ATOM 2920 N N . VAL B 1 173 ? 12.688 1.821 10.656 1 98.88 173 VAL B N 1
ATOM 2921 C CA . VAL B 1 173 ? 13.156 1.006 9.547 1 98.88 173 VAL B CA 1
ATOM 2922 C C . VAL B 1 173 ? 14.641 0.694 9.719 1 98.88 173 VAL B C 1
ATOM 2924 O O . VAL B 1 173 ? 15.062 -0.454 9.562 1 98.88 173 VAL B O 1
ATOM 2927 N N . CYS B 1 174 ? 15.438 1.689 10.039 1 98.75 174 CYS B N 1
ATOM 2928 C CA . CYS B 1 174 ? 16.875 1.53 10.18 1 98.75 174 CYS B CA 1
ATOM 2929 C C . CYS B 1 174 ? 17.219 0.563 11.312 1 98.75 174 CYS B C 1
ATOM 2931 O O . CYS B 1 174 ? 18.25 -0.112 11.273 1 98.75 174 CYS B O 1
ATOM 2933 N N . GLU B 1 175 ? 16.344 0.474 12.297 1 98.44 175 GLU B N 1
ATOM 2934 C CA . GLU B 1 175 ? 16.578 -0.376 13.453 1 98.44 175 GLU B CA 1
ATOM 2935 C C . GLU B 1 175 ? 16.047 -1.787 13.227 1 98.44 175 GLU B C 1
ATOM 2937 O O . GLU B 1 175 ? 16.297 -2.689 14.031 1 98.44 175 GLU B O 1
ATOM 2942 N N . SER B 1 176 ? 15.312 -1.951 12.156 1 98.19 176 SER B N 1
ATOM 2943 C CA . SER B 1 176 ? 14.75 -3.268 11.875 1 98.19 176 SER B CA 1
ATOM 2944 C C . SER B 1 176 ? 15.844 -4.309 11.68 1 98.19 176 SER B C 1
ATOM 2946 O O . SER B 1 176 ? 16.938 -3.984 11.203 1 98.19 176 SER B O 1
ATOM 2948 N N . GLU B 1 177 ? 15.523 -5.578 12.008 1 96.94 177 GLU B N 1
ATOM 2949 C CA . GLU B 1 177 ? 16.469 -6.676 11.789 1 96.94 177 GLU B CA 1
ATOM 2950 C C . GLU B 1 177 ? 16.859 -6.789 10.32 1 96.94 177 GLU B C 1
ATOM 2952 O O . GLU B 1 177 ? 18 -7.117 10 1 96.94 177 GLU B O 1
ATOM 2957 N N . VAL B 1 178 ? 15.961 -6.469 9.453 1 97.38 178 VAL B N 1
ATOM 2958 C CA . VAL B 1 178 ? 16.172 -6.598 8.016 1 97.38 178 VAL B CA 1
ATOM 2959 C C . VAL B 1 178 ? 17.25 -5.613 7.562 1 97.38 178 VAL B C 1
ATOM 2961 O O . VAL B 1 178 ? 18.203 -6 6.879 1 97.38 178 VAL B O 1
ATOM 2964 N N . ILE B 1 179 ? 17.141 -4.379 7.922 1 98.5 179 ILE B N 1
ATOM 2965 C CA . ILE B 1 179 ? 18.047 -3.336 7.461 1 98.5 179 ILE B CA 1
ATOM 2966 C C . ILE B 1 179 ? 19.406 -3.494 8.148 1 98.5 179 ILE B C 1
ATOM 2968 O O . ILE B 1 179 ? 20.453 -3.42 7.496 1 98.5 179 ILE B O 1
ATOM 2972 N N . VAL B 1 180 ? 19.375 -3.727 9.469 1 98.06 180 VAL B N 1
ATOM 2973 C CA . VAL B 1 180 ? 20.625 -3.943 10.203 1 98.06 180 VAL B CA 1
ATOM 2974 C C . VAL B 1 180 ? 21.359 -5.145 9.617 1 98.06 180 VAL B C 1
ATOM 2976 O O . VAL B 1 180 ? 22.578 -5.098 9.422 1 98.06 180 VAL B O 1
ATOM 2979 N N . GLY B 1 181 ? 20.609 -6.223 9.359 1 97.12 181 GLY B N 1
ATOM 2980 C CA . GLY B 1 181 ? 21.203 -7.395 8.742 1 97.12 181 GLY B CA 1
ATOM 2981 C C . GLY B 1 181 ? 21.812 -7.105 7.387 1 97.12 181 GLY B C 1
ATOM 2982 O O . GLY B 1 181 ? 22.922 -7.566 7.086 1 97.12 181 GLY B O 1
ATOM 2983 N N . ALA B 1 182 ? 21.141 -6.383 6.566 1 97.81 182 ALA B N 1
ATOM 2984 C CA . ALA B 1 182 ? 21.641 -6.012 5.242 1 97.81 182 ALA B CA 1
ATOM 2985 C C . ALA B 1 182 ? 22.938 -5.223 5.352 1 97.81 182 ALA B C 1
ATOM 2987 O O . ALA B 1 182 ? 23.922 -5.527 4.664 1 97.81 182 ALA B O 1
ATOM 2988 N N . TRP B 1 183 ? 23 -4.242 6.203 1 98 183 TRP B N 1
ATOM 2989 C CA . TRP B 1 183 ? 24.172 -3.404 6.387 1 98 183 TRP B CA 1
ATOM 2990 C C . TRP B 1 183 ? 25.344 -4.219 6.941 1 98 183 TRP B C 1
ATOM 2992 O O . TRP B 1 183 ? 26.484 -4.035 6.523 1 98 183 TRP B O 1
ATOM 3002 N N . THR B 1 184 ? 25.016 -5.086 7.836 1 97.5 184 THR B N 1
ATOM 3003 C CA . THR B 1 184 ? 26.047 -5.922 8.438 1 97.5 184 THR B CA 1
ATOM 3004 C C . THR B 1 184 ? 26.719 -6.801 7.387 1 97.5 184 THR B C 1
ATOM 3006 O O . THR B 1 184 ? 27.922 -7.062 7.461 1 97.5 184 THR B O 1
ATOM 3009 N N . LYS B 1 185 ? 26 -7.211 6.406 1 96.62 185 LYS B N 1
ATOM 3010 C CA . LYS B 1 185 ? 26.5 -8.086 5.352 1 96.62 185 LYS B CA 1
ATOM 3011 C C . LYS B 1 185 ? 27.125 -7.273 4.215 1 96.62 185 LYS B C 1
ATOM 3013 O O . LYS B 1 185 ? 27.578 -7.836 3.217 1 96.62 185 LYS B O 1
ATOM 3018 N N . GLY B 1 186 ? 27.062 -6.016 4.305 1 97.44 186 GLY B N 1
ATOM 3019 C CA . GLY B 1 186 ? 27.672 -5.148 3.303 1 97.44 186 GLY B CA 1
ATOM 3020 C C . GLY B 1 186 ? 26.75 -4.867 2.129 1 97.44 186 GLY B C 1
ATOM 3021 O O . GLY B 1 186 ? 27.188 -4.391 1.085 1 97.44 186 GLY B O 1
ATOM 3022 N N . GLN B 1 187 ? 25.469 -5.242 2.293 1 97.56 187 GLN B N 1
ATOM 3023 C CA . GLN B 1 187 ? 24.5 -4.945 1.243 1 97.56 187 GLN B CA 1
ATOM 3024 C C . GLN B 1 187 ? 24.219 -3.447 1.167 1 97.56 187 GLN B C 1
ATOM 3026 O O . GLN B 1 187 ? 24.016 -2.795 2.195 1 97.56 187 GLN B O 1
ATOM 3031 N N . GLU B 1 188 ? 24.219 -2.914 -0.054 1 97.31 188 GLU B N 1
ATOM 3032 C CA . GLU B 1 188 ? 23.922 -1.496 -0.249 1 97.31 188 GLU B CA 1
ATOM 3033 C C . GLU B 1 188 ? 22.422 -1.231 -0.238 1 97.31 188 GLU B C 1
ATOM 3035 O O . GLU B 1 188 ? 21.703 -1.679 -1.132 1 97.31 188 GLU B O 1
ATOM 3040 N N . VAL B 1 189 ? 21.984 -0.517 0.767 1 98.25 189 VAL B N 1
ATOM 3041 C CA . VAL B 1 189 ? 20.609 -0.046 0.851 1 98.25 189 VAL B CA 1
ATOM 3042 C C . VAL B 1 189 ? 20.547 1.247 1.662 1 98.25 189 VAL B C 1
ATOM 3044 O O . VAL B 1 189 ? 21.188 1.358 2.709 1 98.25 189 VAL B O 1
ATOM 3047 N N . HIS B 1 190 ? 19.844 2.229 1.119 1 98.69 190 HIS B N 1
ATOM 3048 C CA . HIS B 1 190 ? 19.672 3.525 1.769 1 98.69 190 HIS B CA 1
ATOM 3049 C C . HIS B 1 190 ? 18.234 3.756 2.184 1 98.69 190 HIS B C 1
ATOM 3051 O O . HIS B 1 190 ? 17.312 3.369 1.466 1 98.69 190 HIS B O 1
ATOM 3057 N N . VAL B 1 191 ? 18.078 4.309 3.338 1 98.88 191 VAL B N 1
ATOM 3058 C CA . VAL B 1 191 ? 16.766 4.668 3.855 1 98.88 191 VAL B CA 1
ATOM 3059 C C . VAL B 1 191 ? 16.594 6.184 3.842 1 98.88 191 VAL B C 1
ATOM 3061 O O . VAL B 1 191 ? 17.453 6.914 4.34 1 98.88 191 VAL B O 1
ATOM 3064 N N . HIS B 1 192 ? 15.523 6.652 3.209 1 98.88 192 HIS B N 1
ATOM 3065 C CA . HIS B 1 192 ? 15.258 8.078 3.041 1 98.88 192 HIS B CA 1
ATOM 3066 C C . HIS B 1 192 ? 13.938 8.477 3.693 1 98.88 192 HIS B C 1
ATOM 3068 O O . HIS B 1 192 ? 13.07 7.629 3.916 1 98.88 192 HIS B O 1
ATOM 3074 N N . GLY B 1 193 ? 13.797 9.719 4.074 1 98.94 193 GLY B N 1
ATOM 3075 C CA . GLY B 1 193 ? 12.562 10.328 4.539 1 98.94 193 GLY B CA 1
ATOM 3076 C C . GLY B 1 193 ? 12.148 11.539 3.73 1 98.94 193 GLY B C 1
ATOM 3077 O O . GLY B 1 193 ? 12.922 12.492 3.588 1 98.94 193 GLY B O 1
ATOM 3078 N N . TRP B 1 194 ? 11 11.484 3.107 1 98.94 194 TRP B N 1
ATOM 3079 C CA . TRP B 1 194 ? 10.484 12.57 2.273 1 98.94 194 TRP B CA 1
ATOM 3080 C C . TRP B 1 194 ? 9.086 12.984 2.713 1 98.94 194 TRP B C 1
ATOM 3082 O O . TRP B 1 194 ? 8.414 12.25 3.438 1 98.94 194 TRP B O 1
ATOM 3092 N N . VAL B 1 195 ? 8.703 14.172 2.369 1 98.94 195 VAL B N 1
ATOM 3093 C CA . VAL B 1 195 ? 7.332 14.656 2.525 1 98.94 195 VAL B CA 1
ATOM 3094 C C . VAL B 1 195 ? 6.809 15.164 1.184 1 98.94 195 VAL B C 1
ATOM 3096 O O . VAL B 1 195 ? 7.48 15.945 0.506 1 98.94 195 VAL B O 1
ATOM 3099 N N . TYR B 1 196 ? 5.695 14.656 0.721 1 98.94 196 TYR B N 1
ATOM 3100 C CA . TYR B 1 196 ? 5.02 15.18 -0.462 1 98.94 196 TYR B CA 1
ATOM 3101 C C . TYR B 1 196 ? 4.141 16.375 -0.108 1 98.94 196 TYR B C 1
ATOM 3103 O O . TYR B 1 196 ? 3.213 16.25 0.695 1 98.94 196 TYR B O 1
ATOM 3111 N N . GLU B 1 197 ? 4.465 17.484 -0.645 1 98.75 197 GLU B N 1
ATOM 3112 C CA . GLU B 1 197 ? 3.666 18.688 -0.453 1 98.75 197 GLU B CA 1
ATOM 3113 C C . GLU B 1 197 ? 2.498 18.75 -1.434 1 98.75 197 GLU B C 1
ATOM 3115 O O . GLU B 1 197 ? 2.67 19.141 -2.59 1 98.75 197 GLU B O 1
ATOM 3120 N N . LEU B 1 198 ? 1.304 18.516 -0.918 1 98.56 198 LEU B N 1
ATOM 3121 C CA . LEU B 1 198 ? 0.126 18.359 -1.765 1 98.56 198 LEU B CA 1
ATOM 3122 C C . LEU B 1 198 ? -0.138 19.625 -2.57 1 98.56 198 LEU B C 1
ATOM 3124 O O . LEU B 1 198 ? -0.42 19.547 -3.77 1 98.56 198 LEU B O 1
ATOM 3128 N N . ALA B 1 199 ? -0.02 20.797 -1.958 1 97.88 199 ALA B N 1
ATOM 3129 C CA . ALA B 1 199 ? -0.398 22.047 -2.588 1 97.88 199 ALA B CA 1
ATOM 3130 C C . ALA B 1 199 ? 0.556 22.406 -3.727 1 97.88 199 ALA B C 1
ATOM 3132 O O . ALA B 1 199 ? 0.202 23.172 -4.629 1 97.88 199 ALA B O 1
ATOM 3133 N N . GLU B 1 200 ? 1.753 21.781 -3.715 1 97.62 200 GLU B N 1
ATOM 3134 C CA . GLU B 1 200 ? 2.779 22.109 -4.703 1 97.62 200 GLU B CA 1
ATOM 3135 C C . GLU B 1 200 ? 3 20.938 -5.66 1 97.62 200 GLU B C 1
ATOM 3137 O O . GLU B 1 200 ? 3.598 21.109 -6.727 1 97.62 200 GLU B O 1
ATOM 3142 N N . GLY B 1 201 ? 2.57 19.75 -5.254 1 98.19 201 GLY B N 1
ATOM 3143 C CA . GLY B 1 201 ? 2.832 18.547 -6.031 1 98.19 201 GLY B CA 1
ATOM 3144 C C . GLY B 1 201 ? 4.293 18.141 -6.031 1 98.19 201 GLY 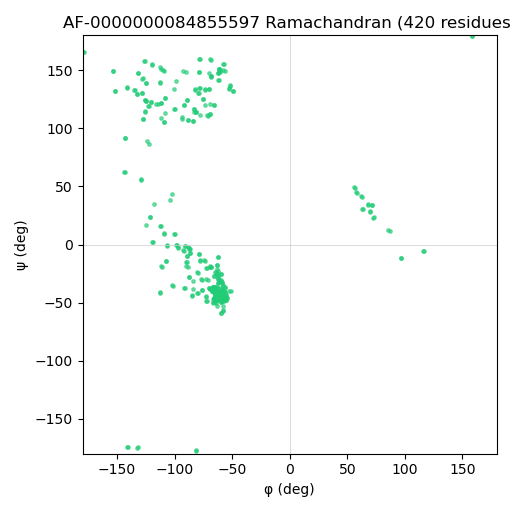B C 1
ATOM 3145 O O . GLY B 1 201 ? 4.77 17.516 -6.977 1 98.19 201 GLY B O 1
ATOM 3146 N N . ARG B 1 202 ? 4.992 18.516 -4.898 1 98.5 202 ARG B N 1
ATOM 3147 C CA . ARG B 1 202 ? 6.438 18.328 -4.891 1 98.5 202 ARG B CA 1
ATOM 3148 C C . ARG B 1 202 ? 6.867 17.484 -3.695 1 98.5 202 ARG B C 1
ATOM 3150 O O . ARG B 1 202 ? 6.348 17.641 -2.59 1 98.5 202 ARG B O 1
ATOM 3157 N N . LEU B 1 203 ? 7.812 16.594 -3.99 1 98.81 203 LEU B N 1
ATOM 3158 C CA . LEU B 1 203 ? 8.492 15.867 -2.926 1 98.81 203 LEU B CA 1
ATOM 3159 C C . LEU B 1 203 ? 9.617 16.703 -2.326 1 98.81 203 LEU B C 1
ATOM 3161 O O . LEU B 1 203 ? 10.367 17.359 -3.055 1 98.81 203 LEU B O 1
ATOM 3165 N N . ARG B 1 204 ? 9.656 16.75 -1.054 1 98.69 204 ARG B N 1
ATOM 3166 C CA . ARG B 1 204 ? 10.727 17.406 -0.315 1 98.69 204 ARG B CA 1
ATOM 3167 C C . ARG B 1 204 ? 11.539 16.391 0.49 1 98.69 204 ARG B C 1
ATOM 3169 O O . ARG B 1 204 ? 10.992 15.672 1.327 1 98.69 204 ARG B O 1
ATOM 3176 N N . ASP B 1 205 ? 12.812 16.344 0.208 1 98.75 205 ASP B N 1
ATOM 3177 C CA . ASP B 1 205 ? 13.734 15.5 0.963 1 98.75 205 ASP B CA 1
ATOM 3178 C C . ASP B 1 205 ? 14.047 16.109 2.326 1 98.75 205 ASP B C 1
ATOM 3180 O O . ASP B 1 205 ? 14.477 17.266 2.412 1 98.75 205 ASP B O 1
ATOM 3184 N N . LEU B 1 206 ? 13.844 15.359 3.445 1 98.81 206 LEU B N 1
ATOM 3185 C CA . LEU B 1 206 ? 14.062 15.875 4.793 1 98.81 206 LEU B CA 1
ATOM 3186 C C . LEU B 1 206 ? 15.547 15.875 5.141 1 98.81 206 LEU B C 1
ATOM 3188 O O . LEU B 1 206 ? 15.945 16.422 6.168 1 98.81 206 LEU B O 1
ATOM 3192 N N . GLY B 1 207 ? 16.406 15.258 4.262 1 98.25 207 GLY B N 1
ATOM 3193 C CA . GLY B 1 207 ? 17.844 15.266 4.469 1 98.25 207 GLY B CA 1
ATOM 3194 C C . GLY B 1 207 ? 18.281 14.375 5.621 1 98.25 207 GLY B C 1
ATOM 3195 O O . GLY B 1 207 ? 19.219 14.703 6.34 1 98.25 207 GLY B O 1
ATOM 3196 N N . ILE B 1 208 ? 17.594 13.25 5.844 1 98.44 208 ILE B N 1
ATOM 3197 C CA . ILE B 1 208 ? 17.875 12.406 7.004 1 98.44 208 ILE B CA 1
ATOM 3198 C C . ILE B 1 208 ? 18.25 11.008 6.543 1 98.44 208 ILE B C 1
ATOM 3200 O O . ILE B 1 208 ? 18.031 10.031 7.262 1 98.44 208 ILE B O 1
ATOM 3204 N N . SER B 1 209 ? 18.719 10.859 5.336 1 97.94 209 SER B N 1
ATOM 3205 C CA . SER B 1 209 ? 19.031 9.562 4.742 1 97.94 209 SER B CA 1
ATOM 3206 C C . SER B 1 209 ? 20.125 8.844 5.527 1 97.94 209 SER B C 1
ATOM 3208 O O . SER B 1 209 ? 21.047 9.477 6.051 1 97.94 209 SER B O 1
ATOM 3210 N N . ARG B 1 210 ? 19.953 7.582 5.641 1 97.62 210 ARG B N 1
ATOM 3211 C CA . ARG B 1 210 ? 20.953 6.688 6.23 1 97.62 210 ARG B CA 1
ATOM 3212 C C . ARG B 1 210 ? 21.266 5.523 5.297 1 97.62 210 ARG B C 1
ATOM 3214 O O . ARG B 1 210 ? 20.391 5.074 4.543 1 97.62 210 ARG B O 1
ATOM 3221 N N . GLY B 1 211 ? 22.516 5.066 5.219 1 92.5 211 GLY B N 1
ATOM 3222 C CA . GLY B 1 211 ? 22.828 3.918 4.383 1 92.5 211 GLY B CA 1
ATOM 3223 C C . GLY B 1 211 ? 24.281 3.529 4.426 1 92.5 211 GLY B C 1
ATOM 3224 O O . GLY B 1 211 ? 25.078 4.176 5.105 1 92.5 211 GLY B O 1
ATOM 3225 N N . CYS B 1 212 ? 24.641 2.447 3.994 1 81.12 212 CYS B N 1
ATOM 3226 C CA . CYS B 1 212 ? 25.984 1.93 3.838 1 81.12 212 CYS B CA 1
ATOM 3227 C C . CYS B 1 212 ? 26.297 1.644 2.373 1 81.12 212 CYS B C 1
ATOM 3229 O O . CYS B 1 212 ? 25.391 1.352 1.59 1 81.12 212 CYS B O 1
#

Radius of gyration: 20.57 Å; Cα contacts (8 Å, |Δi|>4): 859; chains: 2; bounding box: 55×59×58 Å

Solvent-accessible surface area (backbone atoms only — not comparable to full-atom values): 21669 Å² total; per-residue (Å²): 129,53,70,69,55,47,43,50,52,34,9,48,51,42,26,50,51,44,42,72,75,39,69,56,50,31,50,56,51,49,74,57,78,66,27,53,28,35,40,33,22,34,20,53,23,68,59,48,64,50,62,52,30,65,48,65,70,28,42,46,26,37,35,27,32,71,59,30,68,54,60,92,83,38,41,64,62,45,21,40,51,41,44,39,49,75,71,49,55,23,41,32,38,36,31,33,36,44,59,84,39,64,54,52,46,37,21,46,50,30,46,47,38,91,83,53,41,90,86,76,56,46,44,51,80,95,50,61,60,80,34,38,48,26,54,59,44,38,66,57,25,52,51,38,58,72,66,76,40,55,84,44,59,60,87,66,32,45,61,51,47,42,53,52,49,28,52,51,27,43,50,42,49,58,67,28,71,60,48,44,50,35,48,73,72,66,43,59,40,30,40,32,31,32,35,34,34,37,56,65,44,34,69,40,76,71,81,67,62,48,67,92,128,52,70,70,54,46,44,48,52,34,9,47,50,43,26,51,52,44,40,70,76,38,70,56,51,30,51,56,52,47,75,56,76,66,27,53,28,37,40,34,22,34,21,54,21,68,59,47,64,51,63,52,29,67,50,64,71,30,42,47,26,38,35,25,31,70,60,31,68,53,59,93,85,38,41,64,63,45,20,39,50,39,44,39,48,74,70,50,54,24,39,32,37,35,32,32,35,45,58,84,39,63,56,51,46,38,21,49,50,30,46,47,38,90,84,54,36,84,87,75,55,45,44,52,78,95,50,60,60,81,34,38,48,27,56,59,42,42,66,56,27,46,51,40,59,70,67,75,39,55,82,45,59,60,86,66,32,45,60,50,46,41,52,52,49,28,52,51,28,42,50,42,50,58,68,30,69,61,46,45,49,36,48,74,72,66,43,58,40,31,41,34,30,32,34,34,34,37,57,67,44,32,69,41,75,70,81,66,62,48,67,91

InterPro domains:
  IPR001765 Carbonic anhydrase [PF00484] (37-203)
  IPR001765 Carbonic anhydrase [PTHR11002] (3-208)
  IPR001765 Carbonic anhydrase [SM00947] (30-207)
  IPR015892 Carbonic anhydrase, prokaryotic-like, conserved site [PS00705] (82-102)
  IPR036874 Carbonic anhydrase superfamily [G3DSA:3.40.1050.10] (1-211)
  IPR036874 Carbonic anhydrase superfamily [SSF53056] (1-209)

Organism: Agaricus bisporus var. burnettii (strain JB137-S8 / ATCC MYA-4627 / FGSC 10392) (NCBI:txid597362)